Protein AF-0000000070597431 (afdb_homodimer)

Secondary structure (DSSP, 8-state):
-----------------GGG-S------SB-TTS-BTTS--TTPPPPEEEEE---TTSSEEEEEEETTEEEEEEEEEEEE----S----S-EEEEEEEE-TTSSSS---STHHHHHHHHHHHHHHHHHHHB-GGGSTTEEEEEEEEEEE-SS-HHHHHHHHHHHHHHHTT--BSS--EEEEEEEETTEEEES--HHHHHHHHHHHHHH--SEEEEEEEEETTSTT-EEEEEEEEEEE-HHHHHHHHHHHHHHHHHHHHHHHHHHHHHHHHHHHHHHHHHH-/-----------------GGG-S------SB-TTS-BTTS--TTPPPPEEEEE---TTSSEEEEEEETTEEEEEEEEEEEE----SS---S-EEEEEEEE-TTSSSS---STHHHHHHHHHHHHHHHHHHHB-GGGSTTEEEEEEEEEEE-SS-HHHHHHHHHHHHHHHTT--BSS--EEEEEEEETTEEEES--HHHHHHHHHHHHHH--SEEEEEEEEETTSTT-EEEEEEEEEEE-HHHHHHHHHHHHHHHHHHHHHHHHHHHHHHHHHHHHHHHHHH-

Nearest PDB structures (foldseek):
  2pnz-assembly1_A  TM=9.307E-01  e=9.477E-25  Pyrococcus abyssi
  3m85-assembly1_D  TM=9.272E-01  e=6.192E-25  Archaeoglobus fulgidus
  2ba0-assembly1_E  TM=9.103E-01  e=3.836E-24  Archaeoglobus fulgidus
  8xfx-assembly2_B  TM=9.291E-01  e=1.877E-22  Thermoplasma acidophilum DSM 1728
  5okz-assembly3_L  TM=9.315E-01  e=4.428E-21  Saccharomyces cerevisiae S288C

Foldseek 3Di:
DPPPPPPPPPPPPPVPPVPPPPPPPPQPCADPVCAGPVGHHQLDFADKDKAWDPDVPALIKMWIDRPQWIKIKGKHDQDAQPDDDPQPFWEAEFFWEEEDCPQEPPRDPVCRVVVRVVLRVQLRQLVVQFAPGNVRTNTYMYMYMYTNHAFFPHSQRSNQRSLLRCVSSVGDTLARKGKWKWKDDPHGIGTGDTPVRVVSQVVCCVPVVDAIKMWMWIKGCPHPNIGTSDIDMDGHDDPVVVVVRVVSGSVVRVVVRVVSVVNSVVVVVVVVVVVVVVVVD/DPPPPVPPDPPPPPVPPVPPPPPPPPQPCADPVCAGPVGHHQLDFADKDKAWDPDVPALIKMWIDRPQWIKIKGKHDQDAQPDDPPQPFWEAEFFWEAEDCPQEPDRDPVCSVVVRVVLRVQLRQLVVQFAPGNVRTNTYMYMYMYTNHAFFPHSQRSNQRSLLRCVSSVGDTLARKGKWKWKDDPHGIGTGDTPVRVVSQVVCCVPVVDAIKMWMWIKGCPHPNIGTSDIDMDGHDDPVVVVVRVVSGSVVRVVVRVVSVVNSVVVVVVVVVVVVVVVVD

Solvent-accessible surface area (backbone atoms only — not comparable to full-atom values): 29187 Å² total; per-residue (Å²): 136,84,78,73,85,72,79,73,77,78,71,75,80,72,72,70,74,67,79,72,68,59,72,80,63,77,71,58,69,46,46,95,86,58,25,28,90,89,68,36,49,50,75,40,66,61,62,73,48,70,49,67,66,76,41,83,90,32,61,8,6,14,36,34,30,50,60,67,14,30,38,35,19,36,23,38,64,77,36,80,54,83,67,75,87,82,73,58,67,54,41,42,75,45,46,44,42,42,71,42,94,76,16,44,93,61,82,68,61,85,65,58,54,57,56,23,52,49,51,13,48,53,46,33,55,27,45,50,49,35,34,49,32,71,82,36,56,39,18,31,36,39,39,41,34,40,32,52,24,65,36,30,44,53,69,20,52,49,41,27,22,46,27,51,5,36,52,59,40,67,49,64,48,74,42,69,34,27,28,26,30,34,31,39,48,86,91,42,66,26,32,47,38,40,37,67,55,51,52,52,48,51,51,43,23,32,61,68,63,43,66,18,30,41,38,37,36,30,30,18,61,80,31,89,82,24,26,34,21,29,36,42,34,41,35,31,36,38,68,69,54,49,46,52,46,49,53,53,34,52,56,49,26,50,54,51,44,54,55,51,49,50,49,54,50,54,50,53,50,51,55,51,54,53,51,51,54,58,70,73,100,136,84,78,76,83,73,74,76,77,79,70,77,79,72,73,70,75,68,80,75,66,59,73,80,64,78,72,59,70,45,46,94,87,59,25,29,90,88,69,35,48,47,75,41,65,61,61,74,48,72,49,66,66,74,42,81,90,30,61,8,7,14,38,33,29,51,61,67,14,30,40,36,20,36,23,39,63,78,36,78,54,84,65,69,89,82,72,57,69,57,39,43,73,45,45,43,40,41,74,41,94,75,16,43,93,63,83,68,62,86,66,59,55,58,58,24,52,50,49,14,49,53,48,32,55,28,46,51,48,36,34,49,33,73,81,35,55,39,17,32,35,39,39,41,33,39,31,55,25,66,38,30,44,53,70,18,50,50,41,27,22,46,27,50,5,37,52,59,40,66,50,64,46,72,42,69,34,27,27,27,30,34,31,38,49,87,91,42,66,26,31,48,38,40,35,68,55,51,52,51,49,52,51,43,25,32,60,68,64,43,65,19,31,42,37,38,36,31,30,19,62,82,31,89,81,24,27,33,22,29,38,42,33,40,34,31,36,37,68,68,57,50,45,53,46,48,54,53,34,52,55,50,24,50,54,50,43,53,54,50,50,49,51,54,50,54,51,51,51,53,55,50,54,51,52,51,53,58,72,74,101

Structure (mmCIF, N/CA/C/O backbone):
data_AF-0000000070597431-model_v1
#
loop_
_entity.id
_entity.type
_entity.pdbx_description
1 polymer 'Exoribonuclease phosphorolytic domain-containing protein'
#
loop_
_atom_site.group_PDB
_atom_site.id
_atom_site.type_symbol
_atom_site.label_atom_id
_atom_site.label_alt_id
_atom_site.label_comp_id
_atom_site.label_asym_id
_atom_site.label_entity_id
_atom_site.label_seq_id
_atom_site.pdbx_PDB_ins_code
_atom_site.Cartn_x
_atom_site.Cartn_y
_atom_site.Cartn_z
_atom_site.occupancy
_atom_site.B_iso_or_equiv
_atom_site.auth_seq_id
_atom_site.auth_comp_id
_atom_site.auth_asym_id
_atom_site.auth_atom_id
_atom_site.pdbx_PDB_model_num
ATOM 1 N N . MET A 1 1 ? 51.531 -12.977 52.688 1 25.47 1 MET A N 1
ATOM 2 C CA . MET A 1 1 ? 51.344 -11.594 52.25 1 25.47 1 MET A CA 1
ATOM 3 C C . MET A 1 1 ? 51.531 -11.438 50.75 1 25.47 1 MET A C 1
ATOM 5 O O . MET A 1 1 ? 52.625 -11.109 50.312 1 25.47 1 MET A O 1
ATOM 9 N N . ALA A 1 2 ? 50.938 -12.484 49.938 1 26.75 2 ALA A N 1
ATOM 10 C CA . ALA A 1 2 ? 51.062 -12.836 48.531 1 26.75 2 ALA A CA 1
ATOM 11 C C . ALA A 1 2 ? 50.625 -11.688 47.625 1 26.75 2 ALA A C 1
ATOM 13 O O . ALA A 1 2 ? 49.5 -11.172 47.781 1 26.75 2 ALA A O 1
ATOM 14 N N . GLY A 1 3 ? 51.5 -10.766 47.25 1 25.75 3 GLY A N 1
ATOM 15 C CA . GLY A 1 3 ? 51.469 -9.477 46.594 1 25.75 3 GLY A CA 1
ATOM 16 C C . GLY A 1 3 ? 50.844 -9.531 45.219 1 25.75 3 GLY A C 1
ATOM 17 O O . GLY A 1 3 ? 51.438 -10.07 44.281 1 25.75 3 GLY A O 1
ATOM 18 N N . THR A 1 4 ? 49.531 -10.008 45.125 1 29.12 4 THR A N 1
ATOM 19 C CA . THR A 1 4 ? 48.812 -10.305 43.906 1 29.12 4 THR A CA 1
ATOM 20 C C . THR A 1 4 ? 48.875 -9.117 42.938 1 29.12 4 THR A C 1
ATOM 22 O O . THR A 1 4 ? 48.656 -7.977 43.344 1 29.12 4 THR A O 1
ATOM 25 N N . ASP A 1 5 ? 49.656 -9.297 41.875 1 27.81 5 ASP A N 1
ATOM 26 C CA . ASP A 1 5 ? 50 -8.477 40.719 1 27.81 5 ASP A CA 1
ATOM 27 C C . ASP A 1 5 ? 48.75 -7.871 40.094 1 27.81 5 ASP A C 1
ATOM 29 O O . ASP A 1 5 ? 47.938 -8.586 39.469 1 27.81 5 ASP A O 1
ATOM 33 N N . ARG A 1 6 ? 47.969 -6.898 40.688 1 26.33 6 ARG A N 1
ATOM 34 C CA . ARG A 1 6 ? 46.75 -6.16 40.344 1 26.33 6 ARG A CA 1
ATOM 35 C C . ARG A 1 6 ? 46.875 -5.473 39 1 26.33 6 ARG A C 1
ATOM 37 O O . ARG A 1 6 ? 46.031 -4.688 38.594 1 26.33 6 ARG A O 1
ATOM 44 N N . TRP A 1 7 ? 48.156 -5.297 38.469 1 29.77 7 TRP A N 1
ATOM 45 C CA . TRP A 1 7 ? 48.188 -4.145 37.594 1 29.77 7 TRP A CA 1
ATOM 46 C C . TRP A 1 7 ? 47.531 -4.461 36.25 1 29.77 7 TRP A C 1
ATOM 48 O O . TRP A 1 7 ? 48.125 -5.094 35.375 1 29.77 7 TRP A O 1
ATOM 58 N N . ARG A 1 8 ? 46.375 -5.16 36.188 1 29.66 8 ARG A N 1
ATOM 59 C CA . ARG A 1 8 ? 45.875 -5.414 34.844 1 29.66 8 ARG A CA 1
ATOM 60 C C . ARG A 1 8 ? 45.656 -4.109 34.062 1 29.66 8 ARG A C 1
ATOM 62 O O . ARG A 1 8 ? 45 -3.197 34.562 1 29.66 8 ARG A O 1
ATOM 69 N N . ILE A 1 9 ? 46.594 -3.73 33.188 1 28.95 9 ILE A N 1
ATOM 70 C CA . ILE A 1 9 ? 46.594 -2.598 32.25 1 28.95 9 ILE A CA 1
ATOM 71 C C . ILE A 1 9 ? 45.312 -2.623 31.422 1 28.95 9 ILE A C 1
ATOM 73 O O . ILE A 1 9 ? 45.031 -3.621 30.75 1 28.95 9 ILE A O 1
ATOM 77 N N . ALA A 1 10 ? 44.312 -1.883 31.828 1 30.14 10 ALA A N 1
ATOM 78 C CA . ALA A 1 10 ? 43.062 -1.605 31.094 1 30.14 10 ALA A CA 1
ATOM 79 C C . ALA A 1 10 ? 43.375 -1.152 29.672 1 30.14 10 ALA A C 1
ATOM 81 O O . ALA A 1 10 ? 44.125 -0.183 29.453 1 30.14 10 ALA A O 1
ATOM 82 N N . GLY A 1 11 ? 43.75 -2.129 28.766 1 27.22 11 GLY A N 1
ATOM 83 C CA . GLY A 1 11 ? 44 -1.745 27.375 1 27.22 11 GLY A CA 1
ATOM 84 C C . GLY A 1 11 ? 43 -0.748 26.844 1 27.22 11 GLY A C 1
ATOM 85 O O . GLY A 1 11 ? 41.906 -0.617 27.375 1 27.22 11 GLY A O 1
ATOM 86 N N . PRO A 1 12 ? 43.469 0.349 26.234 1 29.89 12 PRO A N 1
ATOM 87 C CA . PRO A 1 12 ? 42.688 1.468 25.719 1 29.89 12 PRO A CA 1
ATOM 88 C C . PRO A 1 12 ? 41.656 1.034 24.672 1 29.89 12 PRO A C 1
ATOM 90 O O . PRO A 1 12 ? 40.938 1.876 24.109 1 29.89 12 PRO A O 1
ATOM 93 N N . GLU A 1 13 ? 41.406 -0.22 24.328 1 27.88 13 GLU A N 1
ATOM 94 C CA . GLU A 1 13 ? 41.156 -0.391 22.906 1 27.88 13 GLU A CA 1
ATOM 95 C C . GLU A 1 13 ? 39.844 0.277 22.484 1 27.88 13 GLU A C 1
ATOM 97 O O . GLU A 1 13 ? 38.75 -0.215 22.812 1 27.88 13 GLU A O 1
ATOM 102 N N . LYS A 1 14 ? 39.625 1.597 22.656 1 30.8 14 LYS A N 1
ATOM 103 C CA . LYS A 1 14 ? 38.438 2.234 22.109 1 30.8 14 LYS A CA 1
ATOM 104 C C . LYS A 1 14 ? 38.281 1.905 20.625 1 30.8 14 LYS A C 1
ATOM 106 O O . LYS A 1 14 ? 38.969 2.477 19.781 1 30.8 14 LYS A O 1
ATOM 111 N N . SER A 1 15 ? 38.219 0.667 20.156 1 29.09 15 SER A N 1
ATOM 112 C CA . SER A 1 15 ? 38.031 0.42 18.734 1 29.09 15 SER A CA 1
ATOM 113 C C . SER A 1 15 ? 36.781 1.12 18.219 1 29.09 15 SER A C 1
ATOM 115 O O . SER A 1 15 ? 35.688 0.907 18.719 1 29.09 15 SER A O 1
ATOM 117 N N . PHE A 1 16 ? 36.938 2.383 17.891 1 28.84 16 PHE A N 1
ATOM 118 C CA . PHE A 1 16 ? 35.844 3.072 17.188 1 28.84 16 PHE A CA 1
ATOM 119 C C . PHE A 1 16 ? 35.406 2.279 15.969 1 28.84 16 PHE A C 1
ATOM 121 O O . PHE A 1 16 ? 36.25 1.846 15.164 1 28.84 16 PHE A O 1
ATOM 128 N N . PRO A 1 17 ? 34.375 1.533 16.047 1 32.22 17 PRO A N 1
ATOM 129 C CA . PRO A 1 17 ? 33.969 0.819 14.836 1 32.22 17 PRO A CA 1
ATOM 130 C C . PRO A 1 17 ? 33.906 1.728 13.609 1 32.22 17 PRO A C 1
ATOM 132 O O . PRO A 1 17 ? 33.375 2.836 13.688 1 32.22 17 PRO A O 1
ATOM 135 N N . TYR A 1 18 ? 34.969 1.719 12.727 1 31.22 18 TYR A N 1
ATOM 136 C CA . TYR A 1 18 ? 35.156 2.34 11.422 1 31.22 18 TYR A CA 1
ATOM 137 C C . TYR A 1 18 ? 33.906 2.283 10.578 1 31.22 18 TYR A C 1
ATOM 139 O O . TYR A 1 18 ? 33.875 2.811 9.461 1 31.22 18 TYR A O 1
ATOM 147 N N . SER A 1 19 ? 33.031 1.419 10.961 1 35.47 19 SER A N 1
ATOM 148 C CA . SER A 1 19 ? 32 1.221 9.945 1 35.47 19 SER A CA 1
ATOM 149 C C . SER A 1 19 ? 31.219 2.504 9.695 1 35.47 19 SER A C 1
ATOM 151 O O . SER A 1 19 ? 30.312 2.529 8.875 1 35.47 19 SER A O 1
ATOM 153 N N . LEU A 1 20 ? 31.375 3.508 10.539 1 33.75 20 LEU A N 1
ATOM 154 C CA . LEU A 1 20 ? 30.469 4.645 10.43 1 33.75 20 LEU A CA 1
ATOM 155 C C . LEU A 1 20 ? 30.812 5.5 9.219 1 33.75 20 LEU A C 1
ATOM 157 O O . LEU A 1 20 ? 29.938 6.172 8.664 1 33.75 20 LEU A O 1
ATOM 161 N N . LEU A 1 21 ? 32.188 5.906 9.102 1 32.12 21 LEU A N 1
ATOM 162 C CA . LEU A 1 21 ? 32.562 6.984 8.195 1 32.12 21 LEU A CA 1
ATOM 163 C C . LEU A 1 21 ? 32.688 6.477 6.766 1 32.12 21 LEU A C 1
ATOM 165 O O . LEU A 1 21 ? 33.469 7.035 5.973 1 32.12 21 LEU A O 1
ATOM 169 N N . GLN A 1 22 ? 32.562 5.223 6.441 1 33.91 22 GLN A N 1
ATOM 170 C CA . GLN A 1 22 ? 32.875 5.105 5.023 1 33.91 22 GLN A CA 1
ATOM 171 C C . GLN A 1 22 ? 32.156 6.172 4.203 1 33.91 22 GLN A C 1
ATOM 173 O O . GLN A 1 22 ? 31 6.48 4.457 1 33.91 22 GLN A O 1
ATOM 178 N N . PRO A 1 23 ? 32.938 7.051 3.533 1 36.72 23 PRO A N 1
ATOM 179 C CA . PRO A 1 23 ? 32.281 7.984 2.611 1 36.72 23 PRO A CA 1
ATOM 180 C C . PRO A 1 23 ? 31.047 7.395 1.954 1 36.72 23 PRO A C 1
ATOM 182 O O . PRO A 1 23 ? 31.016 6.207 1.631 1 36.72 23 PRO A O 1
ATOM 185 N N . LYS A 1 24 ? 29.906 7.824 2.334 1 39.16 24 LYS A N 1
ATOM 186 C CA . LYS A 1 24 ? 28.703 7.441 1.592 1 39.16 24 LYS A CA 1
ATOM 187 C C . LYS A 1 24 ? 29 7.328 0.098 1 39.16 24 LYS A C 1
ATOM 189 O O . LYS A 1 24 ? 29.078 8.336 -0.602 1 39.16 24 LYS A O 1
ATOM 194 N N . GLU A 1 25 ? 30.016 6.629 -0.354 1 39 25 GLU A N 1
ATOM 195 C CA . GLU A 1 25 ? 30.141 6.406 -1.79 1 39 25 GLU A CA 1
ATOM 196 C C . GLU A 1 25 ? 28.781 6.383 -2.475 1 39 25 GLU A C 1
ATOM 198 O O . GLU A 1 25 ? 27.859 5.688 -2.027 1 39 25 GLU A O 1
ATOM 203 N N . ASP A 1 26 ? 28.328 7.449 -2.977 1 48.12 26 ASP A N 1
ATOM 204 C CA . ASP A 1 26 ? 27.219 7.496 -3.936 1 48.12 26 ASP A CA 1
ATOM 205 C C . ASP A 1 26 ? 27.109 6.184 -4.711 1 48.12 26 ASP A C 1
ATOM 207 O O . ASP A 1 26 ? 27.891 5.934 -5.633 1 48.12 26 ASP A O 1
ATOM 211 N N . ALA A 1 27 ? 27.094 5.145 -4.074 1 53.97 27 ALA A N 1
ATOM 212 C CA . ALA A 1 27 ? 27 3.871 -4.781 1 53.97 27 ALA A CA 1
ATOM 213 C C . ALA A 1 27 ? 25.984 3.959 -5.922 1 53.97 27 ALA A C 1
ATOM 215 O O . ALA A 1 27 ? 24.781 3.953 -5.691 1 53.97 27 ALA A O 1
ATOM 216 N N . ALA A 1 28 ? 26.438 4.582 -6.992 1 64.38 28 ALA A N 1
ATOM 217 C CA . ALA A 1 28 ? 25.672 4.645 -8.234 1 64.38 28 ALA A CA 1
ATOM 218 C C . ALA A 1 28 ? 25.062 3.285 -8.578 1 64.38 28 ALA A C 1
ATOM 220 O O . ALA A 1 28 ? 25.719 2.25 -8.414 1 64.38 28 ALA A O 1
ATOM 221 N N . PHE A 1 29 ? 23.719 3.242 -8.555 1 79.94 29 PHE A N 1
ATOM 222 C CA . PHE A 1 29 ? 23 2.047 -8.992 1 79.94 29 PHE A CA 1
ATOM 223 C C . PHE A 1 29 ? 23.625 1.488 -10.273 1 79.94 29 PHE A C 1
ATOM 225 O O . PHE A 1 29 ? 23.688 0.271 -10.453 1 79.94 29 PHE A O 1
ATOM 232 N N . LEU A 1 30 ? 24.188 2.432 -11.094 1 82.38 30 LEU A N 1
ATOM 233 C CA . LEU A 1 30 ? 24.734 2.027 -12.375 1 82.38 30 LEU A CA 1
ATOM 234 C C . LEU A 1 30 ? 26.25 2.258 -12.414 1 82.38 30 LEU A C 1
ATOM 236 O O . LEU A 1 30 ? 26.734 3.283 -11.93 1 82.38 30 LEU A O 1
ATOM 240 N N . ARG A 1 31 ? 26.906 1.292 -12.93 1 83.62 31 ARG A N 1
ATOM 241 C CA . ARG A 1 31 ? 28.344 1.416 -13.164 1 83.62 31 ARG A CA 1
ATOM 242 C C . ARG A 1 31 ? 28.609 2.322 -14.359 1 83.62 31 ARG A C 1
ATOM 244 O O . ARG A 1 31 ? 27.688 2.91 -14.93 1 83.62 31 ARG A O 1
ATOM 251 N N . GLU A 1 32 ? 29.828 2.426 -14.688 1 81.5 32 GLU A N 1
ATOM 252 C CA . GLU A 1 32 ? 30.234 3.27 -15.805 1 81.5 32 GLU A CA 1
ATOM 253 C C . GLU A 1 32 ? 29.672 2.752 -17.125 1 81.5 32 GLU A C 1
ATOM 255 O O . GLU A 1 32 ? 29.422 3.531 -18.047 1 81.5 32 GLU A O 1
ATOM 260 N N . ASP A 1 33 ? 29.5 1.493 -17.219 1 83.62 33 ASP A N 1
ATOM 261 C CA . ASP A 1 33 ? 28.969 0.886 -18.438 1 83.62 33 ASP A CA 1
ATOM 262 C C . ASP A 1 33 ? 27.438 0.939 -18.469 1 83.62 33 ASP A C 1
ATOM 264 O O . ASP A 1 33 ? 26.797 0.31 -19.312 1 83.62 33 ASP A O 1
ATOM 268 N N . ASN A 1 34 ? 26.797 1.577 -17.531 1 85.19 34 ASN A N 1
ATOM 269 C CA . ASN A 1 34 ? 25.359 1.755 -17.422 1 85.19 34 ASN A CA 1
ATOM 270 C C . ASN A 1 34 ? 24.656 0.465 -16.984 1 85.19 34 ASN A C 1
ATOM 272 O O . ASN A 1 34 ? 23.484 0.269 -17.266 1 85.19 34 ASN A O 1
ATOM 276 N N . MET A 1 35 ? 25.578 -0.415 -16.516 1 90.69 35 MET A N 1
ATOM 277 C CA . MET A 1 35 ? 25.031 -1.656 -15.969 1 90.69 35 MET A CA 1
ATOM 278 C C . MET A 1 35 ? 24.969 -1.607 -14.445 1 90.69 35 MET A C 1
ATOM 280 O O . MET A 1 35 ? 25.766 -0.911 -13.812 1 90.69 35 MET A O 1
ATOM 284 N N . ARG A 1 36 ? 24.016 -2.377 -13.977 1 92.94 36 ARG A N 1
ATOM 285 C CA . ARG A 1 36 ? 23.906 -2.475 -12.523 1 92.94 36 ARG A CA 1
ATOM 286 C C . ARG A 1 36 ? 25.047 -3.289 -11.938 1 92.94 36 ARG A C 1
ATOM 288 O O . ARG A 1 36 ? 25.812 -3.912 -12.68 1 92.94 36 ARG A O 1
ATOM 295 N N . ARG A 1 37 ? 25.203 -3.326 -10.68 1 88.25 37 ARG A N 1
ATOM 296 C CA . ARG A 1 37 ? 26.297 -4.016 -10 1 88.25 37 ARG A CA 1
ATOM 297 C C . ARG A 1 37 ? 26.234 -5.516 -10.273 1 88.25 37 ARG A C 1
ATOM 299 O O . ARG A 1 37 ? 27.281 -6.176 -10.336 1 88.25 37 ARG A O 1
ATOM 306 N N . ASP A 1 38 ? 25.078 -6.074 -10.484 1 89.62 38 ASP A N 1
ATOM 307 C CA . ASP A 1 38 ? 24.938 -7.508 -10.727 1 89.62 38 ASP A CA 1
ATOM 308 C C . ASP A 1 38 ? 24.938 -7.812 -12.227 1 89.62 38 ASP A C 1
ATOM 310 O O . ASP A 1 38 ? 24.641 -8.938 -12.633 1 89.62 38 ASP A O 1
ATOM 314 N N . GLY A 1 39 ? 25.172 -6.828 -13.102 1 90.75 39 GLY A N 1
ATOM 315 C CA . GLY A 1 39 ? 25.344 -7.027 -14.531 1 90.75 39 GLY A CA 1
ATOM 316 C C . GLY A 1 39 ? 24.062 -6.828 -15.32 1 90.75 39 GLY A C 1
ATOM 317 O O . GLY A 1 39 ? 24.047 -6.965 -16.547 1 90.75 39 GLY A O 1
ATOM 318 N N . ARG A 1 40 ? 23.047 -6.391 -14.688 1 93.88 40 ARG A N 1
ATOM 319 C CA . ARG A 1 40 ? 21.781 -6.176 -15.359 1 93.88 40 ARG A CA 1
ATOM 320 C C . ARG A 1 40 ? 21.641 -4.734 -15.844 1 93.88 40 ARG A C 1
ATOM 322 O O . ARG A 1 40 ? 22.266 -3.828 -15.289 1 93.88 40 ARG A O 1
ATOM 329 N N . SER A 1 41 ? 20.828 -4.621 -16.938 1 93.5 41 SER A N 1
ATOM 330 C CA . SER A 1 41 ? 20.391 -3.27 -17.266 1 93.5 41 SER A CA 1
ATOM 331 C C . SER A 1 41 ? 19.312 -2.781 -16.297 1 93.5 41 SER A C 1
ATOM 333 O O . SER A 1 41 ? 18.812 -3.553 -15.477 1 93.5 41 SER A O 1
ATOM 335 N N . ALA A 1 42 ? 18.922 -1.543 -16.422 1 93.56 42 ALA A N 1
ATOM 336 C CA . ALA A 1 42 ? 17.922 -0.956 -15.531 1 93.56 42 ALA A CA 1
ATOM 337 C C . ALA A 1 42 ? 16.578 -1.682 -15.648 1 93.56 42 ALA A C 1
ATOM 339 O O . ALA A 1 42 ? 15.836 -1.772 -14.672 1 93.56 42 ALA A O 1
ATOM 340 N N . VAL A 1 43 ? 16.281 -2.33 -16.797 1 92.81 43 VAL A N 1
ATOM 341 C CA . VAL A 1 43 ? 14.945 -2.857 -17.047 1 92.81 43 VAL A CA 1
ATOM 342 C C . VAL A 1 43 ? 14.977 -4.383 -17.016 1 92.81 43 VAL A C 1
ATOM 344 O O . VAL A 1 43 ? 13.945 -5.035 -17.203 1 92.81 43 VAL A O 1
ATOM 347 N N . ASP A 1 44 ? 16.188 -4.965 -16.703 1 93.69 44 ASP A N 1
ATOM 348 C CA . ASP A 1 44 ? 16.312 -6.418 -16.703 1 93.69 44 ASP A CA 1
ATOM 349 C C . ASP A 1 44 ? 15.852 -7.008 -15.375 1 93.69 44 ASP A C 1
ATOM 351 O O . ASP A 1 44 ? 16.203 -6.488 -14.312 1 93.69 44 ASP A O 1
ATOM 355 N N . HIS A 1 45 ? 15.055 -7.996 -15.516 1 95.75 45 HIS A N 1
ATOM 356 C CA . HIS A 1 45 ? 14.688 -8.789 -14.352 1 95.75 45 HIS A CA 1
ATOM 357 C C . HIS A 1 45 ? 15.758 -9.836 -14.039 1 95.75 45 HIS A C 1
ATOM 359 O O . HIS A 1 45 ? 16.406 -10.359 -14.945 1 95.75 45 HIS A O 1
ATOM 365 N N . ARG A 1 46 ? 15.93 -10.18 -12.789 1 95.94 46 ARG A N 1
ATOM 366 C CA . ARG A 1 46 ? 16.828 -11.281 -12.445 1 95.94 46 ARG A CA 1
ATOM 367 C C . ARG A 1 46 ? 16.297 -12.609 -12.969 1 95.94 46 ARG A C 1
ATOM 369 O O . ARG A 1 46 ? 15.133 -12.703 -13.367 1 95.94 46 ARG A O 1
ATOM 376 N N . GLN A 1 47 ? 17.219 -13.586 -12.906 1 94.81 47 GLN A N 1
ATOM 377 C CA . GLN A 1 47 ? 16.812 -14.914 -13.344 1 94.81 47 GLN A CA 1
ATOM 378 C C . GLN A 1 47 ? 15.742 -15.492 -12.422 1 94.81 47 GLN A C 1
ATOM 380 O O . GLN A 1 47 ? 15.828 -15.352 -11.203 1 94.81 47 GLN A O 1
ATOM 385 N N . LEU A 1 48 ? 14.805 -16.109 -13.086 1 96.38 48 LEU A N 1
ATOM 386 C CA . LEU A 1 48 ? 13.664 -16.656 -12.359 1 96.38 48 LEU A CA 1
ATOM 387 C C . LEU A 1 48 ? 13.664 -18.188 -12.422 1 96.38 48 LEU A C 1
ATOM 389 O O . LEU A 1 48 ? 13.977 -18.766 -13.461 1 96.38 48 LEU A O 1
ATOM 393 N N . PHE A 1 49 ? 13.477 -18.828 -11.297 1 96.81 49 PHE A N 1
ATOM 394 C CA . PHE A 1 49 ? 13.258 -20.266 -11.211 1 96.81 49 PHE A CA 1
ATOM 395 C C . PHE A 1 49 ? 12 -20.578 -10.398 1 96.81 49 PHE A C 1
ATOM 397 O O . PHE A 1 49 ? 11.758 -19.953 -9.359 1 96.81 49 PHE A O 1
ATOM 404 N N . MET A 1 50 ? 11.18 -21.391 -10.922 1 97.81 50 MET A N 1
ATOM 405 C CA . MET A 1 50 ? 9.938 -21.75 -10.258 1 97.81 50 MET A CA 1
ATOM 406 C C . MET A 1 50 ? 9.727 -23.266 -10.281 1 97.81 50 MET A C 1
ATOM 408 O O . MET A 1 50 ? 10.055 -23.922 -11.273 1 97.81 50 MET A O 1
ATOM 412 N N . SER A 1 51 ? 9.242 -23.766 -9.203 1 96.94 51 SER A N 1
ATOM 413 C CA . SER A 1 51 ? 8.898 -25.172 -9.102 1 96.94 51 SER A CA 1
ATOM 414 C C . SER A 1 51 ? 7.645 -25.391 -8.258 1 96.94 51 SER A C 1
ATOM 416 O O . SER A 1 51 ? 7.273 -24.516 -7.461 1 96.94 51 SER A O 1
ATOM 418 N N . LEU A 1 52 ? 6.969 -26.484 -8.453 1 97.25 52 LEU A N 1
ATOM 419 C CA . LEU A 1 52 ? 5.738 -26.812 -7.742 1 97.25 52 LEU A CA 1
ATOM 420 C C . LEU A 1 52 ? 5.895 -28.109 -6.961 1 97.25 52 LEU A C 1
ATOM 422 O O . LEU A 1 52 ? 6.797 -28.906 -7.238 1 97.25 52 LEU A O 1
ATOM 426 N N . GLY A 1 53 ? 5.02 -28.266 -5.926 1 94.62 53 GLY A N 1
ATOM 427 C CA . GLY A 1 53 ? 4.918 -29.516 -5.215 1 94.62 53 GLY A CA 1
ATOM 428 C C . GLY A 1 53 ? 6.082 -29.766 -4.273 1 94.62 53 GLY A C 1
ATOM 429 O O . GLY A 1 53 ? 6.543 -30.906 -4.129 1 94.62 53 GLY A O 1
ATOM 430 N N . ILE A 1 54 ? 6.59 -28.781 -3.693 1 92.62 54 ILE A N 1
ATOM 431 C CA . ILE A 1 54 ? 7.805 -28.906 -2.896 1 92.62 54 ILE A CA 1
ATOM 432 C C . ILE A 1 54 ? 7.441 -29.266 -1.459 1 92.62 54 ILE A C 1
ATOM 434 O O . ILE A 1 54 ? 8.297 -29.719 -0.691 1 92.62 54 ILE A O 1
ATOM 438 N N . ILE A 1 55 ? 6.215 -28.938 -1.06 1 93.62 55 ILE A N 1
ATOM 439 C CA . ILE A 1 55 ? 5.727 -29.297 0.27 1 93.62 55 ILE A CA 1
ATOM 440 C C . ILE A 1 55 ? 4.676 -30.391 0.161 1 93.62 55 ILE A C 1
ATOM 442 O O . ILE A 1 55 ? 3.533 -30.141 -0.229 1 93.62 55 ILE A O 1
ATOM 446 N N . SER A 1 56 ? 4.98 -31.516 0.672 1 91.06 56 SER A N 1
ATOM 447 C CA . SER A 1 56 ? 4.141 -32.688 0.482 1 91.06 56 SER A CA 1
ATOM 448 C C . SER A 1 56 ? 2.848 -32.594 1.281 1 91.06 56 SER A C 1
ATOM 450 O O . SER A 1 56 ? 1.802 -33.062 0.848 1 91.06 56 SER A O 1
ATOM 452 N N . GLN A 1 57 ? 2.902 -31.938 2.393 1 93.06 57 GLN A N 1
ATOM 453 C CA . GLN A 1 57 ? 1.755 -31.859 3.291 1 93.06 57 GLN A CA 1
ATOM 454 C C . GLN A 1 57 ? 0.748 -30.828 2.824 1 93.06 57 GLN A C 1
ATOM 456 O O . GLN A 1 57 ? -0.396 -30.797 3.285 1 93.06 57 GLN A O 1
ATOM 461 N N . ALA A 1 58 ? 1.194 -30.062 1.881 1 95.19 58 ALA A N 1
ATOM 462 C CA . ALA A 1 58 ? 0.32 -29 1.405 1 95.19 58 ALA A CA 1
ATOM 463 C C . ALA A 1 58 ? -0.546 -29.469 0.243 1 95.19 58 ALA A C 1
ATOM 465 O O . ALA A 1 58 ? -0.135 -30.344 -0.532 1 95.19 58 ALA A O 1
ATOM 466 N N . LYS A 1 59 ? -1.76 -28.969 0.12 1 96.56 59 LYS A N 1
ATOM 467 C CA . LYS A 1 59 ? -2.605 -29.25 -1.037 1 96.56 59 LYS A CA 1
ATOM 468 C C . LYS A 1 59 ? -1.963 -28.734 -2.324 1 96.56 59 LYS A C 1
ATOM 470 O O . LYS A 1 59 ? -2.096 -29.359 -3.381 1 96.56 59 LYS A O 1
ATOM 475 N N . GLY A 1 60 ? -1.281 -27.641 -2.188 1 97.69 60 GLY A N 1
ATOM 476 C CA . GLY A 1 60 ? -0.449 -27.047 -3.221 1 97.69 60 GLY A CA 1
ATOM 477 C C . GLY A 1 60 ? 0.746 -26.297 -2.666 1 97.69 60 GLY A C 1
ATOM 478 O O . GLY A 1 60 ? 0.707 -25.812 -1.535 1 97.69 60 GLY A O 1
ATOM 479 N N . SER A 1 61 ? 1.76 -26.266 -3.461 1 98.12 61 SER A N 1
ATOM 480 C CA . SER A 1 61 ? 2.961 -25.578 -2.994 1 98.12 61 SER A CA 1
ATOM 481 C C . SER A 1 61 ? 3.824 -25.125 -4.164 1 98.12 61 SER A C 1
ATOM 483 O O . SER A 1 61 ? 3.66 -25.594 -5.289 1 98.12 61 SER A O 1
ATOM 485 N N . SER A 1 62 ? 4.648 -24.172 -3.816 1 98.5 62 SER A N 1
ATOM 486 C CA . SER A 1 62 ? 5.539 -23.625 -4.836 1 98.5 62 SER A CA 1
ATOM 487 C C . SER A 1 62 ? 6.867 -23.188 -4.23 1 98.5 62 SER A C 1
ATOM 489 O O . SER A 1 62 ? 6.977 -23.016 -3.014 1 98.5 62 SER A O 1
ATOM 491 N N . TYR A 1 63 ? 7.82 -23.156 -5.07 1 98 63 TYR A N 1
ATOM 492 C CA . TYR A 1 63 ? 9.141 -22.578 -4.805 1 98 63 TYR A CA 1
ATOM 493 C C . TYR A 1 63 ? 9.531 -21.578 -5.887 1 98 63 TYR A C 1
ATOM 495 O O . TYR A 1 63 ? 9.453 -21.891 -7.078 1 98 63 TYR A O 1
ATOM 503 N N . VAL A 1 64 ? 9.914 -20.344 -5.48 1 98.19 64 VAL A N 1
ATOM 504 C CA . VAL A 1 64 ? 10.258 -19.297 -6.43 1 98.19 64 VAL A CA 1
ATOM 505 C C . VAL A 1 64 ? 11.617 -18.703 -6.062 1 98.19 64 VAL A C 1
ATOM 507 O O . VAL A 1 64 ? 11.883 -18.391 -4.895 1 98.19 64 VAL A O 1
ATOM 510 N N . GLU A 1 65 ? 12.406 -18.531 -7.086 1 96.94 65 GLU A N 1
ATOM 511 C CA . GLU A 1 65 ? 13.703 -17.875 -6.957 1 96.94 65 GLU A CA 1
ATOM 512 C C . GLU A 1 65 ? 13.805 -16.672 -7.891 1 96.94 65 GLU A C 1
ATOM 514 O O . GLU A 1 65 ? 13.586 -16.797 -9.102 1 96.94 65 GLU A O 1
ATOM 519 N N . TRP A 1 66 ? 13.984 -15.508 -7.312 1 95 66 TRP A N 1
ATOM 520 C CA . TRP A 1 66 ? 14.359 -14.273 -7.992 1 95 66 TRP A CA 1
ATOM 521 C C . TRP A 1 66 ? 15.797 -13.891 -7.672 1 95 66 TRP A C 1
ATOM 523 O O . TRP A 1 66 ? 16.047 -13.078 -6.777 1 95 66 TRP A O 1
ATOM 533 N N . GLY A 1 67 ? 16.781 -14.32 -8.562 1 94.44 67 GLY A N 1
ATOM 534 C CA . GLY A 1 67 ? 18.156 -14.195 -8.102 1 94.44 67 GLY A CA 1
ATOM 535 C C . GLY A 1 67 ? 18.406 -14.883 -6.766 1 94.44 67 GLY A C 1
ATOM 536 O O . GLY A 1 67 ? 18.188 -16.078 -6.633 1 94.44 67 GLY A O 1
ATOM 537 N N . ASN A 1 68 ? 18.719 -14.078 -5.754 1 94.06 68 ASN A N 1
ATOM 538 C CA . ASN A 1 68 ? 19 -14.664 -4.449 1 94.06 68 ASN A CA 1
ATOM 539 C C . ASN A 1 68 ? 17.781 -14.594 -3.525 1 94.06 68 ASN A C 1
ATOM 541 O O . ASN A 1 68 ? 17.812 -15.125 -2.414 1 94.06 68 ASN A O 1
ATOM 545 N N . THR A 1 69 ? 16.734 -13.992 -4 1 96.44 69 THR A N 1
ATOM 546 C CA . THR A 1 69 ? 15.484 -14.047 -3.24 1 96.44 69 THR A CA 1
ATOM 547 C C . THR A 1 69 ? 14.797 -15.398 -3.426 1 96.44 69 THR A C 1
ATOM 549 O O . THR A 1 69 ? 14.492 -15.797 -4.551 1 96.44 69 THR A O 1
ATOM 552 N N . LYS A 1 70 ? 14.594 -16.125 -2.326 1 97.25 70 LYS A N 1
ATOM 553 C CA . LYS A 1 70 ? 14.008 -17.453 -2.359 1 97.25 70 LYS A CA 1
ATOM 554 C C . LYS A 1 70 ? 12.812 -17.562 -1.417 1 97.25 70 LYS A C 1
ATOM 556 O O . LYS A 1 70 ? 12.914 -17.203 -0.241 1 97.25 70 LYS A O 1
ATOM 561 N N . VAL A 1 71 ? 11.703 -18 -1.983 1 97.69 71 VAL A N 1
ATOM 562 C CA . VAL A 1 71 ? 10.484 -18.109 -1.188 1 97.69 71 VAL A CA 1
ATOM 563 C C . VAL A 1 71 ? 9.789 -19.438 -1.471 1 97.69 71 VAL A C 1
ATOM 565 O O . VAL A 1 71 ? 9.789 -19.922 -2.605 1 97.69 71 VAL A O 1
ATOM 568 N N . CYS A 1 72 ? 9.242 -20.031 -0.387 1 97.94 72 CYS A N 1
ATOM 569 C CA . CYS A 1 72 ? 8.391 -21.219 -0.477 1 97.94 72 CYS A CA 1
ATOM 570 C C . CYS A 1 72 ? 6.98 -20.906 0.006 1 97.94 72 CYS A C 1
ATOM 572 O O . CYS A 1 72 ? 6.797 -20.188 0.988 1 97.94 72 CYS A O 1
ATOM 574 N N . CYS A 1 73 ? 6.059 -21.453 -0.663 1 98.44 73 CYS A N 1
ATOM 575 C CA . CYS A 1 73 ? 4.672 -21.203 -0.291 1 98.44 73 CYS A CA 1
ATOM 576 C C . CYS A 1 73 ? 3.871 -22.5 -0.241 1 98.44 73 CYS A C 1
ATOM 578 O O . CYS A 1 73 ? 4.016 -23.359 -1.111 1 98.44 73 CYS A O 1
ATOM 580 N N . GLY A 1 74 ? 3.092 -22.688 0.83 1 98.56 74 GLY A N 1
ATOM 581 C CA . GLY A 1 74 ? 2.152 -23.781 0.97 1 98.56 74 GLY A CA 1
ATOM 582 C C . GLY A 1 74 ? 0.716 -23.312 1.136 1 98.56 74 GLY A C 1
ATOM 583 O O . GLY A 1 74 ? 0.45 -22.344 1.83 1 98.56 74 GLY A O 1
ATOM 584 N N . VAL A 1 75 ? -0.167 -23.938 0.407 1 98.5 75 VAL A N 1
ATOM 585 C CA . VAL A 1 75 ? -1.595 -23.656 0.49 1 98.5 75 VAL A CA 1
ATOM 586 C C . VAL A 1 75 ? -2.324 -24.844 1.122 1 98.5 75 VAL A C 1
ATOM 588 O O . VAL A 1 75 ? -2.119 -25.984 0.723 1 98.5 75 VAL A O 1
ATOM 591 N N . TYR A 1 76 ? -3.1 -24.484 2.086 1 97.12 76 TYR A N 1
ATOM 592 C CA . TYR A 1 76 ? -3.891 -25.484 2.791 1 97.12 76 TYR A CA 1
ATOM 593 C C . TYR A 1 76 ? -5.375 -25.156 2.729 1 97.12 76 TYR A C 1
ATOM 595 O O . TYR A 1 76 ? -5.762 -23.984 2.836 1 97.12 76 TYR A O 1
ATOM 603 N N . GLY A 1 77 ? -6.172 -26.203 2.629 1 91.38 77 GLY A N 1
ATOM 604 C CA . GLY A 1 77 ? -7.605 -26 2.477 1 91.38 77 GLY A CA 1
ATOM 605 C C . GLY A 1 77 ? -8.07 -26.094 1.035 1 91.38 77 GLY A C 1
ATOM 606 O O . GLY A 1 77 ? -7.309 -26.5 0.156 1 91.38 77 GLY A O 1
ATOM 607 N N . PRO A 1 78 ? -9.359 -25.781 0.909 1 93.38 78 PRO A N 1
ATOM 608 C CA . PRO A 1 78 ? -10.391 -25.25 1.799 1 93.38 78 PRO A CA 1
ATOM 609 C C . PRO A 1 78 ? -10.766 -26.203 2.922 1 93.38 78 PRO A C 1
ATOM 611 O O . PRO A 1 78 ? -10.852 -27.422 2.699 1 93.38 78 PRO A O 1
ATOM 614 N N . LYS A 1 79 ? -10.75 -25.594 4.082 1 92.19 79 LYS A N 1
ATOM 615 C CA . LYS A 1 79 ? -11.211 -26.344 5.258 1 92.19 79 LYS A CA 1
ATOM 616 C C . LYS A 1 79 ? -12.508 -25.75 5.801 1 92.19 79 LYS A C 1
ATOM 618 O O . LYS A 1 79 ? -12.719 -24.531 5.75 1 92.19 79 LYS A O 1
ATOM 623 N N . ASP A 1 80 ? -13.359 -26.625 6.27 1 87.19 80 ASP A N 1
ATOM 624 C CA . ASP A 1 80 ? -14.625 -26.172 6.836 1 87.19 80 ASP A CA 1
ATOM 625 C C . ASP A 1 80 ? -14.406 -25.406 8.141 1 87.19 80 ASP A C 1
ATOM 627 O O . ASP A 1 80 ? -13.609 -25.828 8.984 1 87.19 80 ASP A O 1
ATOM 631 N N . VAL A 1 81 ? -14.898 -24.219 8.055 1 78.38 81 VAL A N 1
ATOM 632 C CA . VAL A 1 81 ? -14.812 -23.438 9.281 1 78.38 81 VAL A CA 1
ATOM 633 C C . VAL A 1 81 ? -16.047 -23.688 10.141 1 78.38 81 VAL A C 1
ATOM 635 O O . VAL A 1 81 ? -17.172 -23.672 9.641 1 78.38 81 VAL A O 1
ATOM 638 N N . GLN A 1 82 ? -15.992 -24.594 11.242 1 62.06 82 GLN A N 1
ATOM 639 C CA . GLN A 1 82 ? -17.109 -24.875 12.141 1 62.06 82 GLN A CA 1
ATOM 640 C C . GLN A 1 82 ? -17.531 -23.609 12.883 1 62.06 82 GLN A C 1
ATOM 642 O O . GLN A 1 82 ? -16.844 -23.156 13.797 1 62.06 82 GLN A O 1
ATOM 647 N N . ARG A 1 83 ? -17.406 -22.5 12.461 1 51.12 83 ARG A N 1
ATOM 648 C CA . ARG A 1 83 ? -17.688 -21.484 13.469 1 51.12 83 ARG A CA 1
ATOM 649 C C . ARG A 1 83 ? -19.141 -21.562 13.938 1 51.12 83 ARG A C 1
ATOM 651 O O . ARG A 1 83 ? -20.016 -22.047 13.211 1 51.12 83 ARG A O 1
ATOM 658 N N . GLY A 1 84 ? -19.25 -21.141 15.203 1 46.53 84 GLY A N 1
ATOM 659 C CA . GLY A 1 84 ? -20.406 -20.641 15.938 1 46.53 84 GLY A CA 1
ATOM 660 C C . GLY A 1 84 ? -21.281 -19.703 15.117 1 46.53 84 GLY A C 1
ATOM 661 O O . GLY A 1 84 ? -21.062 -19.547 13.914 1 46.53 84 GLY A O 1
ATOM 662 N N . ASN A 1 85 ? -21.922 -18.656 15.766 1 45.03 85 ASN A N 1
ATOM 663 C CA . ASN A 1 85 ? -23 -17.719 15.492 1 45.03 85 ASN A CA 1
ATOM 664 C C . ASN A 1 85 ? -22.656 -16.797 14.328 1 45.03 85 ASN A C 1
ATOM 666 O O . ASN A 1 85 ? -23.547 -16.141 13.773 1 45.03 85 ASN A O 1
ATOM 670 N N . ASP A 1 86 ? -21.438 -16.172 14.312 1 48.16 86 ASP A N 1
ATOM 671 C CA . ASP A 1 86 ? -21.344 -15.047 13.383 1 48.16 86 ASP A CA 1
ATOM 672 C C . ASP A 1 86 ? -21.094 -15.539 11.953 1 48.16 86 ASP A C 1
ATOM 674 O O . ASP A 1 86 ? -19.969 -15.852 11.594 1 48.16 86 ASP A O 1
ATOM 678 N N . PHE A 1 87 ? -21.953 -16.203 11.258 1 47.66 87 PHE A N 1
ATOM 679 C CA . PHE A 1 87 ? -22.109 -16.797 9.938 1 47.66 87 PHE A CA 1
ATOM 680 C C . PHE A 1 87 ? -21.547 -15.867 8.859 1 47.66 87 PHE A C 1
ATOM 682 O O . PHE A 1 87 ? -22.219 -14.945 8.406 1 47.66 87 PHE A O 1
ATOM 689 N N . LYS A 1 88 ? -20.328 -15.508 8.945 1 55 88 LYS A N 1
ATOM 690 C CA . LYS A 1 88 ? -19.922 -14.922 7.672 1 55 88 LYS A CA 1
ATOM 691 C C . LYS A 1 88 ? -19.938 -15.961 6.559 1 55 88 LYS A C 1
ATOM 693 O O . LYS A 1 88 ? -19.312 -17.016 6.684 1 55 88 LYS A O 1
ATOM 698 N N . MET A 1 89 ? -20.875 -15.898 5.629 1 61.62 89 MET A N 1
ATOM 699 C CA . MET A 1 89 ? -21.156 -16.797 4.516 1 61.62 89 MET A CA 1
ATOM 700 C C . MET A 1 89 ? -20 -16.812 3.523 1 61.62 89 MET A C 1
ATOM 702 O O . MET A 1 89 ? -19.938 -17.688 2.658 1 61.62 89 MET A O 1
ATOM 706 N N . SER A 1 90 ? -18.906 -15.961 3.848 1 76.12 90 SER A N 1
ATOM 707 C CA . SER A 1 90 ? -17.922 -15.898 2.777 1 76.12 90 SER A CA 1
ATOM 708 C C . SER A 1 90 ? -16.625 -16.594 3.176 1 76.12 90 SER A C 1
ATOM 710 O O . SER A 1 90 ? -16.375 -16.828 4.359 1 76.12 90 SER A O 1
ATOM 712 N N . CYS A 1 91 ? -15.898 -17.203 2.297 1 86.38 91 CYS A N 1
ATOM 713 C CA . CYS A 1 91 ? -14.609 -17.859 2.459 1 86.38 91 CYS A CA 1
ATOM 714 C C . CYS A 1 91 ? -13.609 -16.922 3.143 1 86.38 91 CYS A C 1
ATOM 716 O O . CYS A 1 91 ? -13.539 -15.742 2.824 1 86.38 91 CYS A O 1
ATOM 718 N N . GLN A 1 92 ? -12.914 -17.5 4.152 1 89.44 92 GLN A N 1
ATOM 719 C CA . GLN A 1 92 ? -11.852 -16.75 4.824 1 89.44 92 GLN A CA 1
ATOM 720 C C . GLN A 1 92 ? -10.484 -17.109 4.258 1 89.44 92 GLN A C 1
ATOM 722 O O . GLN A 1 92 ? -10.172 -18.281 4.07 1 89.44 92 GLN A O 1
ATOM 727 N N . VAL A 1 93 ? -9.711 -16.125 3.969 1 94.25 93 VAL A N 1
ATOM 728 C CA . VAL A 1 93 ? -8.344 -16.344 3.496 1 94.25 93 VAL A CA 1
ATOM 729 C C . VAL A 1 93 ? -7.352 -15.914 4.574 1 94.25 93 VAL A C 1
ATOM 731 O O . VAL A 1 93 ? -7.395 -14.773 5.055 1 94.25 93 VAL A O 1
ATOM 734 N N . VAL A 1 94 ? -6.555 -16.812 5.004 1 94.81 94 VAL A N 1
ATOM 735 C CA . VAL A 1 94 ? -5.512 -16.516 5.98 1 94.81 94 VAL A CA 1
ATOM 736 C C . VAL A 1 94 ? -4.145 -16.562 5.301 1 94.81 94 VAL A C 1
ATOM 738 O O . VAL A 1 94 ? -3.795 -17.547 4.656 1 94.81 94 VAL A O 1
ATOM 741 N N . CYS A 1 95 ? -3.395 -15.477 5.445 1 96.81 95 CYS A N 1
ATOM 742 C CA . CYS A 1 95 ? -2.059 -15.406 4.863 1 96.81 95 CYS A CA 1
ATOM 743 C C . CYS A 1 95 ? -1.013 -15.117 5.934 1 96.81 95 CYS A C 1
ATOM 745 O O . CYS A 1 95 ? -1.211 -14.25 6.781 1 96.81 95 CYS A O 1
ATOM 747 N N . GLU A 1 96 ? 0.018 -15.875 5.879 1 96.5 96 GLU A N 1
ATOM 748 C CA . GLU A 1 96 ? 1.14 -15.648 6.785 1 96.5 96 GLU A CA 1
ATOM 749 C C . GLU A 1 96 ? 2.469 -15.688 6.035 1 96.5 96 GLU A C 1
ATOM 751 O O . GLU A 1 96 ? 2.771 -16.672 5.355 1 96.5 96 GLU A O 1
ATOM 756 N N . VAL A 1 97 ? 3.225 -14.633 6.184 1 96.31 97 VAL A N 1
ATOM 757 C CA . VAL A 1 97 ? 4.586 -14.57 5.664 1 96.31 97 VAL A CA 1
ATOM 758 C C . VAL A 1 97 ? 5.582 -14.648 6.82 1 96.31 97 VAL A C 1
ATOM 760 O O . VAL A 1 97 ? 5.512 -13.859 7.762 1 96.31 97 VAL A O 1
ATOM 763 N N . LYS A 1 98 ? 6.449 -15.547 6.73 1 93.62 98 LYS A N 1
ATOM 764 C CA . LYS A 1 98 ? 7.445 -15.734 7.781 1 93.62 98 LYS A CA 1
ATOM 765 C C . LYS A 1 98 ? 8.859 -15.734 7.203 1 93.62 98 LYS A C 1
ATOM 767 O O . LYS A 1 98 ? 9.102 -16.328 6.152 1 93.62 98 LYS A O 1
ATOM 772 N N . MET A 1 99 ? 9.742 -15.07 7.887 1 91.38 99 MET A N 1
ATOM 773 C CA . MET A 1 99 ? 11.156 -15.078 7.508 1 91.38 99 MET A CA 1
ATOM 774 C C . MET A 1 99 ? 11.891 -16.234 8.18 1 91.38 99 MET A C 1
ATOM 776 O O . MET A 1 99 ? 11.789 -16.422 9.391 1 91.38 99 MET A O 1
ATOM 780 N N . ALA A 1 100 ? 12.57 -16.969 7.398 1 87.38 100 ALA A N 1
ATOM 781 C CA . ALA A 1 100 ? 13.422 -18 7.992 1 87.38 100 ALA A CA 1
ATOM 782 C C . ALA A 1 100 ? 14.539 -17.359 8.82 1 87.38 100 ALA A C 1
ATOM 784 O O . ALA A 1 100 ? 14.953 -16.219 8.555 1 87.38 100 ALA A O 1
ATOM 785 N N . PRO A 1 101 ? 15.016 -17.938 9.945 1 76.25 101 PRO A N 1
ATOM 786 C CA . PRO A 1 101 ? 16.016 -17.359 10.852 1 76.25 101 PRO A CA 1
ATOM 787 C C . PRO A 1 101 ? 17.234 -16.812 10.117 1 76.25 101 PRO A C 1
ATOM 789 O O . PRO A 1 101 ? 17.781 -15.781 10.508 1 76.25 101 PRO A O 1
ATOM 792 N N . PHE A 1 102 ? 17.766 -17.359 9.055 1 70 102 PHE A N 1
ATOM 793 C CA . PHE A 1 102 ? 18.984 -16.906 8.367 1 70 102 PHE A CA 1
ATOM 794 C C . PHE A 1 102 ? 18.641 -16.359 6.984 1 70 102 PHE A C 1
ATOM 796 O O . PHE A 1 102 ? 19.484 -16.391 6.082 1 70 102 PHE A O 1
ATOM 803 N N . SER A 1 103 ? 17.516 -15.82 6.961 1 77.44 103 SER A N 1
ATOM 804 C CA . SER A 1 103 ? 17.047 -15.406 5.645 1 77.44 103 SER A CA 1
ATOM 805 C C . SER A 1 103 ? 17.688 -14.086 5.223 1 77.44 103 SER A C 1
ATOM 807 O O . SER A 1 103 ? 17.672 -13.734 4.039 1 77.44 103 SER A O 1
ATOM 809 N N . CYS A 1 104 ? 18.141 -13.281 6.238 1 66.44 104 CYS A N 1
ATOM 810 C CA . CYS A 1 104 ? 18.781 -12.008 5.941 1 66.44 104 CYS A CA 1
ATOM 811 C C . CYS A 1 104 ? 20.219 -11.977 6.484 1 66.44 104 CYS A C 1
ATOM 813 O O . CYS A 1 104 ? 20.516 -12.633 7.484 1 66.44 104 CYS A O 1
ATOM 815 N N . PRO A 1 105 ? 21.109 -11.469 5.68 1 55.25 105 PRO A N 1
ATOM 816 C CA . PRO A 1 105 ? 22.484 -11.445 6.184 1 55.25 105 PRO A CA 1
ATOM 817 C C . PRO A 1 105 ? 22.609 -10.828 7.574 1 55.25 105 PRO A C 1
ATOM 819 O O . PRO A 1 105 ? 23.453 -11.242 8.367 1 55.25 105 PRO A O 1
ATOM 822 N N . VAL A 1 106 ? 22.016 -9.703 7.762 1 50.75 106 VAL A N 1
ATOM 823 C CA . VAL A 1 106 ? 22.172 -9.016 9.039 1 50.75 106 VAL A CA 1
ATOM 824 C C . VAL A 1 106 ? 21.047 -9.43 9.992 1 50.75 106 VAL A C 1
ATOM 826 O O . VAL A 1 106 ? 19.875 -9.469 9.602 1 50.75 106 VAL A O 1
ATOM 829 N N . ARG A 1 107 ? 21.484 -10.195 10.992 1 47.06 107 ARG A N 1
ATOM 830 C CA . ARG A 1 107 ? 20.531 -10.516 12.039 1 47.06 107 ARG A CA 1
ATOM 831 C C . ARG A 1 107 ? 19.578 -9.344 12.281 1 47.06 107 ARG A C 1
ATOM 833 O O . ARG A 1 107 ? 20 -8.273 12.719 1 47.06 107 ARG A O 1
ATOM 840 N N . LYS A 1 108 ? 18.641 -9.227 11.5 1 50.16 108 LYS A N 1
ATOM 841 C CA . LYS A 1 108 ? 17.734 -8.109 11.75 1 50.16 108 LYS A CA 1
ATOM 842 C C . LYS A 1 108 ? 17.031 -8.266 13.094 1 50.16 108 LYS A C 1
ATOM 844 O O . LYS A 1 108 ? 16.656 -9.375 13.477 1 50.16 108 LYS A O 1
ATOM 849 N N . PRO A 1 109 ? 17.234 -7.336 14.016 1 45.16 109 PRO A N 1
ATOM 850 C CA . PRO A 1 109 ? 16.469 -7.328 15.266 1 45.16 109 PRO A CA 1
ATOM 851 C C . PRO A 1 109 ? 15.031 -7.816 15.086 1 45.16 109 PRO A C 1
ATOM 853 O O . PRO A 1 109 ? 14.531 -7.867 13.961 1 45.16 109 PRO A O 1
ATOM 856 N N . PRO A 1 110 ? 14.344 -8.133 16.172 1 44.72 110 PRO A N 1
ATOM 857 C CA . PRO A 1 110 ? 12.961 -8.586 16.297 1 44.72 110 PRO A CA 1
ATOM 858 C C . PRO A 1 110 ? 12 -7.82 15.391 1 44.72 110 PRO A C 1
ATOM 860 O O . PRO A 1 110 ? 10.789 -8.062 15.422 1 44.72 110 PRO A O 1
ATOM 863 N N . GLN A 1 111 ? 12.391 -6.672 14.688 1 47.16 111 GLN A N 1
ATOM 864 C CA . GLN A 1 111 ? 11.648 -5.883 13.711 1 47.16 111 GLN A CA 1
ATOM 865 C C . GLN A 1 111 ? 11.062 -6.773 12.609 1 47.16 111 GLN A C 1
ATOM 867 O O . GLN A 1 111 ? 10.398 -6.285 11.703 1 47.16 111 GLN A O 1
ATOM 872 N N . PRO A 1 112 ? 11.602 -8.062 12.461 1 53.28 112 PRO A N 1
ATOM 873 C CA . PRO A 1 112 ? 11.133 -8.992 11.438 1 53.28 112 PRO A CA 1
ATOM 874 C C . PRO A 1 112 ? 9.633 -9.258 11.523 1 53.28 112 PRO A C 1
ATOM 876 O O . PRO A 1 112 ? 8.977 -9.477 10.5 1 53.28 112 PRO A O 1
ATOM 879 N N . ASP A 1 113 ? 9.078 -8.852 12.703 1 68.75 113 ASP A N 1
ATOM 880 C CA . ASP A 1 113 ? 7.684 -9.219 12.93 1 68.75 113 ASP A CA 1
ATOM 881 C C . ASP A 1 113 ? 6.742 -8.219 12.25 1 68.75 113 ASP A C 1
ATOM 883 O O . ASP A 1 113 ? 5.758 -8.617 11.625 1 68.75 113 ASP A O 1
ATOM 887 N N . ARG A 1 114 ? 7.297 -7 12.188 1 73.75 114 ARG A N 1
ATOM 888 C CA . ARG A 1 114 ? 6.41 -5.992 11.609 1 73.75 114 ARG A CA 1
ATOM 889 C C . ARG A 1 114 ? 6.312 -6.152 10.094 1 73.75 114 ARG A C 1
ATOM 891 O O . ARG A 1 114 ? 5.219 -6.137 9.531 1 73.75 114 ARG A O 1
ATOM 898 N N . GLN A 1 115 ? 7.414 -6.348 9.523 1 81.94 115 GLN A N 1
AT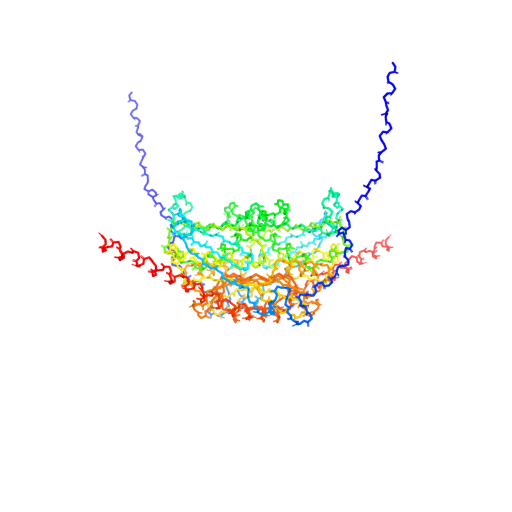OM 899 C CA . GLN A 1 115 ? 7.457 -6.516 8.07 1 81.94 115 GLN A CA 1
ATOM 900 C C . GLN A 1 115 ? 6.688 -7.762 7.641 1 81.94 115 GLN A C 1
ATOM 902 O O . GLN A 1 115 ? 5.977 -7.742 6.633 1 81.94 115 GLN A O 1
ATOM 907 N N . GLN A 1 116 ? 6.836 -8.727 8.438 1 88.75 116 GLN A N 1
ATOM 908 C CA . GLN A 1 116 ? 6.141 -9.977 8.156 1 88.75 116 GLN A CA 1
ATOM 909 C C . GLN A 1 116 ? 4.629 -9.789 8.211 1 88.75 116 GLN A C 1
ATOM 911 O O . GLN A 1 116 ? 3.906 -10.273 7.332 1 88.75 116 GLN A O 1
ATOM 916 N N . LYS A 1 117 ? 4.27 -9.133 9.188 1 86.69 117 LYS A N 1
ATOM 917 C CA . LYS A 1 117 ? 2.842 -8.891 9.359 1 86.69 117 LYS A CA 1
ATOM 918 C C . LYS A 1 117 ? 2.289 -8.016 8.242 1 86.69 117 LYS A C 1
ATOM 920 O O . LYS A 1 117 ? 1.184 -8.25 7.75 1 86.69 117 LYS A O 1
ATOM 925 N N . GLU A 1 118 ? 3.059 -7.117 7.898 1 87.31 118 GLU A N 1
ATOM 926 C CA . GLU A 1 118 ? 2.662 -6.215 6.82 1 87.31 118 GLU A CA 1
ATOM 927 C C . GLU A 1 118 ? 2.496 -6.965 5.504 1 87.31 118 GLU A C 1
ATOM 929 O O . GLU A 1 118 ? 1.48 -6.816 4.82 1 87.31 118 GLU A O 1
ATOM 934 N N . MET A 1 119 ? 3.43 -7.727 5.215 1 93.12 119 MET A N 1
ATOM 935 C CA . MET A 1 119 ? 3.385 -8.484 3.967 1 93.12 119 MET A CA 1
ATOM 936 C C . MET A 1 119 ? 2.244 -9.5 3.984 1 93.12 119 MET A C 1
ATOM 938 O O . MET A 1 119 ? 1.612 -9.742 2.957 1 93.12 119 MET A O 1
ATOM 942 N N . SER A 1 120 ? 2.021 -10.047 5.156 1 94.81 120 SER A N 1
ATOM 943 C CA . SER A 1 120 ? 0.911 -10.984 5.293 1 94.81 120 SER A CA 1
ATOM 944 C C . SER A 1 120 ? -0.42 -10.32 4.965 1 94.81 120 SER A C 1
ATOM 946 O O . SER A 1 120 ? -1.265 -10.906 4.281 1 94.81 120 SER A O 1
ATOM 948 N N . ARG A 1 121 ? -0.528 -9.156 5.387 1 90.88 121 ARG A N 1
ATOM 949 C CA . ARG A 1 121 ? -1.763 -8.422 5.148 1 90.88 121 ARG A CA 1
ATOM 950 C C . ARG A 1 121 ? -1.897 -8.039 3.676 1 90.88 121 ARG A C 1
ATOM 952 O O . ARG A 1 121 ? -2.977 -8.164 3.094 1 90.88 121 ARG A O 1
ATOM 959 N N . GLN A 1 122 ? -0.823 -7.559 3.176 1 93.25 122 GLN A N 1
ATOM 960 C CA . GLN A 1 122 ? -0.824 -7.168 1.77 1 93.25 122 GLN A CA 1
ATOM 961 C C . GLN A 1 122 ? -1.138 -8.359 0.871 1 93.25 122 GLN A C 1
ATOM 963 O O . GLN A 1 122 ? -1.923 -8.242 -0.073 1 93.25 122 GLN A O 1
ATOM 968 N N . LEU A 1 123 ? -0.546 -9.414 1.198 1 96.75 123 LEU A N 1
ATOM 969 C CA . LEU A 1 123 ? -0.794 -10.648 0.451 1 96.75 123 LEU A CA 1
ATOM 970 C C . LEU A 1 123 ? -2.256 -11.062 0.564 1 96.75 123 LEU A C 1
ATOM 972 O O . LEU A 1 123 ? -2.877 -11.438 -0.432 1 96.75 123 LEU A O 1
ATOM 976 N N . LYS A 1 124 ? -2.766 -11.016 1.745 1 94.62 124 LYS A N 1
ATOM 977 C CA . LYS A 1 124 ? -4.16 -11.375 1.98 1 94.62 124 LYS A CA 1
ATOM 978 C C . LYS A 1 124 ? -5.098 -10.5 1.151 1 94.62 124 LYS A C 1
ATOM 980 O O . LYS A 1 124 ? -6.016 -11.008 0.505 1 94.62 124 LYS A O 1
ATOM 985 N N . GLU A 1 125 ? -4.852 -9.266 1.181 1 90.38 125 GLU A N 1
ATOM 986 C CA . GLU A 1 125 ? -5.695 -8.328 0.451 1 90.38 125 GLU A CA 1
ATOM 987 C C . GLU A 1 125 ? -5.68 -8.617 -1.048 1 90.38 125 GLU A C 1
ATOM 989 O O . GLU A 1 125 ? -6.719 -8.562 -1.707 1 90.38 125 GLU A O 1
ATOM 994 N N . ALA A 1 126 ? -4.57 -8.914 -1.515 1 95 126 ALA A N 1
ATOM 995 C CA . ALA A 1 126 ? -4.438 -9.234 -2.934 1 95 126 ALA A CA 1
ATOM 996 C C . ALA A 1 126 ? -5.152 -10.539 -3.273 1 95 126 ALA A C 1
ATOM 998 O O . ALA A 1 126 ? -5.93 -10.594 -4.227 1 95 126 ALA A O 1
ATOM 999 N N . LEU A 1 127 ? -4.977 -11.562 -2.457 1 96.94 127 LEU A N 1
ATOM 1000 C CA . LEU A 1 127 ? -5.477 -12.891 -2.779 1 96.94 127 LEU A CA 1
ATOM 1001 C C . LEU A 1 127 ? -6.992 -12.953 -2.625 1 96.94 127 LEU A C 1
ATOM 1003 O O . LEU A 1 127 ? -7.66 -13.742 -3.303 1 96.94 127 LEU A O 1
ATOM 1007 N N . GLU A 1 128 ? -7.516 -12.133 -1.777 1 93.5 128 GLU A N 1
ATOM 1008 C CA . GLU A 1 128 ? -8.961 -12.102 -1.584 1 93.5 128 GLU A CA 1
ATOM 1009 C C . GLU A 1 128 ? -9.68 -11.641 -2.852 1 93.5 128 GLU A C 1
ATOM 1011 O O . GLU A 1 128 ? -10.844 -11.977 -3.066 1 93.5 128 GLU A O 1
ATOM 1016 N N . THR A 1 129 ? -8.992 -10.922 -3.635 1 92.75 129 THR A N 1
ATOM 1017 C CA . THR A 1 129 ? -9.602 -10.453 -4.875 1 92.75 129 THR A CA 1
ATOM 1018 C C . THR A 1 129 ? -9.281 -11.406 -6.027 1 92.75 129 THR A C 1
ATOM 1020 O O . THR A 1 129 ? -9.914 -11.336 -7.086 1 92.75 129 THR A O 1
ATOM 1023 N N . VAL A 1 130 ? -8.344 -12.234 -5.82 1 96.19 130 VAL A N 1
ATOM 1024 C CA . VAL A 1 130 ? -7.883 -13.156 -6.855 1 96.19 130 VAL A CA 1
ATOM 1025 C C . VAL A 1 130 ? -8.672 -14.461 -6.781 1 96.19 130 VAL A C 1
ATOM 1027 O O . VAL A 1 130 ? -9.039 -15.031 -7.809 1 96.19 130 VAL A O 1
ATOM 1030 N N . ILE A 1 131 ? -8.953 -14.945 -5.57 1 96.38 131 ILE A N 1
ATOM 1031 C CA . ILE A 1 131 ? -9.641 -16.203 -5.336 1 96.38 131 ILE A CA 1
ATOM 1032 C C . ILE A 1 131 ? -11.141 -16.031 -5.555 1 96.38 131 ILE A C 1
ATOM 1034 O O . ILE A 1 131 ? -11.719 -15.016 -5.141 1 96.38 131 ILE A O 1
ATOM 1038 N N . ILE A 1 132 ? -11.742 -17 -6.164 1 94.69 132 ILE A N 1
ATOM 1039 C CA . ILE A 1 132 ? -13.195 -16.984 -6.285 1 94.69 132 ILE A CA 1
ATOM 1040 C C . ILE A 1 132 ? -13.828 -17.484 -4.984 1 94.69 132 ILE A C 1
ATOM 1042 O O . ILE A 1 132 ? -14.188 -18.656 -4.871 1 94.69 132 ILE A O 1
ATOM 1046 N N . LEU A 1 133 ? -14.047 -16.609 -4.105 1 90.94 133 LEU A N 1
ATOM 1047 C CA . LEU A 1 133 ? -14.414 -16.922 -2.727 1 90.94 133 LEU A CA 1
ATOM 1048 C C . LEU A 1 133 ? -15.789 -17.562 -2.666 1 90.94 133 LEU A C 1
ATOM 1050 O O . LEU A 1 133 ? -16.047 -18.406 -1.801 1 90.94 133 LEU A O 1
ATOM 1054 N N . ASP A 1 134 ? -16.688 -17.219 -3.559 1 88.5 134 ASP A N 1
ATOM 1055 C CA . ASP A 1 134 ? -18.062 -17.703 -3.559 1 88.5 134 ASP A CA 1
ATOM 1056 C C . ASP A 1 134 ? -18.125 -19.203 -3.781 1 88.5 134 ASP A C 1
ATOM 1058 O O . ASP A 1 134 ? -19.125 -19.859 -3.465 1 88.5 134 ASP A O 1
ATOM 1062 N N . LYS A 1 135 ? -17.094 -19.719 -4.355 1 91 135 LYS A N 1
ATOM 1063 C CA . LYS A 1 135 ? -17.047 -21.156 -4.613 1 91 135 LYS A CA 1
ATOM 1064 C C . LYS A 1 135 ? -16.688 -21.938 -3.344 1 91 135 LYS A C 1
ATOM 1066 O O . LYS A 1 135 ? -16.844 -23.156 -3.295 1 91 135 LYS A O 1
ATOM 1071 N N . PHE A 1 136 ? -16.297 -21.156 -2.297 1 91.06 136 PHE A N 1
ATOM 1072 C CA . PHE A 1 136 ? -15.875 -21.812 -1.067 1 91.06 136 PHE A CA 1
ATOM 1073 C C . PHE A 1 136 ? -16.609 -21.219 0.138 1 91.06 136 PHE A C 1
ATOM 1075 O O . PHE A 1 136 ? -15.969 -20.703 1.06 1 91.06 136 PHE A O 1
ATOM 1082 N N . PRO A 1 137 ? -17.844 -21.422 0.135 1 86.44 137 PRO A N 1
ATOM 1083 C CA . PRO A 1 137 ? -18.578 -20.859 1.271 1 86.44 137 PRO A CA 1
ATOM 1084 C C . PRO A 1 137 ? -18.219 -21.531 2.596 1 86.44 137 PRO A C 1
ATOM 1086 O O . PRO A 1 137 ? -18 -22.75 2.633 1 86.44 137 PRO A O 1
ATOM 1089 N N . LYS A 1 138 ? -18.125 -20.75 3.625 1 87.62 138 LYS A N 1
ATOM 1090 C CA . LYS A 1 138 ? -17.891 -21.219 4.988 1 87.62 138 LYS A CA 1
ATOM 1091 C C . LYS A 1 138 ? -16.578 -22.016 5.078 1 87.62 138 LYS A C 1
ATOM 1093 O O . LYS A 1 138 ? -16.516 -23.031 5.762 1 87.62 138 LYS A O 1
ATOM 1098 N N . SER A 1 139 ? -15.703 -21.672 4.289 1 92.06 139 SER A N 1
ATOM 1099 C CA . SER A 1 139 ? -14.422 -22.375 4.258 1 92.06 139 SER A CA 1
ATOM 1100 C C . SER A 1 139 ? -13.273 -21.422 4.555 1 92.06 139 SER A C 1
ATOM 1102 O O . SER A 1 139 ? -13.461 -20.203 4.602 1 92.06 139 SER A O 1
ATOM 1104 N N . GLN A 1 140 ? -12.211 -22.016 4.809 1 94.44 140 GLN A N 1
ATOM 1105 C CA . GLN A 1 140 ? -10.992 -21.266 5.047 1 94.44 140 GLN A CA 1
ATOM 1106 C C . GLN A 1 140 ? -9.844 -21.781 4.188 1 94.44 140 GLN A C 1
ATOM 1108 O O . GLN A 1 140 ? -9.68 -23 4.035 1 94.44 140 GLN A O 1
ATOM 1113 N N . ILE A 1 141 ? -9.156 -20.922 3.58 1 96.75 141 ILE A N 1
ATOM 1114 C CA . ILE A 1 141 ? -7.957 -21.234 2.812 1 96.75 141 ILE A CA 1
ATOM 1115 C C . ILE A 1 141 ? -6.742 -20.594 3.48 1 96.75 141 ILE A C 1
ATOM 1117 O O . ILE A 1 141 ? -6.715 -19.375 3.705 1 96.75 141 ILE A O 1
ATOM 1121 N N . ASP A 1 142 ? -5.762 -21.406 3.832 1 97.44 142 ASP A N 1
ATOM 1122 C CA . ASP A 1 142 ? -4.547 -20.922 4.477 1 97.44 142 ASP A CA 1
ATOM 1123 C C . ASP A 1 142 ? -3.385 -20.859 3.486 1 97.44 142 ASP A C 1
ATOM 1125 O O . ASP A 1 142 ? -3.066 -21.859 2.838 1 97.44 142 ASP A O 1
ATOM 1129 N N . VAL A 1 143 ? -2.779 -19.719 3.41 1 98.38 143 VAL A N 1
ATOM 1130 C CA . VAL A 1 143 ? -1.607 -19.531 2.564 1 98.38 143 VAL A CA 1
ATOM 1131 C C . VAL A 1 143 ? -0.401 -19.172 3.43 1 98.38 143 VAL A C 1
ATOM 1133 O O . VAL A 1 143 ? -0.38 -18.109 4.066 1 98.38 143 VAL A O 1
ATOM 1136 N N . TYR A 1 144 ? 0.573 -20.062 3.426 1 97.94 144 TYR A N 1
ATOM 1137 C CA . TYR A 1 144 ? 1.77 -19.859 4.234 1 97.94 144 TYR A CA 1
ATOM 1138 C C . TYR A 1 144 ? 2.996 -19.672 3.35 1 97.94 144 TYR A C 1
ATOM 1140 O O . TYR A 1 144 ? 3.346 -20.547 2.561 1 97.94 144 TYR A O 1
ATOM 1148 N N . VAL A 1 145 ? 3.66 -18.531 3.523 1 97.88 145 VAL A N 1
ATOM 1149 C CA . VAL A 1 145 ? 4.855 -18.234 2.744 1 97.88 145 VAL A CA 1
ATOM 1150 C C . VAL A 1 145 ? 6.074 -18.188 3.664 1 97.88 145 VAL A C 1
ATOM 1152 O O . VAL A 1 145 ? 6.07 -17.484 4.68 1 97.88 145 VAL A O 1
ATOM 1155 N N . THR A 1 146 ? 7.062 -18.906 3.332 1 96.94 146 THR A N 1
ATOM 1156 C CA . THR A 1 146 ? 8.336 -18.891 4.047 1 96.94 146 THR A CA 1
ATOM 1157 C C . THR A 1 146 ? 9.43 -18.266 3.191 1 96.94 146 THR A C 1
ATOM 1159 O O . THR A 1 146 ? 9.734 -18.75 2.102 1 96.94 146 THR A O 1
ATOM 1162 N N . VAL A 1 147 ? 10.016 -17.188 3.74 1 96.62 147 VAL A N 1
ATOM 1163 C CA . VAL A 1 147 ? 11.117 -16.516 3.061 1 96.62 147 VAL A CA 1
ATOM 1164 C C . VAL A 1 147 ? 12.438 -17.172 3.463 1 96.62 147 VAL A C 1
ATOM 1166 O O . VAL A 1 147 ? 12.852 -17.078 4.621 1 96.62 147 VAL A O 1
ATOM 1169 N N . ILE A 1 148 ? 13.039 -17.766 2.531 1 95.62 148 ILE A N 1
ATOM 1170 C CA . ILE A 1 148 ? 14.305 -18.453 2.771 1 95.62 148 ILE A CA 1
ATOM 1171 C C . ILE A 1 148 ? 15.453 -17.453 2.686 1 95.62 148 ILE A C 1
ATOM 1173 O O . ILE A 1 148 ? 16.359 -17.469 3.52 1 95.62 148 ILE A O 1
ATOM 1177 N N . GLU A 1 149 ? 15.469 -16.609 1.724 1 94.94 149 GLU A N 1
ATOM 1178 C CA . GLU A 1 149 ? 16.453 -15.562 1.496 1 94.94 149 GLU A CA 1
ATOM 1179 C C . GLU A 1 149 ? 15.82 -14.32 0.882 1 94.94 149 GLU A C 1
ATOM 1181 O O . GLU A 1 149 ? 14.992 -14.43 -0.025 1 94.94 149 GLU A O 1
ATOM 1186 N N . ASP A 1 150 ? 16.188 -13.211 1.416 1 94.5 150 ASP A N 1
ATOM 1187 C CA . ASP A 1 150 ? 15.656 -11.945 0.937 1 94.5 150 ASP A CA 1
ATOM 1188 C C . ASP A 1 150 ? 16.75 -11.078 0.324 1 94.5 150 ASP A C 1
ATOM 1190 O O . ASP A 1 150 ? 17.547 -10.469 1.045 1 94.5 150 ASP A O 1
ATOM 1194 N N . ASP A 1 151 ? 16.719 -10.992 -0.936 1 94.38 151 ASP A N 1
ATOM 1195 C CA . ASP A 1 151 ? 17.656 -10.133 -1.651 1 94.38 151 ASP A CA 1
ATOM 1196 C C . ASP A 1 151 ? 16.922 -9.078 -2.477 1 94.38 151 ASP A C 1
ATOM 1198 O O . ASP A 1 151 ? 17.391 -8.688 -3.549 1 94.38 151 ASP A O 1
ATOM 1202 N N . GLY A 1 152 ? 15.727 -8.75 -2.133 1 94.56 152 GLY A N 1
ATOM 1203 C CA . GLY A 1 152 ? 14.969 -7.707 -2.803 1 94.56 152 GLY A CA 1
ATOM 1204 C C . GLY A 1 152 ? 13.773 -8.242 -3.568 1 94.56 152 GLY A C 1
ATOM 1205 O O . GLY A 1 152 ? 13.703 -9.438 -3.865 1 94.56 152 GLY A O 1
ATOM 1206 N N . GLY A 1 153 ? 12.789 -7.371 -3.844 1 95.75 153 GLY A N 1
ATOM 1207 C CA . GLY A 1 153 ? 11.602 -7.773 -4.574 1 95.75 153 GLY A CA 1
ATOM 1208 C C . GLY A 1 153 ? 10.773 -8.805 -3.834 1 95.75 153 GLY A C 1
ATOM 1209 O O . GLY A 1 153 ? 10.125 -9.656 -4.457 1 95.75 153 GLY A O 1
ATOM 1210 N N . LEU A 1 154 ? 10.781 -8.734 -2.617 1 96.19 154 LEU A N 1
ATOM 1211 C CA . LEU A 1 154 ? 10.289 -9.828 -1.791 1 96.19 154 LEU A CA 1
ATOM 1212 C C . LEU A 1 154 ? 8.773 -9.953 -1.902 1 96.19 154 LEU A C 1
ATOM 1214 O O . LEU A 1 154 ? 8.25 -11.055 -2.1 1 96.19 154 LEU A O 1
ATOM 1218 N N . LEU A 1 155 ? 8.07 -8.852 -1.719 1 97 155 LEU A N 1
ATOM 1219 C CA . LEU A 1 155 ? 6.613 -8.914 -1.788 1 97 155 LEU A CA 1
ATOM 1220 C C . LEU A 1 155 ? 6.156 -9.461 -3.137 1 97 155 LEU A C 1
ATOM 1222 O O . LEU A 1 155 ? 5.23 -10.273 -3.203 1 97 155 LEU A O 1
ATOM 1226 N N . ALA A 1 156 ? 6.766 -9.008 -4.184 1 98.31 156 ALA A N 1
ATOM 1227 C CA . ALA A 1 156 ? 6.445 -9.5 -5.523 1 98.31 156 ALA A CA 1
ATOM 1228 C C . ALA A 1 156 ? 6.668 -11 -5.629 1 98.31 156 ALA A C 1
ATOM 1230 O O . ALA A 1 156 ? 5.848 -11.719 -6.207 1 98.31 156 ALA A O 1
ATOM 1231 N N . ALA A 1 157 ? 7.789 -11.453 -5.109 1 98.12 157 ALA A N 1
ATOM 1232 C CA . ALA A 1 157 ? 8.094 -12.883 -5.102 1 98.12 157 ALA A CA 1
ATOM 1233 C C . ALA A 1 157 ? 7.043 -13.664 -4.316 1 98.12 157 ALA A C 1
ATOM 1235 O O . ALA A 1 157 ? 6.613 -14.742 -4.734 1 98.12 157 ALA A O 1
ATOM 1236 N N . CYS A 1 158 ? 6.652 -13.109 -3.191 1 98.19 158 CYS A N 1
ATOM 1237 C CA . CYS A 1 158 ? 5.648 -13.75 -2.352 1 98.19 158 CYS A CA 1
ATOM 1238 C C . CYS A 1 158 ? 4.316 -13.867 -3.088 1 98.19 158 CYS A C 1
ATOM 1240 O O . CYS A 1 158 ? 3.66 -14.906 -3.027 1 98.19 158 CYS A O 1
ATOM 1242 N N . ILE A 1 159 ? 3.91 -12.805 -3.74 1 98.62 159 ILE A N 1
ATOM 1243 C CA . ILE A 1 159 ? 2.654 -12.797 -4.484 1 98.62 159 ILE A CA 1
ATOM 1244 C C . ILE A 1 159 ? 2.689 -13.867 -5.574 1 98.62 159 ILE A C 1
ATOM 1246 O O . ILE A 1 159 ? 1.734 -14.625 -5.73 1 98.62 159 ILE A O 1
ATOM 1250 N N . THR A 1 160 ? 3.785 -13.938 -6.281 1 98.75 160 THR A N 1
ATOM 1251 C CA . THR A 1 160 ? 3.936 -14.898 -7.371 1 98.75 160 THR A CA 1
ATOM 1252 C C . THR A 1 160 ? 3.93 -16.328 -6.832 1 98.75 160 THR A C 1
ATOM 1254 O O . THR A 1 160 ? 3.258 -17.203 -7.387 1 98.75 160 THR A O 1
ATOM 1257 N N . ALA A 1 161 ? 4.668 -16.547 -5.77 1 98.75 161 ALA A N 1
ATOM 1258 C CA . ALA A 1 161 ? 4.711 -17.875 -5.16 1 98.75 161 ALA A CA 1
ATOM 1259 C C . ALA A 1 161 ? 3.324 -18.312 -4.703 1 98.75 161 ALA A C 1
ATOM 1261 O O . ALA A 1 161 ? 2.93 -19.453 -4.906 1 98.75 161 ALA A O 1
ATOM 1262 N N . ALA A 1 162 ? 2.637 -17.422 -4.086 1 98.75 162 ALA A N 1
ATOM 1263 C CA . ALA A 1 162 ? 1.284 -17.719 -3.621 1 98.75 162 ALA A CA 1
ATOM 1264 C C . ALA A 1 162 ? 0.36 -18.047 -4.793 1 98.75 162 ALA A C 1
ATOM 1266 O O . ALA A 1 162 ? -0.448 -18.969 -4.715 1 98.75 162 ALA A O 1
ATOM 1267 N N . GLY A 1 163 ? 0.446 -17.234 -5.863 1 98.62 163 GLY A N 1
ATOM 1268 C CA . GLY A 1 163 ? -0.339 -17.516 -7.059 1 98.62 163 GLY A CA 1
ATOM 1269 C C . GLY A 1 163 ? -0.106 -18.906 -7.617 1 98.62 163 GLY A C 1
ATOM 1270 O O . GLY A 1 163 ? -1.06 -19.625 -7.914 1 98.62 163 GLY A O 1
ATOM 1271 N N . LEU A 1 164 ? 1.154 -19.281 -7.746 1 98.62 164 LEU A N 1
ATOM 1272 C CA . LEU A 1 164 ? 1.528 -20.609 -8.242 1 98.62 164 LEU A CA 1
ATOM 1273 C C . LEU A 1 164 ? 0.999 -21.703 -7.332 1 98.62 164 LEU A C 1
ATOM 1275 O O . LEU A 1 164 ? 0.438 -22.703 -7.805 1 98.62 164 LEU A O 1
ATOM 1279 N N . ALA A 1 165 ? 1.148 -21.516 -6.027 1 98.69 165 ALA A N 1
ATOM 1280 C CA . ALA A 1 165 ? 0.731 -22.531 -5.055 1 98.69 165 ALA A CA 1
ATOM 1281 C C . ALA A 1 165 ? -0.784 -22.703 -5.07 1 98.69 165 ALA A C 1
ATOM 1283 O O . ALA A 1 165 ? -1.279 -23.828 -4.957 1 98.69 165 ALA A O 1
ATOM 1284 N N . LEU A 1 166 ? -1.523 -21.625 -5.18 1 98.44 166 LEU A N 1
ATOM 1285 C CA . LEU A 1 166 ? -2.979 -21.703 -5.254 1 98.44 166 LEU A CA 1
ATOM 1286 C C . LEU A 1 166 ? -3.424 -22.516 -6.457 1 98.44 166 LEU A C 1
ATOM 1288 O O . LEU A 1 166 ? -4.297 -23.375 -6.34 1 98.44 166 LEU A O 1
ATOM 1292 N N . CYS A 1 167 ? -2.801 -22.266 -7.578 1 97.88 167 CYS A N 1
ATOM 1293 C CA . CYS A 1 167 ? -3.129 -23 -8.797 1 97.88 167 CYS A CA 1
ATOM 1294 C C . CYS A 1 167 ? -2.744 -24.469 -8.664 1 97.88 167 CYS A C 1
ATOM 1296 O O . CYS A 1 167 ? -3.496 -25.359 -9.078 1 97.88 167 CYS A O 1
ATOM 1298 N N . HIS A 1 168 ? -1.588 -24.688 -8.117 1 97.31 168 HIS A N 1
ATOM 1299 C CA . HIS A 1 168 ? -1.156 -26.062 -7.871 1 97.31 168 HIS A CA 1
ATOM 1300 C C . HIS A 1 168 ? -2.141 -26.797 -6.969 1 97.31 168 HIS A C 1
ATOM 1302 O O . HIS A 1 168 ? -2.35 -28 -7.125 1 97.31 168 HIS A O 1
ATOM 1308 N N . ALA A 1 169 ? -2.768 -26.094 -6.027 1 97.19 169 ALA A N 1
ATOM 1309 C CA . ALA A 1 169 ? -3.734 -26.672 -5.094 1 97.19 169 ALA A CA 1
ATOM 1310 C C . ALA A 1 169 ? -5.102 -26.828 -5.75 1 97.19 169 ALA A C 1
ATOM 1312 O O . ALA A 1 169 ? -6.051 -27.297 -5.117 1 97.19 169 ALA A O 1
ATOM 1313 N N . SER A 1 170 ? -5.273 -26.344 -6.969 1 96.12 170 SER A N 1
ATOM 1314 C CA . SER A 1 170 ? -6.52 -26.391 -7.723 1 96.12 170 SER A CA 1
ATOM 1315 C C . SER A 1 170 ? -7.602 -25.547 -7.051 1 96.12 170 SER A C 1
ATOM 1317 O O . SER A 1 170 ? -8.773 -25.938 -7.02 1 96.12 170 SER A O 1
ATOM 1319 N N . ILE A 1 171 ? -7.148 -24.578 -6.434 1 96.69 171 ILE A N 1
ATOM 1320 C CA . ILE A 1 171 ? -8.094 -23.578 -5.926 1 96.69 171 ILE A CA 1
ATOM 1321 C C . ILE A 1 171 ? -8.57 -22.688 -7.066 1 96.69 171 ILE A C 1
ATOM 1323 O O . ILE A 1 171 ? -7.758 -22.219 -7.871 1 96.69 171 ILE A O 1
ATOM 1327 N N . ASP A 1 172 ? -9.859 -22.438 -7.152 1 96 172 ASP A N 1
ATOM 1328 C CA . ASP A 1 172 ? -10.406 -21.625 -8.234 1 96 172 ASP A CA 1
ATOM 1329 C C . ASP A 1 172 ? -10.016 -20.156 -8.086 1 96 172 ASP A C 1
ATOM 1331 O O . ASP A 1 172 ? -10.32 -19.531 -7.066 1 96 172 ASP A O 1
ATOM 1335 N N . VAL A 1 173 ? -9.406 -19.672 -9.039 1 96.69 173 VAL A N 1
ATOM 1336 C CA . VAL A 1 173 ? -9 -18.266 -9.086 1 96.69 173 VAL A CA 1
ATOM 1337 C C . VAL A 1 173 ? -9.438 -17.656 -10.414 1 96.69 173 VAL A C 1
ATOM 1339 O O . VAL A 1 173 ? -9.695 -18.375 -11.383 1 96.69 173 VAL A O 1
ATOM 1342 N N . TYR A 1 174 ? -9.57 -16.375 -10.422 1 95.75 174 TYR A N 1
ATOM 1343 C CA . TYR A 1 174 ? -9.914 -15.695 -11.664 1 95.75 174 TYR A CA 1
ATOM 1344 C C . TYR A 1 174 ? -8.789 -15.812 -12.688 1 95.75 174 TYR A C 1
ATOM 1346 O O . TYR A 1 174 ? -9.039 -16.016 -13.875 1 95.75 174 TYR A O 1
ATOM 1354 N N . ASP A 1 175 ? -7.574 -15.695 -12.234 1 96.94 175 ASP A N 1
ATOM 1355 C CA . ASP A 1 175 ? -6.352 -15.82 -13.023 1 96.94 175 ASP A CA 1
ATOM 1356 C C . ASP A 1 175 ? -5.137 -16.016 -12.117 1 96.94 175 ASP A C 1
ATOM 1358 O O . ASP A 1 175 ? -5.215 -15.805 -10.906 1 96.94 175 ASP A O 1
ATOM 1362 N N . LEU A 1 176 ? -4.105 -16.578 -12.742 1 98.19 176 LEU A N 1
ATOM 1363 C CA . LEU A 1 176 ? -2.834 -16.641 -12.031 1 98.19 176 LEU A CA 1
ATOM 1364 C C . LEU A 1 176 ? -2.33 -15.242 -11.695 1 98.19 176 LEU A C 1
ATOM 1366 O O . LEU A 1 176 ? -2.23 -14.383 -12.578 1 98.19 176 LEU A O 1
ATOM 1370 N N . VAL A 1 177 ? -2.098 -15 -10.398 1 98.62 177 VAL A N 1
ATOM 1371 C CA . VAL A 1 177 ? -1.593 -13.695 -9.969 1 98.62 177 VAL A CA 1
ATOM 1372 C C . VAL A 1 177 ? -0.066 -13.727 -9.922 1 98.62 177 VAL A C 1
ATOM 1374 O O . VAL A 1 177 ? 0.528 -14.711 -9.484 1 98.62 177 VAL A O 1
ATOM 1377 N N . VAL A 1 178 ? 0.568 -12.672 -10.375 1 98.75 178 VAL A N 1
ATOM 1378 C CA . VAL A 1 178 ? 2.018 -12.516 -10.328 1 98.75 178 VAL A CA 1
ATOM 1379 C C . VAL A 1 178 ? 2.369 -11.109 -9.836 1 98.75 178 VAL A C 1
ATOM 1381 O O . VAL A 1 178 ? 1.556 -10.188 -9.938 1 98.75 178 VAL A O 1
ATOM 1384 N N . GLY A 1 179 ? 3.535 -10.961 -9.242 1 98.62 179 GLY A N 1
ATOM 1385 C CA . GLY A 1 179 ? 3.979 -9.68 -8.727 1 98.62 179 GLY A CA 1
ATOM 1386 C C . GLY A 1 179 ? 5.246 -9.172 -9.391 1 98.62 179 GLY A C 1
ATOM 1387 O O . GLY A 1 179 ? 6.02 -9.961 -9.938 1 98.62 179 GLY A O 1
ATOM 1388 N N . SER A 1 180 ? 5.445 -7.934 -9.367 1 98.5 180 SER A N 1
ATOM 1389 C CA . SER A 1 180 ? 6.676 -7.289 -9.82 1 98.5 180 SER A CA 1
ATOM 1390 C C . SER A 1 180 ? 6.949 -6.012 -9.031 1 98.5 180 SER A C 1
ATOM 1392 O O . SER A 1 180 ? 6.043 -5.457 -8.406 1 98.5 180 SER A O 1
ATOM 1394 N N . SER A 1 181 ? 8.18 -5.605 -9.008 1 98.06 181 SER A N 1
ATOM 1395 C CA . SER A 1 181 ? 8.594 -4.41 -8.273 1 98.06 181 SER A CA 1
ATOM 1396 C C . SER A 1 181 ? 9.508 -3.537 -9.125 1 98.06 181 SER A C 1
ATOM 1398 O O . SER A 1 181 ? 10.297 -4.047 -9.922 1 98.06 181 SER A O 1
ATOM 1400 N N . VAL A 1 182 ? 9.375 -2.273 -8.938 1 98.12 182 VAL A N 1
ATOM 1401 C CA . VAL A 1 182 ? 10.18 -1.271 -9.633 1 98.12 182 VAL A CA 1
ATOM 1402 C C . VAL A 1 182 ? 10.68 -0.231 -8.633 1 98.12 182 VAL A C 1
ATOM 1404 O O . VAL A 1 182 ? 9.977 0.112 -7.676 1 98.12 182 VAL A O 1
ATOM 1407 N N . LEU A 1 183 ? 11.867 0.191 -8.836 1 97.44 183 LEU A N 1
ATOM 1408 C CA . LEU A 1 183 ? 12.5 1.199 -7.992 1 97.44 183 LEU A CA 1
ATOM 1409 C C . LEU A 1 183 ? 12.828 2.451 -8.797 1 97.44 183 LEU A C 1
ATOM 1411 O O . LEU A 1 183 ? 13.305 2.359 -9.93 1 97.44 183 LEU A O 1
ATOM 1415 N N . TRP A 1 184 ? 12.445 3.574 -8.305 1 95.38 184 TRP A N 1
ATOM 1416 C CA . TRP A 1 184 ? 12.797 4.859 -8.898 1 95.38 184 TRP A CA 1
ATOM 1417 C C . TRP A 1 184 ? 13.938 5.527 -8.141 1 95.38 184 TRP A C 1
ATOM 1419 O O . TRP A 1 184 ? 13.836 5.758 -6.934 1 95.38 184 TRP A O 1
ATOM 1429 N N . HIS A 1 185 ? 14.977 5.844 -8.836 1 93.19 185 HIS A N 1
ATOM 1430 C CA . HIS A 1 185 ? 16.125 6.52 -8.234 1 93.19 185 HIS A CA 1
ATOM 1431 C C . HIS A 1 185 ? 16.844 7.395 -9.258 1 93.19 185 HIS A C 1
ATOM 1433 O O . HIS A 1 185 ? 17.203 6.926 -10.336 1 93.19 185 HIS A O 1
ATOM 1439 N N . SER A 1 186 ? 17.062 8.641 -8.898 1 88.88 186 SER A N 1
ATOM 1440 C CA . SER A 1 186 ? 17.812 9.594 -9.703 1 88.88 186 SER A CA 1
ATOM 1441 C C . SER A 1 186 ? 17.312 9.641 -11.141 1 88.88 186 SER A C 1
ATOM 1443 O O . SER A 1 186 ? 18.094 9.57 -12.086 1 88.88 186 SER A O 1
ATOM 1445 N N . GLY A 1 187 ? 16.047 9.508 -11.266 1 89.06 187 GLY A N 1
ATOM 1446 C CA . GLY A 1 187 ? 15.43 9.711 -12.57 1 89.06 187 GLY A CA 1
ATOM 1447 C C . GLY A 1 187 ? 15.328 8.438 -13.391 1 89.06 187 GLY A C 1
ATOM 1448 O O . GLY A 1 187 ? 14.844 8.461 -14.523 1 89.06 187 GLY A O 1
ATOM 1449 N N . ILE A 1 188 ? 15.773 7.359 -12.852 1 93.31 188 ILE A N 1
ATOM 1450 C CA . ILE A 1 188 ? 15.781 6.105 -13.594 1 93.31 188 ILE A CA 1
ATOM 1451 C C . ILE A 1 188 ? 14.922 5.07 -12.867 1 93.31 188 ILE A C 1
ATOM 1453 O O . ILE A 1 188 ? 14.93 5.008 -11.633 1 93.31 188 ILE A O 1
ATOM 1457 N N . LEU A 1 189 ? 14.148 4.301 -13.664 1 95.69 189 LEU A N 1
ATOM 1458 C CA . LEU A 1 189 ? 13.352 3.203 -13.125 1 95.69 189 LEU A CA 1
ATOM 1459 C C . LEU A 1 189 ? 14.102 1.878 -13.25 1 95.69 189 LEU A C 1
ATOM 1461 O O . LEU A 1 189 ? 14.586 1.534 -14.328 1 95.69 189 LEU A O 1
ATOM 1465 N N . TYR A 1 190 ? 14.234 1.175 -12.164 1 96.69 190 TYR A N 1
ATOM 1466 C CA . TYR A 1 190 ? 14.922 -0.11 -12.117 1 96.69 190 TYR A CA 1
ATOM 1467 C C . TYR A 1 190 ? 13.945 -1.243 -11.844 1 96.69 190 TYR A C 1
ATOM 1469 O O . TYR A 1 190 ? 13.258 -1.238 -10.82 1 96.69 190 TYR A O 1
ATOM 1477 N N . VAL A 1 191 ? 13.953 -2.162 -12.734 1 97.56 191 VAL A N 1
ATOM 1478 C CA . VAL A 1 191 ? 13.086 -3.322 -12.562 1 97.56 191 VAL A CA 1
ATOM 1479 C C . VAL A 1 191 ? 13.734 -4.32 -11.609 1 97.56 191 VAL A C 1
ATOM 1481 O O . VAL A 1 191 ? 14.945 -4.527 -11.641 1 97.56 191 VAL A O 1
ATOM 1484 N N . ASP A 1 192 ? 12.922 -4.934 -10.742 1 97.38 192 ASP A N 1
ATOM 1485 C CA . ASP A 1 192 ? 13.375 -5.984 -9.836 1 97.38 192 ASP A CA 1
ATOM 1486 C C . ASP A 1 192 ? 14.625 -5.547 -9.07 1 97.38 192 ASP A C 1
ATOM 1488 O O . ASP A 1 192 ? 15.68 -6.168 -9.188 1 97.38 192 ASP A O 1
ATOM 1492 N N . PRO A 1 193 ? 14.422 -4.574 -8.234 1 96.75 193 PRO A N 1
ATOM 1493 C CA . PRO A 1 193 ? 15.586 -4.078 -7.492 1 96.75 193 PRO A CA 1
ATOM 1494 C C . PRO A 1 193 ? 16.109 -5.094 -6.48 1 96.75 193 PRO A C 1
ATOM 1496 O O . PRO A 1 193 ? 15.336 -5.832 -5.871 1 96.75 193 PRO A O 1
ATOM 1499 N N . SER A 1 194 ? 17.453 -5.082 -6.293 1 94.56 194 SER A N 1
ATOM 1500 C CA . SER A 1 194 ? 18.062 -5.883 -5.238 1 94.56 194 SER A CA 1
ATOM 1501 C C . SER A 1 194 ? 17.844 -5.258 -3.865 1 94.56 194 SER A C 1
ATOM 1503 O O . SER A 1 194 ? 17.422 -4.102 -3.764 1 94.56 194 SER A O 1
ATOM 1505 N N . ARG A 1 195 ? 18.062 -6.039 -2.91 1 93.06 195 ARG A N 1
ATOM 1506 C CA . ARG A 1 195 ? 17.922 -5.535 -1.547 1 93.06 195 ARG A CA 1
ATOM 1507 C C . ARG A 1 195 ? 18.844 -4.34 -1.307 1 93.06 195 ARG A C 1
ATOM 1509 O O . ARG A 1 195 ? 18.453 -3.361 -0.673 1 93.06 195 ARG A O 1
ATOM 1516 N N . GLN A 1 196 ? 20.047 -4.41 -1.746 1 91.69 196 GLN A N 1
ATOM 1517 C CA . GLN A 1 196 ? 21 -3.322 -1.602 1 91.69 196 GLN A CA 1
ATOM 1518 C C . GLN A 1 196 ? 20.484 -2.043 -2.254 1 91.69 196 GLN A C 1
ATOM 1520 O O . GLN A 1 196 ? 20.625 -0.955 -1.689 1 91.69 196 GLN A O 1
ATOM 1525 N N . GLU A 1 197 ? 19.969 -2.193 -3.418 1 93.69 197 GLU A N 1
ATOM 1526 C CA . GLU A 1 197 ? 19.406 -1.049 -4.125 1 93.69 197 GLU A CA 1
ATOM 1527 C C . GLU A 1 197 ? 18.219 -0.458 -3.363 1 93.69 197 GLU A C 1
ATOM 1529 O O . GLU A 1 197 ? 18.109 0.763 -3.236 1 93.69 197 GLU A O 1
ATOM 1534 N N . GLU A 1 198 ? 17.359 -1.316 -2.869 1 93.06 198 GLU A N 1
ATOM 1535 C CA . GLU A 1 198 ? 16.188 -0.875 -2.105 1 93.06 198 GLU A CA 1
ATOM 1536 C C . GLU A 1 198 ? 16.609 -0.13 -0.841 1 93.06 198 GLU A C 1
ATOM 1538 O O . GLU A 1 198 ? 16.062 0.923 -0.521 1 93.06 198 GLU A O 1
ATOM 1543 N N . GLU A 1 199 ? 17.547 -0.655 -0.128 1 88.44 199 GLU A N 1
ATOM 1544 C CA . GLU A 1 199 ? 18 -0.06 1.123 1 88.44 199 GLU A CA 1
ATOM 1545 C C . GLU A 1 199 ? 18.688 1.278 0.877 1 88.44 199 GLU A C 1
ATOM 1547 O O . GLU A 1 199 ? 18.5 2.23 1.636 1 88.44 199 GLU A O 1
ATOM 1552 N N . PHE A 1 200 ? 19.516 1.315 -0.11 1 89.12 200 PHE A N 1
ATOM 1553 C CA . PHE A 1 200 ? 20.219 2.551 -0.445 1 89.12 200 PHE A CA 1
ATOM 1554 C C . PHE A 1 200 ? 19.219 3.652 -0.802 1 89.12 200 PHE A C 1
ATOM 1556 O O . PHE A 1 200 ? 19.312 4.766 -0.281 1 89.12 200 PHE A O 1
ATOM 1563 N N . GLU A 1 201 ? 18.312 3.301 -1.685 1 88.44 201 GLU A N 1
ATOM 1564 C CA . GLU A 1 201 ? 17.297 4.277 -2.088 1 88.44 201 GLU A CA 1
ATOM 1565 C C . GLU A 1 201 ? 16.453 4.727 -0.897 1 88.44 201 GLU A C 1
ATOM 1567 O O . GLU A 1 201 ? 16.203 5.922 -0.732 1 88.44 201 GLU A O 1
ATOM 1572 N N . GLY A 1 202 ? 16.031 3.848 -0.111 1 86.31 202 GLY A N 1
ATOM 1573 C CA . GLY A 1 202 ? 15.258 4.184 1.068 1 86.31 202 GLY A CA 1
ATOM 1574 C C . GLY A 1 202 ? 15.969 5.137 2.008 1 86.31 202 GLY A C 1
ATOM 1575 O O . GLY A 1 202 ? 15.367 6.09 2.508 1 86.31 202 GLY A O 1
ATOM 1576 N N . SER A 1 203 ? 17.203 4.859 2.215 1 84.38 203 SER A N 1
ATOM 1577 C CA . SER A 1 203 ? 18 5.719 3.076 1 84.38 203 SER A CA 1
ATOM 1578 C C . SER A 1 203 ? 18.188 7.105 2.465 1 84.38 203 SER A C 1
ATOM 1580 O O . SER A 1 203 ? 18.109 8.117 3.168 1 84.38 203 SER A O 1
ATOM 1582 N N . GLU A 1 204 ? 18.406 7.125 1.19 1 83.44 204 GLU A N 1
ATOM 1583 C CA . GLU A 1 204 ? 18.609 8.398 0.497 1 83.44 204 GLU A CA 1
ATOM 1584 C C . GLU A 1 204 ? 17.344 9.25 0.524 1 83.44 204 GLU A C 1
ATOM 1586 O O . GLU A 1 204 ? 17.422 10.461 0.738 1 83.44 204 GLU A O 1
ATOM 1591 N N . THR A 1 205 ? 16.266 8.633 0.309 1 84.56 205 THR A N 1
ATOM 1592 C CA . THR A 1 205 ? 14.992 9.359 0.273 1 84.56 205 THR A CA 1
ATOM 1593 C C . THR A 1 205 ? 14.648 9.914 1.652 1 84.56 205 THR A C 1
ATOM 1595 O O . THR A 1 205 ? 14.156 11.039 1.772 1 84.56 205 THR A O 1
ATOM 1598 N N . ARG A 1 206 ? 14.984 9.195 2.674 1 80.81 206 ARG A N 1
ATOM 1599 C CA . ARG A 1 206 ? 14.656 9.602 4.039 1 80.81 206 ARG A CA 1
ATOM 1600 C C . ARG A 1 206 ? 15.633 10.664 4.539 1 80.81 206 ARG A C 1
ATOM 1602 O O . ARG A 1 206 ? 15.258 11.531 5.336 1 80.81 206 ARG A O 1
ATOM 1609 N N . SER A 1 207 ? 16.859 10.648 4.074 1 79.5 207 SER A N 1
ATOM 1610 C CA . SER A 1 207 ? 17.891 11.531 4.598 1 79.5 207 SER A CA 1
ATOM 1611 C C . SER A 1 207 ? 18 12.797 3.76 1 79.5 207 SER A C 1
ATOM 1613 O O . SER A 1 207 ? 18.156 13.898 4.301 1 79.5 207 SER A O 1
ATOM 1615 N N . SER A 1 208 ? 17.953 12.672 2.463 1 77.62 208 SER A N 1
ATOM 1616 C CA . SER A 1 208 ? 18.266 13.812 1.608 1 77.62 208 SER A CA 1
ATOM 1617 C C . SER A 1 208 ? 17 14.422 1.014 1 77.62 208 SER A C 1
ATOM 1619 O O . SER A 1 208 ? 17.047 15.492 0.414 1 77.62 208 SER A O 1
ATOM 1621 N N . GLY A 1 209 ? 15.938 13.805 1.201 1 78.44 209 GLY A N 1
ATOM 1622 C CA . GLY A 1 209 ? 14.703 14.305 0.619 1 78.44 209 GLY A CA 1
ATOM 1623 C C . GLY A 1 209 ? 14.672 14.211 -0.895 1 78.44 209 GLY A C 1
ATOM 1624 O O . GLY A 1 209 ? 13.875 14.883 -1.549 1 78.44 209 GLY A O 1
ATOM 1625 N N . ARG A 1 210 ? 15.562 13.508 -1.399 1 82.81 210 ARG A N 1
ATOM 1626 C CA . ARG A 1 210 ? 15.609 13.352 -2.85 1 82.81 210 ARG A CA 1
ATOM 1627 C C . ARG A 1 210 ? 14.469 12.469 -3.34 1 82.81 210 ARG A C 1
ATOM 1629 O O . ARG A 1 210 ? 13.984 11.602 -2.611 1 82.81 210 ARG A O 1
ATOM 1636 N N . GLU A 1 211 ? 14.094 12.75 -4.562 1 89.44 211 GLU A N 1
ATOM 1637 C CA . GLU A 1 211 ? 13.023 11.961 -5.172 1 89.44 211 GLU A CA 1
ATOM 1638 C C . GLU A 1 211 ? 13.445 10.508 -5.34 1 89.44 211 GLU A C 1
ATOM 1640 O O . GLU A 1 211 ? 14.57 10.219 -5.742 1 89.44 211 GLU A O 1
ATOM 1645 N N . GLY A 1 212 ? 12.656 9.656 -4.988 1 93.19 212 GLY A N 1
ATOM 1646 C CA . GLY A 1 212 ? 12.852 8.211 -5.07 1 93.19 212 GLY A CA 1
ATOM 1647 C C . GLY A 1 212 ? 11.727 7.422 -4.438 1 93.19 212 GLY A C 1
ATOM 1648 O O . GLY A 1 212 ? 10.953 7.957 -3.641 1 93.19 212 GLY A O 1
ATOM 1649 N N . GLY A 1 213 ? 11.609 6.18 -4.875 1 94.94 213 GLY A N 1
ATOM 1650 C CA . GLY A 1 213 ? 10.547 5.375 -4.309 1 94.94 213 GLY A CA 1
ATOM 1651 C C . GLY A 1 213 ? 10.5 3.965 -4.871 1 94.94 213 GLY A C 1
ATOM 1652 O O . GLY A 1 213 ? 11.273 3.621 -5.762 1 94.94 213 GLY A O 1
ATOM 1653 N N . HIS A 1 214 ? 9.672 3.207 -4.234 1 96.31 214 HIS A N 1
ATOM 1654 C CA . HIS A 1 214 ? 9.453 1.808 -4.582 1 96.31 214 HIS A CA 1
ATOM 1655 C C . HIS A 1 214 ? 7.996 1.545 -4.938 1 96.31 214 HIS A C 1
ATOM 1657 O O . HIS A 1 214 ? 7.09 2.078 -4.297 1 96.31 214 HIS A O 1
ATOM 1663 N N . LEU A 1 215 ? 7.824 0.724 -5.988 1 98 215 LEU A N 1
ATOM 1664 C CA . LEU A 1 215 ? 6.488 0.351 -6.441 1 98 215 LEU A CA 1
ATOM 1665 C C . LEU A 1 215 ? 6.379 -1.158 -6.637 1 98 215 LEU A C 1
ATOM 1667 O O . LEU A 1 215 ? 7.211 -1.761 -7.32 1 98 215 LEU A O 1
ATOM 1671 N N . THR A 1 216 ? 5.469 -1.763 -5.992 1 98.38 216 THR A N 1
ATOM 1672 C CA . THR A 1 216 ? 5.184 -3.184 -6.16 1 98.38 216 THR A CA 1
ATOM 1673 C C . THR A 1 216 ? 3.729 -3.398 -6.566 1 98.38 216 THR A C 1
ATOM 1675 O O . THR A 1 216 ? 2.826 -2.764 -6.016 1 98.38 216 THR A O 1
ATOM 1678 N N . ILE A 1 217 ? 3.512 -4.277 -7.516 1 98.69 217 ILE A N 1
ATOM 1679 C CA . ILE A 1 217 ? 2.141 -4.578 -7.91 1 98.69 217 ILE A CA 1
ATOM 1680 C C . ILE A 1 217 ? 1.934 -6.094 -7.938 1 98.69 217 ILE A C 1
ATOM 1682 O O . ILE A 1 217 ? 2.895 -6.855 -8.062 1 98.69 217 ILE A O 1
ATOM 1686 N N . GLY A 1 218 ? 0.8 -6.555 -7.668 1 98.56 218 GLY A N 1
ATOM 1687 C CA . GLY A 1 218 ? 0.266 -7.871 -7.977 1 98.56 218 GLY A CA 1
ATOM 1688 C C . GLY A 1 218 ? -0.839 -7.84 -9.016 1 98.56 218 GLY A C 1
ATOM 1689 O O . GLY A 1 218 ? -1.816 -7.102 -8.867 1 98.56 218 GLY A O 1
ATOM 1690 N N . MET A 1 219 ? -0.666 -8.641 -9.969 1 98.12 219 MET A N 1
ATOM 1691 C CA . MET A 1 219 ? -1.597 -8.484 -11.086 1 98.12 219 MET A CA 1
ATOM 1692 C C . MET A 1 219 ? -2.027 -9.836 -11.633 1 98.12 219 MET A C 1
ATOM 1694 O O . MET A 1 219 ? -1.302 -10.828 -11.5 1 98.12 219 MET A O 1
ATOM 1698 N N . MET A 1 220 ? -3.234 -9.82 -12.195 1 98 220 MET A N 1
ATOM 1699 C CA . MET A 1 220 ? -3.779 -10.898 -13.008 1 98 220 MET A CA 1
ATOM 1700 C C . MET A 1 220 ? -3.785 -10.516 -14.484 1 98 220 MET A C 1
ATOM 1702 O O . MET A 1 220 ? -4.746 -9.914 -14.977 1 98 220 MET A O 1
ATOM 1706 N N . PRO A 1 221 ? -2.779 -10.906 -15.234 1 97.25 221 PRO A N 1
ATOM 1707 C CA . PRO A 1 221 ? -2.572 -10.359 -16.578 1 97.25 221 PRO A CA 1
ATOM 1708 C C . PRO A 1 221 ? -3.656 -10.797 -17.562 1 97.25 221 PRO A C 1
ATOM 1710 O O . PRO A 1 221 ? -3.965 -10.062 -18.516 1 97.25 221 PRO A O 1
ATOM 1713 N N . ASN A 1 222 ? -4.242 -11.945 -17.375 1 95.25 222 ASN A N 1
ATOM 1714 C CA . ASN A 1 222 ? -5.176 -12.461 -18.375 1 95.25 222 ASN A CA 1
ATOM 1715 C C . ASN A 1 222 ? -6.625 -12.242 -17.953 1 95.25 222 ASN A C 1
ATOM 1717 O O . ASN A 1 222 ? -7.547 -12.523 -18.719 1 95.25 222 ASN A O 1
ATOM 1721 N N . TYR A 1 223 ? -6.789 -11.812 -16.812 1 94.19 223 TYR A N 1
ATOM 1722 C CA . TYR A 1 223 ? -8.148 -11.555 -16.344 1 94.19 223 TYR A CA 1
ATOM 1723 C C . TYR A 1 223 ? -8.617 -10.164 -16.766 1 94.19 223 TYR A C 1
ATOM 1725 O O . TYR A 1 223 ? -7.965 -9.164 -16.453 1 94.19 223 TYR A O 1
ATOM 1733 N N . ALA A 1 224 ? -9.797 -10.055 -17.5 1 92.12 224 ALA A N 1
ATOM 1734 C CA . ALA A 1 224 ? -10.438 -8.812 -17.922 1 92.12 224 ALA A CA 1
ATOM 1735 C C . ALA A 1 224 ? -9.414 -7.836 -18.484 1 92.12 224 ALA A C 1
ATOM 1737 O O . ALA A 1 224 ? -9.359 -6.676 -18.078 1 92.12 224 ALA A O 1
ATOM 1738 N N . ASN A 1 225 ? -8.547 -8.281 -19.344 1 90.06 225 ASN A N 1
ATOM 1739 C CA . ASN A 1 225 ? -7.535 -7.508 -20.062 1 90.06 225 ASN A CA 1
ATOM 1740 C C . ASN A 1 225 ? -6.477 -6.965 -19.094 1 90.06 225 ASN A C 1
ATOM 1742 O O . ASN A 1 225 ? -5.926 -5.883 -19.328 1 90.06 225 ASN A O 1
ATOM 1746 N N . GLY A 1 226 ? -6.27 -7.656 -18.016 1 95 226 GLY A N 1
ATOM 1747 C CA . GLY A 1 226 ? -5.23 -7.281 -17.078 1 95 226 GLY A CA 1
ATOM 1748 C C . GLY A 1 226 ? -5.75 -6.465 -15.906 1 95 226 GLY A C 1
ATOM 1749 O O . GLY A 1 226 ? -6.039 -5.273 -16.062 1 95 226 GLY A O 1
ATOM 1750 N N . GLN A 1 227 ? -5.816 -7.102 -14.758 1 96.31 227 GLN A N 1
ATOM 1751 C CA . GLN A 1 227 ? -6.316 -6.453 -13.547 1 96.31 227 GLN A CA 1
ATOM 1752 C C . GLN A 1 227 ? -5.258 -6.449 -12.445 1 96.31 227 GLN A C 1
ATOM 1754 O O . GLN A 1 227 ? -4.645 -7.48 -12.164 1 96.31 227 GLN A O 1
ATOM 1759 N N . ILE A 1 228 ? -5.059 -5.301 -11.867 1 98.12 228 ILE A N 1
ATOM 1760 C CA . ILE A 1 228 ? -4.105 -5.152 -10.773 1 98.12 228 ILE A CA 1
ATOM 1761 C C . ILE A 1 228 ? -4.824 -5.32 -9.438 1 98.12 228 ILE A C 1
ATOM 1763 O O . ILE A 1 228 ? -5.789 -4.605 -9.148 1 98.12 228 ILE A O 1
ATOM 1767 N N . ALA A 1 229 ? -4.348 -6.285 -8.672 1 97.25 229 ALA A N 1
ATOM 1768 C CA . ALA A 1 229 ? -4.98 -6.645 -7.406 1 97.25 229 ALA A CA 1
ATOM 1769 C C . ALA A 1 229 ? -4.41 -5.82 -6.254 1 97.25 229 ALA A C 1
ATOM 1771 O O . ALA A 1 229 ? -5.062 -5.648 -5.223 1 97.25 229 ALA A O 1
ATOM 1772 N N . LEU A 1 230 ? -3.205 -5.348 -6.426 1 97.56 230 LEU A N 1
ATOM 1773 C CA . LEU A 1 230 ? -2.523 -4.59 -5.379 1 97.56 230 LEU A CA 1
ATOM 1774 C C . LEU A 1 230 ? -1.488 -3.645 -5.98 1 97.56 230 LEU A C 1
ATOM 1776 O O . LEU A 1 230 ? -0.759 -4.02 -6.898 1 97.56 230 LEU A O 1
ATOM 1780 N N . THR A 1 231 ? -1.474 -2.457 -5.539 1 98.19 231 THR A N 1
ATOM 1781 C CA . THR A 1 231 ? -0.39 -1.514 -5.793 1 98.19 231 THR A CA 1
ATOM 1782 C C . THR A 1 231 ? 0.094 -0.881 -4.492 1 98.19 231 THR A C 1
ATOM 1784 O O . THR A 1 231 ? -0.709 -0.386 -3.699 1 98.19 231 THR A O 1
ATOM 1787 N N . LEU A 1 232 ? 1.336 -0.971 -4.309 1 97.12 232 LEU A N 1
ATOM 1788 C CA . LEU A 1 232 ? 1.972 -0.316 -3.17 1 97.12 232 LEU A CA 1
ATOM 1789 C C . LEU A 1 232 ? 3.137 0.558 -3.625 1 97.12 232 LEU A C 1
ATOM 1791 O O . LEU A 1 232 ? 4.07 0.07 -4.266 1 97.12 232 LEU A O 1
ATOM 1795 N N . GLN A 1 233 ? 3.031 1.798 -3.369 1 97.38 233 GLN A N 1
ATOM 1796 C CA . GLN A 1 233 ? 4.129 2.719 -3.639 1 97.38 233 GLN A CA 1
ATOM 1797 C C . GLN A 1 233 ? 4.551 3.461 -2.373 1 97.38 233 GLN A C 1
ATOM 1799 O O . GLN A 1 233 ? 3.703 3.951 -1.625 1 97.38 233 GLN A O 1
ATOM 1804 N N . GLU A 1 234 ? 5.766 3.486 -2.121 1 94.5 234 GLU A N 1
ATOM 1805 C CA . GLU A 1 234 ? 6.371 4.215 -1.011 1 94.5 234 GLU A CA 1
ATOM 1806 C C . GLU A 1 234 ? 7.5 5.121 -1.495 1 94.5 234 GLU A C 1
ATOM 1808 O O . GLU A 1 234 ? 8.055 4.906 -2.576 1 94.5 234 GLU A O 1
ATOM 1813 N N . GLY A 1 235 ? 7.836 6.094 -0.617 1 94.56 235 GLY A N 1
ATOM 1814 C CA . GLY A 1 235 ? 8.844 7.07 -0.995 1 94.56 235 GLY A CA 1
ATOM 1815 C C . GLY A 1 235 ? 8.258 8.383 -1.461 1 94.56 235 GLY A C 1
ATOM 1816 O O . GLY A 1 235 ? 7.211 8.812 -0.968 1 94.56 235 GLY A O 1
ATOM 1817 N N . GLN A 1 236 ? 9.023 9.047 -2.332 1 94.75 236 GLN A N 1
ATOM 1818 C CA . GLN A 1 236 ? 8.602 10.312 -2.918 1 94.75 236 GLN A CA 1
ATOM 1819 C C . GLN A 1 236 ? 8.703 10.273 -4.441 1 94.75 236 GLN A C 1
ATOM 1821 O O . GLN A 1 236 ? 9.797 10.367 -5 1 94.75 236 GLN A O 1
ATOM 1826 N N . MET A 1 237 ? 7.531 10.195 -4.996 1 96 237 MET A N 1
ATOM 1827 C CA . MET A 1 237 ? 7.5 10.094 -6.453 1 96 237 MET A CA 1
ATOM 1828 C C . MET A 1 237 ? 6.426 11 -7.039 1 96 237 MET A C 1
ATOM 1830 O O . MET A 1 237 ? 5.332 11.117 -6.484 1 96 237 MET A O 1
ATOM 1834 N N . ALA A 1 238 ? 6.785 11.578 -8.18 1 96.12 238 ALA A N 1
ATOM 1835 C CA . ALA A 1 238 ? 5.77 12.312 -8.93 1 96.12 238 ALA A CA 1
ATOM 1836 C C . ALA A 1 238 ? 4.758 11.359 -9.562 1 96.12 238 ALA A C 1
ATOM 1838 O O . ALA A 1 238 ? 5.066 10.188 -9.812 1 96.12 238 ALA A O 1
ATOM 1839 N N . VAL A 1 239 ? 3.604 11.883 -9.812 1 97.06 239 VAL A N 1
ATOM 1840 C CA . VAL A 1 239 ? 2.518 11.078 -10.359 1 97.06 239 VAL A CA 1
ATOM 1841 C C . VAL A 1 239 ? 2.941 10.484 -11.703 1 97.06 239 VAL A C 1
ATOM 1843 O O . VAL A 1 239 ? 2.654 9.32 -11.992 1 97.06 239 VAL A O 1
ATOM 1846 N N . ASP A 1 240 ? 3.652 11.234 -12.516 1 96.44 240 ASP A N 1
ATOM 1847 C CA . ASP A 1 240 ? 4.09 10.758 -13.82 1 96.44 240 ASP A CA 1
ATOM 1848 C C . ASP A 1 240 ? 5.035 9.562 -13.688 1 96.44 240 ASP A C 1
ATOM 1850 O O . ASP A 1 240 ? 4.969 8.617 -14.477 1 96.44 240 ASP A O 1
ATOM 1854 N N . ASN A 1 241 ? 5.891 9.641 -12.727 1 96.25 241 ASN A N 1
ATOM 1855 C CA . ASN A 1 241 ? 6.832 8.555 -12.492 1 96.25 241 ASN A CA 1
ATOM 1856 C C . ASN A 1 241 ? 6.125 7.293 -12.008 1 96.25 241 ASN A C 1
ATOM 1858 O O . ASN A 1 241 ? 6.52 6.18 -12.359 1 96.25 241 ASN A O 1
ATOM 1862 N N . ILE A 1 242 ? 5.09 7.477 -11.203 1 97.94 242 ILE A N 1
ATOM 1863 C CA . ILE A 1 242 ? 4.309 6.34 -10.734 1 97.94 242 ILE A CA 1
ATOM 1864 C C . ILE A 1 242 ? 3.592 5.684 -11.906 1 97.94 242 ILE A C 1
ATOM 1866 O O . ILE A 1 242 ? 3.602 4.457 -12.047 1 97.94 242 ILE A O 1
ATOM 1870 N N . CYS A 1 243 ? 3 6.48 -12.773 1 98.12 243 CYS A N 1
ATOM 1871 C CA . CYS A 1 243 ? 2.287 5.949 -13.938 1 98.12 243 CYS A CA 1
ATOM 1872 C C . CYS A 1 243 ? 3.238 5.211 -14.867 1 98.12 243 CYS A C 1
ATOM 1874 O O . CYS A 1 243 ? 2.912 4.129 -15.359 1 98.12 243 CYS A O 1
ATOM 1876 N N . GLU A 1 244 ? 4.391 5.793 -15.07 1 97.44 244 GLU A N 1
ATOM 1877 C CA . GLU A 1 244 ? 5.395 5.121 -15.891 1 97.44 244 GLU A CA 1
ATOM 1878 C C . GLU A 1 244 ? 5.848 3.814 -15.242 1 97.44 244 GLU A C 1
ATOM 1880 O O . GLU A 1 244 ? 6.016 2.803 -15.922 1 97.44 244 GLU A O 1
ATOM 1885 N N . GLY A 1 245 ? 6.062 3.877 -13.938 1 97.75 245 GLY A N 1
ATOM 1886 C CA . GLY A 1 245 ? 6.438 2.682 -13.195 1 97.75 245 GLY A CA 1
ATOM 1887 C C . GLY A 1 245 ? 5.402 1.578 -13.281 1 97.75 245 GLY A C 1
ATOM 1888 O O . GLY A 1 245 ? 5.75 0.4 -13.391 1 97.75 245 GLY A O 1
ATOM 1889 N N . LEU A 1 246 ? 4.172 1.982 -13.242 1 98.31 246 LEU A N 1
ATOM 1890 C CA . LEU A 1 246 ? 3.082 1.018 -13.359 1 98.31 246 LEU A CA 1
ATOM 1891 C C . LEU A 1 246 ? 3.121 0.317 -14.711 1 98.31 246 LEU A C 1
ATOM 1893 O O . LEU A 1 246 ? 2.961 -0.904 -14.789 1 98.31 246 LEU A O 1
ATOM 1897 N N . GLU A 1 247 ? 3.355 1.051 -15.719 1 97.69 247 GLU A N 1
ATOM 1898 C CA . GLU A 1 247 ? 3.414 0.473 -17.062 1 97.69 247 GLU A CA 1
ATOM 1899 C C . GLU A 1 247 ? 4.555 -0.535 -17.172 1 97.69 247 GLU A C 1
ATOM 1901 O O . GLU A 1 247 ? 4.375 -1.623 -17.719 1 97.69 247 GLU A O 1
ATOM 1906 N N . ILE A 1 248 ? 5.688 -0.161 -16.672 1 97.94 248 ILE A N 1
ATOM 1907 C CA . ILE A 1 248 ? 6.852 -1.041 -16.703 1 97.94 248 ILE A CA 1
ATOM 1908 C C . ILE A 1 248 ? 6.578 -2.289 -15.875 1 97.94 248 ILE A C 1
ATOM 1910 O O . ILE A 1 248 ? 6.926 -3.402 -16.281 1 97.94 248 ILE A O 1
ATOM 1914 N N . ALA A 1 249 ? 5.973 -2.09 -14.727 1 98.31 249 ALA A N 1
ATOM 1915 C CA . ALA A 1 249 ? 5.648 -3.205 -13.836 1 98.31 249 ALA A CA 1
ATOM 1916 C C . ALA A 1 249 ? 4.672 -4.172 -14.5 1 98.31 249 ALA A C 1
ATOM 1918 O O . ALA A 1 249 ? 4.797 -5.387 -14.359 1 98.31 249 ALA A O 1
ATOM 1919 N N . VAL A 1 250 ? 3.707 -3.621 -15.211 1 98.19 250 VAL A N 1
ATOM 1920 C CA . VAL A 1 250 ? 2.723 -4.438 -15.914 1 98.19 250 VAL A CA 1
ATOM 1921 C C . VAL A 1 250 ? 3.418 -5.285 -16.984 1 98.19 250 VAL A C 1
ATOM 1923 O O . VAL A 1 250 ? 3.158 -6.484 -17.094 1 98.19 250 VAL A O 1
ATOM 1926 N N . ASP A 1 251 ? 4.281 -4.648 -17.719 1 97.69 251 ASP A N 1
ATOM 1927 C CA . ASP A 1 251 ? 5.039 -5.375 -18.734 1 97.69 251 ASP A CA 1
ATOM 1928 C C . ASP A 1 251 ? 5.871 -6.492 -18.109 1 97.69 251 ASP A C 1
ATOM 1930 O O . ASP A 1 251 ? 5.953 -7.594 -18.656 1 97.69 251 ASP A O 1
ATOM 1934 N N . THR A 1 252 ? 6.496 -6.191 -17.016 1 97.88 252 THR A N 1
ATOM 1935 C CA . THR A 1 252 ? 7.301 -7.176 -16.297 1 97.88 252 THR A CA 1
ATOM 1936 C C . THR A 1 252 ? 6.434 -8.328 -15.812 1 97.88 252 THR A C 1
ATOM 1938 O O . THR A 1 252 ? 6.836 -9.492 -15.891 1 97.88 252 THR A O 1
ATOM 1941 N N . CYS A 1 253 ? 5.254 -8.047 -15.312 1 98.19 253 CYS A N 1
ATOM 1942 C CA . CYS A 1 253 ? 4.328 -9.07 -14.852 1 98.19 253 CYS A CA 1
ATOM 1943 C C . CYS A 1 253 ? 3.936 -10.008 -15.992 1 98.19 253 CYS A C 1
ATOM 1945 O O . CYS A 1 253 ? 3.771 -11.211 -15.789 1 98.19 253 CYS A O 1
ATOM 1947 N N . GLN A 1 254 ? 3.748 -9.438 -17.141 1 97.56 254 GLN A N 1
ATOM 1948 C CA . GLN A 1 254 ? 3.389 -10.266 -18.297 1 97.56 254 GLN A CA 1
ATOM 1949 C C . GLN A 1 254 ? 4.465 -11.305 -18.594 1 97.56 254 GLN A C 1
ATOM 1951 O O . GLN A 1 254 ? 4.152 -12.453 -18.906 1 97.56 254 GLN A O 1
ATOM 1956 N N . ARG A 1 255 ? 5.684 -10.898 -18.484 1 96.88 255 ARG A N 1
ATOM 1957 C CA . ARG A 1 255 ? 6.793 -11.82 -18.703 1 96.88 255 ARG A CA 1
ATOM 1958 C C . ARG A 1 255 ? 6.824 -12.898 -17.625 1 96.88 255 ARG A C 1
ATOM 1960 O O . ARG A 1 255 ? 7.004 -14.078 -17.938 1 96.88 255 ARG A O 1
ATOM 1967 N N . ILE A 1 256 ? 6.68 -12.5 -16.406 1 97.94 256 ILE A N 1
ATOM 1968 C CA . ILE A 1 256 ? 6.684 -13.445 -15.297 1 97.94 256 ILE A CA 1
ATOM 1969 C C . ILE A 1 256 ? 5.508 -14.406 -15.43 1 97.94 256 ILE A C 1
ATOM 1971 O O . ILE A 1 256 ? 5.641 -15.602 -15.148 1 97.94 256 ILE A O 1
ATOM 1975 N N . TYR A 1 257 ? 4.402 -13.883 -15.867 1 98.12 257 TYR A N 1
ATOM 1976 C CA . TYR A 1 257 ? 3.193 -14.672 -16.062 1 98.12 257 TYR A CA 1
ATOM 1977 C C . TYR A 1 257 ? 3.443 -15.812 -17.047 1 98.12 257 TYR A C 1
ATOM 1979 O O . TYR A 1 257 ? 3.035 -16.953 -16.812 1 98.12 257 TYR A O 1
ATOM 1987 N N . THR A 1 258 ? 4.07 -15.492 -18.125 1 97.25 258 THR A N 1
ATOM 1988 C CA . THR A 1 258 ? 4.355 -16.484 -19.156 1 97.25 258 THR A CA 1
ATOM 1989 C C . THR A 1 258 ? 5.215 -17.609 -18.594 1 97.25 258 THR A C 1
ATOM 1991 O O . THR A 1 258 ? 4.93 -18.781 -18.844 1 97.25 258 THR A O 1
ATOM 1994 N N . LEU A 1 259 ? 6.203 -17.266 -17.891 1 96.5 259 LEU A N 1
ATOM 1995 C CA . LEU A 1 259 ? 7.074 -18.266 -17.281 1 96.5 259 LEU A CA 1
ATOM 1996 C C . LEU A 1 259 ? 6.316 -19.094 -16.25 1 96.5 259 LEU A C 1
ATOM 1998 O O . LEU A 1 259 ? 6.516 -20.312 -16.156 1 96.5 259 LEU A O 1
ATOM 2002 N N . SER A 1 260 ? 5.488 -18.438 -15.453 1 97.81 260 SER A N 1
ATOM 2003 C CA . SER A 1 260 ? 4.707 -19.109 -14.422 1 97.81 260 SER A CA 1
ATOM 2004 C C . SER A 1 260 ? 3.711 -20.094 -15.031 1 97.81 260 SER A C 1
ATOM 2006 O O . SER A 1 260 ? 3.535 -21.203 -14.531 1 97.81 260 SER A O 1
ATOM 2008 N N . ARG A 1 261 ? 3.094 -19.672 -16.078 1 96.5 261 ARG A N 1
ATOM 2009 C CA . ARG A 1 261 ? 2.141 -20.531 -16.766 1 96.5 261 ARG A CA 1
ATOM 2010 C C . ARG A 1 261 ? 2.83 -21.766 -17.328 1 96.5 261 ARG A C 1
ATOM 2012 O O . ARG A 1 261 ? 2.281 -22.875 -17.266 1 96.5 261 ARG A O 1
ATOM 2019 N N . LYS A 1 262 ? 3.973 -21.562 -17.875 1 95.88 262 LYS A N 1
ATOM 2020 C CA . LYS A 1 262 ? 4.75 -22.688 -18.391 1 95.88 262 LYS A CA 1
ATOM 2021 C C . LYS A 1 262 ? 5.059 -23.703 -17.281 1 95.88 262 LYS A C 1
ATOM 2023 O O . LYS A 1 262 ? 4.969 -24.906 -17.484 1 95.88 262 LYS A O 1
ATOM 2028 N N . THR A 1 263 ? 5.43 -23.172 -16.172 1 95.75 263 THR A N 1
ATOM 2029 C CA . THR A 1 263 ? 5.723 -24.031 -15.023 1 95.75 263 THR A CA 1
ATOM 2030 C C . THR A 1 263 ? 4.496 -24.844 -14.625 1 95.75 263 THR A C 1
ATOM 2032 O O . THR A 1 263 ? 4.605 -26.031 -14.312 1 95.75 263 THR A O 1
ATOM 2035 N N . LEU A 1 264 ? 3.322 -24.25 -14.617 1 95.94 264 LEU A N 1
ATOM 2036 C CA . LEU A 1 264 ? 2.074 -24.922 -14.273 1 95.94 264 LEU A CA 1
ATOM 2037 C C . LEU A 1 264 ? 1.739 -26 -15.297 1 95.94 264 LEU A C 1
ATOM 2039 O O . LEU A 1 264 ? 1.329 -27.109 -14.93 1 95.94 264 LEU A O 1
ATOM 2043 N N . MET A 1 265 ? 1.991 -25.688 -16.531 1 93.69 265 MET A N 1
ATOM 2044 C CA . MET A 1 265 ? 1.694 -26.641 -17.609 1 93.69 265 MET A CA 1
ATOM 2045 C C . MET A 1 265 ? 2.635 -27.844 -17.547 1 93.69 265 MET A C 1
ATOM 2047 O O . MET A 1 265 ? 2.211 -28.969 -17.766 1 93.69 265 MET A O 1
ATOM 2051 N N . ASP A 1 266 ? 3.893 -27.531 -17.344 1 91.56 266 ASP A N 1
ATOM 2052 C CA . ASP A 1 266 ? 4.879 -28.609 -17.25 1 91.56 266 ASP A CA 1
ATOM 2053 C C . ASP A 1 266 ? 4.539 -29.547 -16.094 1 91.56 266 ASP A C 1
ATOM 2055 O O . ASP A 1 266 ? 4.766 -30.766 -16.188 1 91.56 266 ASP A O 1
ATOM 2059 N N . ASN A 1 267 ? 4.023 -29.016 -15.07 1 87.62 267 ASN A N 1
ATOM 2060 C CA . ASN A 1 267 ? 3.631 -29.844 -13.93 1 87.62 267 ASN A CA 1
ATOM 2061 C C . ASN A 1 267 ? 2.439 -30.734 -14.258 1 87.62 267 ASN A C 1
ATOM 2063 O O . ASN A 1 267 ? 2.385 -31.891 -13.828 1 87.62 267 ASN A O 1
ATOM 2067 N N . VAL A 1 268 ? 1.48 -30.234 -14.977 1 82.88 268 VAL A N 1
ATOM 2068 C CA . VAL A 1 268 ? 0.305 -31 -15.367 1 82.88 268 VAL A CA 1
ATOM 2069 C C . VAL A 1 268 ? 0.721 -32.156 -16.281 1 82.88 268 VAL A C 1
ATOM 2071 O O . VAL A 1 268 ? 0.242 -33.281 -16.125 1 82.88 268 VAL A O 1
ATOM 2074 N N . GLN A 1 269 ? 1.618 -31.859 -17.156 1 83.12 269 GLN A N 1
ATOM 2075 C CA . GLN A 1 269 ? 2.094 -32.875 -18.078 1 83.12 269 GLN A CA 1
ATOM 2076 C C . GLN A 1 269 ? 2.85 -33.969 -17.344 1 83.12 269 GLN A C 1
ATOM 2078 O O . GLN A 1 269 ? 2.693 -35.156 -17.641 1 83.12 269 GLN A O 1
ATOM 2083 N N . SER A 1 270 ? 3.602 -33.531 -16.422 1 82.12 270 SER A N 1
ATOM 2084 C CA . SER A 1 270 ? 4.379 -34.5 -15.656 1 82.12 270 SER A CA 1
ATOM 2085 C C . SER A 1 270 ? 3.469 -35.438 -14.852 1 82.12 270 SER A C 1
ATOM 2087 O O . SER A 1 270 ? 3.744 -36.625 -14.727 1 82.12 270 SER A O 1
ATOM 2089 N N . VAL A 1 271 ? 2.375 -34.938 -14.367 1 74.5 271 VAL A N 1
ATOM 2090 C CA . VAL A 1 271 ? 1.433 -35.719 -13.57 1 74.5 271 VAL A CA 1
ATOM 2091 C C . VAL A 1 271 ? 0.681 -36.688 -14.477 1 74.5 271 VAL A C 1
ATOM 2093 O O . VAL A 1 271 ? 0.445 -37.844 -14.102 1 74.5 271 VAL A O 1
ATOM 2096 N N . LEU A 1 272 ? 0.46 -36.25 -15.734 1 74.94 272 LEU A N 1
ATOM 2097 C CA . LEU A 1 272 ? -0.24 -37.094 -16.703 1 74.94 272 LEU A CA 1
ATOM 2098 C C . LEU A 1 272 ? 0.651 -38.25 -17.172 1 74.94 272 LEU A C 1
ATOM 2100 O O . LEU A 1 272 ? 0.183 -39.375 -17.344 1 74.94 272 LEU A O 1
ATOM 2104 N N . ASP A 1 273 ? 1.886 -37.938 -17.328 1 78.19 273 ASP A N 1
ATOM 2105 C CA . ASP A 1 273 ? 2.836 -38.969 -17.781 1 78.19 273 ASP A CA 1
ATOM 2106 C C . ASP A 1 273 ? 3.064 -40.031 -16.688 1 78.19 273 ASP A C 1
ATOM 2108 O O . ASP A 1 273 ? 3.207 -41.219 -17 1 78.19 273 ASP A O 1
ATOM 2112 N N . GLU A 1 274 ? 3.033 -39.562 -15.516 1 72.81 274 GLU A N 1
ATOM 2113 C CA . GLU A 1 274 ? 3.211 -40.469 -14.398 1 72.81 274 GLU A CA 1
ATOM 2114 C C . GLU A 1 274 ? 1.994 -41.375 -14.227 1 72.81 274 GLU A C 1
ATOM 2116 O O . GLU A 1 274 ? 2.131 -42.562 -13.891 1 72.81 274 GLU A O 1
ATOM 2121 N N . ASP A 1 275 ? 0.814 -40.875 -14.484 1 72.94 275 ASP A N 1
ATOM 2122 C CA . ASP A 1 275 ? -0.418 -41.656 -14.383 1 72.94 275 ASP A CA 1
ATOM 2123 C C . ASP A 1 275 ? -0.51 -42.688 -15.5 1 72.94 275 ASP A C 1
ATOM 2125 O O . ASP A 1 275 ? -0.979 -43.812 -15.273 1 72.94 275 ASP A O 1
ATOM 2129 N N . ASP A 1 276 ? -0.039 -42.375 -16.625 1 74.62 276 ASP A N 1
ATOM 2130 C CA . ASP A 1 276 ? -0.04 -43.281 -17.75 1 74.62 276 ASP A CA 1
ATOM 2131 C C . ASP A 1 276 ? 0.967 -44.438 -17.547 1 74.62 276 ASP A C 1
ATOM 2133 O O . ASP A 1 276 ? 0.693 -45.562 -17.891 1 74.62 276 ASP A O 1
ATOM 2137 N N . GLU A 1 277 ? 2.049 -44.031 -17.078 1 70.31 277 GLU A N 1
ATOM 2138 C CA . GLU A 1 277 ? 3.057 -45.062 -16.797 1 70.31 277 GLU A CA 1
ATOM 2139 C C . GLU A 1 277 ? 2.594 -46 -15.703 1 70.31 277 GLU A C 1
ATOM 2141 O O . GLU A 1 277 ? 2.871 -47.219 -15.766 1 70.31 277 GLU A O 1
ATOM 2146 N N . ALA A 1 278 ? 1.867 -45.562 -14.773 1 68.88 278 ALA A N 1
ATOM 2147 C CA . ALA A 1 278 ? 1.344 -46.375 -13.695 1 68.88 278 ALA A CA 1
ATOM 2148 C C . ALA A 1 278 ? 0.208 -47.281 -14.188 1 68.88 278 ALA A C 1
ATOM 2150 O O . ALA A 1 278 ? 0.005 -48.375 -13.672 1 68.88 278 ALA A O 1
ATOM 2151 N N . ALA A 1 279 ? -0.495 -46.812 -15.125 1 68.31 279 ALA A N 1
ATOM 2152 C CA . ALA A 1 279 ? -1.606 -47.594 -15.672 1 68.31 279 ALA A CA 1
ATOM 2153 C C . ALA A 1 279 ? -1.102 -48.719 -16.562 1 68.31 279 ALA A C 1
ATOM 2155 O O . ALA A 1 279 ? -1.771 -49.75 -16.703 1 68.31 279 ALA A O 1
ATOM 2156 N N . THR A 1 280 ? 0.017 -48.469 -17.094 1 69.06 280 THR A N 1
ATOM 2157 C CA . THR A 1 280 ? 0.561 -49.5 -17.984 1 69.06 280 THR A CA 1
ATOM 2158 C C . THR A 1 280 ? 1.437 -50.469 -17.219 1 69.06 280 THR A C 1
ATOM 2160 O O . THR A 1 280 ? 1.766 -51.562 -17.719 1 69.06 280 THR A O 1
ATOM 2163 N N . SER A 1 281 ? 1.729 -50.062 -15.969 1 56.53 281 SER A N 1
ATOM 2164 C CA . SER A 1 281 ? 2.479 -51.031 -15.188 1 56.53 281 SER A CA 1
ATOM 2165 C C . SER A 1 281 ? 1.546 -51.938 -14.383 1 56.53 281 SER A C 1
ATOM 2167 O O . SER A 1 281 ? 1.828 -53.125 -14.18 1 56.53 281 SER A O 1
ATOM 2169 N N . MET B 1 1 ? -48.594 -34.625 46.656 1 25.52 1 MET B N 1
ATOM 2170 C CA . MET B 1 1 ? -48.438 -35.156 45.312 1 25.52 1 MET B CA 1
ATOM 2171 C C . MET B 1 1 ? -48.719 -34.062 44.281 1 25.52 1 MET B C 1
ATOM 2173 O O . MET B 1 1 ? -49.844 -33.938 43.812 1 25.52 1 MET B O 1
ATOM 2177 N N . ALA B 1 2 ? -48.094 -32.781 44.531 1 26.81 2 ALA B N 1
ATOM 2178 C CA . ALA B 1 2 ? -48.25 -31.422 43.969 1 26.81 2 ALA B CA 1
ATOM 2179 C C . ALA B 1 2 ? -47.906 -31.406 42.5 1 26.81 2 ALA B C 1
ATOM 2181 O O . ALA B 1 2 ? -46.781 -31.703 42.125 1 26.81 2 ALA B O 1
ATOM 2182 N N . GLY B 1 3 ? -48.812 -31.875 41.625 1 26.67 3 GLY B N 1
ATOM 2183 C CA . GLY B 1 3 ? -48.75 -32.188 40.219 1 26.67 3 GLY B CA 1
ATOM 2184 C C . GLY B 1 3 ? -48.312 -31 39.375 1 26.67 3 GLY B C 1
ATOM 2185 O O . GLY B 1 3 ? -49 -29.969 39.344 1 26.67 3 GLY B O 1
ATOM 2186 N N . THR B 1 4 ? -46.906 -30.672 39.375 1 27.77 4 THR B N 1
ATOM 2187 C CA . THR B 1 4 ? -46.188 -29.547 38.781 1 27.77 4 THR B CA 1
ATOM 2188 C C . THR B 1 4 ? -46.5 -29.422 37.281 1 27.77 4 THR B C 1
ATOM 2190 O O . THR B 1 4 ? -46.344 -30.375 36.531 1 27.77 4 THR B O 1
ATOM 2193 N N . ASP B 1 5 ? -47.531 -28.672 36.938 1 28.25 5 ASP B N 1
ATOM 2194 C CA . ASP B 1 5 ? -48.094 -28.344 35.625 1 28.25 5 ASP B CA 1
ATOM 2195 C C . ASP B 1 5 ? -47 -27.812 34.688 1 28.25 5 ASP B C 1
ATOM 2197 O O . ASP B 1 5 ? -46.75 -26.609 34.656 1 28.25 5 ASP B O 1
ATOM 2201 N N . ARG B 1 6 ? -45.656 -28.297 34.688 1 27.58 6 ARG B N 1
ATOM 2202 C CA . ARG B 1 6 ? -44.531 -27.609 34.062 1 27.58 6 ARG B CA 1
ATOM 2203 C C . ARG B 1 6 ? -44.719 -27.578 32.531 1 27.58 6 ARG B C 1
ATOM 2205 O O . ARG B 1 6 ? -43.875 -28.047 31.797 1 27.58 6 ARG B O 1
ATOM 2212 N N . TRP B 1 7 ? -45.875 -27.719 31.953 1 28.56 7 TRP B N 1
ATOM 2213 C CA . TRP B 1 7 ? -45.875 -27.953 30.516 1 28.56 7 TRP B CA 1
ATOM 2214 C C . TRP B 1 7 ? -45.469 -26.703 29.75 1 28.56 7 TRP B C 1
ATOM 2216 O O . TRP B 1 7 ? -46.281 -25.781 29.562 1 28.56 7 TRP B O 1
ATOM 2226 N N . ARG B 1 8 ? -44.438 -25.891 30.172 1 29.28 8 ARG B N 1
ATOM 2227 C CA . ARG B 1 8 ? -44.219 -24.688 29.375 1 29.28 8 ARG B CA 1
ATOM 2228 C C . ARG B 1 8 ? -43.969 -25.031 27.906 1 29.28 8 ARG B C 1
ATOM 2230 O O . ARG B 1 8 ? -43.219 -25.938 27.594 1 29.28 8 ARG B O 1
ATOM 2237 N N . ILE B 1 9 ? -44.906 -24.688 27 1 28.58 9 ILE B N 1
ATOM 2238 C CA . ILE B 1 9 ? -44.969 -24.75 25.531 1 28.58 9 ILE B CA 1
ATOM 2239 C C . ILE B 1 9 ? -43.75 -24.031 24.938 1 28.58 9 ILE B C 1
ATOM 2241 O O . ILE B 1 9 ? -43.5 -22.859 25.25 1 28.58 9 ILE B O 1
ATOM 2245 N N . ALA B 1 10 ? -42.719 -24.734 24.484 1 29.61 10 ALA B N 1
ATOM 2246 C CA . ALA B 1 10 ? -41.531 -24.312 23.734 1 29.61 10 ALA B CA 1
ATOM 2247 C C . ALA B 1 10 ? -41.938 -23.516 22.5 1 29.61 10 ALA B C 1
ATOM 2249 O O . ALA B 1 10 ? -42.719 -23.984 21.656 1 29.61 10 ALA B O 1
ATOM 2250 N N . GLY B 1 11 ? -42.312 -22.203 22.656 1 27.77 11 GLY B N 1
ATOM 2251 C CA . GLY B 1 11 ? -42.656 -21.406 21.5 1 27.77 11 GLY B CA 1
ATOM 2252 C C . GLY B 1 11 ? -41.688 -21.609 20.328 1 27.77 11 GLY B C 1
ATOM 2253 O O . GLY B 1 11 ? -40.562 -22.109 20.516 1 27.77 11 GLY B O 1
ATOM 2254 N N . PRO B 1 12 ? -42.188 -21.75 19.109 1 30.42 12 PRO B N 1
ATOM 2255 C CA . PRO B 1 12 ? -41.469 -22.047 17.875 1 30.42 12 PRO B CA 1
ATOM 2256 C C . PRO B 1 12 ? -40.438 -20.969 17.547 1 30.42 12 PRO B C 1
ATOM 2258 O O . PRO B 1 12 ? -39.844 -20.984 16.453 1 30.42 12 PRO B O 1
ATOM 2261 N N . GLU B 1 13 ? -39.781 -20.266 18.406 1 28.38 13 GLU B N 1
ATOM 2262 C CA . GLU B 1 13 ? -39.344 -18.938 17.953 1 28.38 13 GLU B CA 1
ATOM 2263 C C . GLU B 1 13 ? -38.312 -19.062 16.844 1 28.38 13 GLU B C 1
ATOM 2265 O O . GLU B 1 13 ? -37.125 -19.172 17.109 1 28.38 13 GLU B O 1
ATOM 2270 N N . LYS B 1 14 ? -38.375 -19.984 15.867 1 30.77 14 LYS B N 1
ATOM 2271 C CA . LYS B 1 14 ? -37.312 -19.953 14.875 1 30.77 14 LYS B CA 1
ATOM 2272 C C . LYS B 1 14 ? -37.25 -18.609 14.172 1 30.77 14 LYS B C 1
ATOM 2274 O O . LYS B 1 14 ? -38.031 -18.344 13.25 1 30.77 14 LYS B O 1
ATOM 2279 N N . SER B 1 15 ? -37.156 -17.438 14.812 1 29.14 15 SER B N 1
ATOM 2280 C CA . SER B 1 15 ? -37.094 -16.203 14.055 1 29.14 15 SER B CA 1
ATOM 2281 C C . SER B 1 15 ? -35.906 -16.219 13.094 1 29.14 15 SER B C 1
ATOM 2283 O O . SER B 1 15 ? -34.781 -16.406 13.508 1 29.14 15 SER B O 1
ATOM 2285 N N . PHE B 1 16 ? -36.094 -16.797 11.945 1 28.98 16 PHE B N 1
ATOM 2286 C CA . PHE B 1 16 ? -35.094 -16.672 10.898 1 28.98 16 PHE B CA 1
ATOM 2287 C C . PHE B 1 16 ? -34.719 -15.219 10.68 1 28.98 16 PHE B C 1
ATOM 2289 O O . PHE B 1 16 ? -35.594 -14.352 10.555 1 28.98 16 PHE B O 1
ATOM 2296 N N . PRO B 1 17 ? -33.656 -14.75 11.219 1 32.19 17 PRO B N 1
ATOM 2297 C CA . PRO B 1 17 ? -33.312 -13.352 10.953 1 32.19 17 PRO B CA 1
ATOM 2298 C C . PRO B 1 17 ? -33.344 -13 9.469 1 32.19 17 PRO B C 1
ATOM 2300 O O . PRO B 1 17 ? -32.875 -13.773 8.633 1 32.19 17 PRO B O 1
ATOM 2303 N N . TYR B 1 18 ? -34.438 -12.312 8.961 1 31.44 18 TYR B N 1
ATOM 2304 C CA . TYR B 1 18 ? -34.75 -11.727 7.664 1 31.44 18 TYR B CA 1
ATOM 2305 C C . TYR B 1 18 ? -33.5 -11.031 7.078 1 31.44 18 TYR B C 1
ATOM 2307 O O . TYR B 1 18 ? -33.562 -10.523 5.953 1 31.44 18 TYR B O 1
ATOM 2315 N N . SER B 1 19 ? -32.562 -10.766 7.922 1 35.78 19 SER B N 1
ATOM 2316 C CA . SER B 1 19 ? -31.594 -9.852 7.359 1 35.78 19 SER B CA 1
ATOM 2317 C C . SER B 1 19 ? -30.875 -10.469 6.164 1 35.78 19 SER B C 1
ATOM 2319 O O . SER B 1 19 ? -30 -9.844 5.566 1 35.78 19 SER B O 1
ATOM 2321 N N . LEU B 1 20 ? -31.031 -11.758 5.93 1 34.03 20 LEU B N 1
ATOM 2322 C CA . LEU B 1 20 ? -30.203 -12.398 4.918 1 34.03 20 LEU B CA 1
ATOM 2323 C C . LEU B 1 20 ? -30.656 -12.008 3.514 1 34.03 20 LEU B C 1
ATOM 2325 O O . LEU B 1 20 ? -29.875 -12.055 2.564 1 34.03 20 LEU B O 1
ATOM 2329 N N . LEU B 1 21 ? -32.062 -12.109 3.256 1 32.81 21 LEU B N 1
ATOM 2330 C CA . LEU B 1 21 ? -32.562 -12.094 1.884 1 32.81 21 LEU B CA 1
ATOM 2331 C C . LEU B 1 21 ? -32.688 -10.672 1.37 1 32.81 21 LEU B C 1
ATOM 2333 O O . LEU B 1 21 ? -33.5 -10.406 0.47 1 32.81 21 LEU B O 1
ATOM 2337 N N . GLN B 1 22 ? -32.469 -9.625 2.127 1 34.31 22 GLN B N 1
ATOM 2338 C CA . GLN B 1 22 ? -32.844 -8.461 1.331 1 34.31 22 GLN B CA 1
ATOM 2339 C C . GLN B 1 22 ? -32.188 -8.516 -0.056 1 34.31 22 GLN B C 1
ATOM 2341 O O . GLN B 1 22 ? -31.047 -8.922 -0.2 1 34.31 22 GLN B O 1
ATOM 2346 N N . PRO B 1 23 ? -33.031 -8.594 -1.107 1 36.75 23 PRO B N 1
ATOM 2347 C CA . PRO B 1 23 ? -32.469 -8.477 -2.453 1 36.75 23 PRO B CA 1
ATOM 2348 C C . PRO B 1 23 ? -31.234 -7.578 -2.5 1 36.75 23 PRO B C 1
ATOM 2350 O O . PRO B 1 23 ? -31.172 -6.566 -1.796 1 36.75 23 PRO B O 1
ATOM 2353 N N . LYS B 1 24 ? -30.062 -8.117 -2.631 1 39 24 LYS B N 1
ATOM 2354 C CA . LYS B 1 24 ? -28.891 -7.281 -2.898 1 39 24 LYS B CA 1
ATOM 2355 C C . LYS B 1 24 ? -29.266 -6.082 -3.768 1 39 24 LYS B C 1
ATOM 2357 O O . LYS B 1 24 ? -29.438 -6.215 -4.984 1 39 24 LYS B O 1
ATOM 2362 N N . GLU B 1 25 ? -30.297 -5.328 -3.479 1 39.03 25 GLU B N 1
ATOM 2363 C CA . GLU B 1 25 ? -30.5 -4.098 -4.238 1 39.03 25 GLU B CA 1
ATOM 2364 C C . GLU B 1 25 ? -29.188 -3.525 -4.742 1 39.03 25 GLU B C 1
ATOM 2366 O O . GLU B 1 25 ? -28.234 -3.385 -3.977 1 39.03 25 GLU B O 1
ATOM 2371 N N . ASP B 1 26 ? -28.766 -3.818 -5.895 1 48.12 26 ASP B N 1
ATOM 2372 C CA . ASP B 1 26 ? -27.719 -3.092 -6.617 1 48.12 26 ASP B CA 1
ATOM 2373 C C . ASP B 1 26 ? -27.625 -1.646 -6.137 1 48.12 26 ASP B C 1
ATOM 2375 O O . ASP B 1 26 ? -28.438 -0.805 -6.516 1 48.12 26 ASP B O 1
ATOM 2379 N N . ALA B 1 27 ? -27.578 -1.431 -4.938 1 53.94 27 ALA B N 1
ATOM 2380 C CA . ALA B 1 27 ? -27.484 -0.06 -4.445 1 53.94 27 ALA B CA 1
ATOM 2381 C C . ALA B 1 27 ? -26.547 0.773 -5.301 1 53.94 27 ALA B C 1
ATOM 2383 O O . ALA B 1 27 ? -25.328 0.618 -5.219 1 53.94 27 ALA B O 1
ATOM 2384 N N . ALA B 1 28 ? -27.047 1.142 -6.457 1 64.38 28 ALA B N 1
ATOM 2385 C CA . ALA B 1 28 ? -26.344 2.049 -7.363 1 64.38 28 ALA B CA 1
ATOM 2386 C C . ALA B 1 28 ? -25.734 3.219 -6.602 1 64.38 28 ALA B C 1
ATOM 2388 O O . ALA B 1 28 ? -26.344 3.773 -5.691 1 64.38 28 ALA B O 1
ATOM 2389 N N . PHE B 1 29 ? -24.375 3.277 -6.621 1 79.5 29 PHE B N 1
ATOM 2390 C CA . PHE B 1 29 ? -23.656 4.418 -6.059 1 79.5 29 PHE B CA 1
ATOM 2391 C C . PHE B 1 29 ? -24.344 5.727 -6.434 1 79.5 29 PHE B C 1
ATOM 2393 O O . PHE B 1 29 ? -24.406 6.656 -5.625 1 79.5 29 PHE B O 1
ATOM 2400 N N . LEU B 1 30 ? -24.969 5.707 -7.648 1 82.06 30 LEU B N 1
ATOM 2401 C CA . LEU B 1 30 ? -25.594 6.922 -8.148 1 82.06 30 LEU B CA 1
ATOM 2402 C C . LEU B 1 30 ? -27.109 6.746 -8.25 1 82.06 30 LEU B C 1
ATOM 2404 O O . LEU B 1 30 ? -27.594 5.691 -8.672 1 82.06 30 LEU B O 1
ATOM 2408 N N . ARG B 1 31 ? -27.781 7.75 -7.812 1 83.12 31 ARG B N 1
ATOM 2409 C CA . ARG B 1 31 ? -29.234 7.801 -7.973 1 83.12 31 ARG B CA 1
ATOM 2410 C C . ARG B 1 31 ? -29.625 8.102 -9.414 1 83.12 31 ARG B C 1
ATOM 2412 O O . ARG B 1 31 ? -28.75 8.172 -10.289 1 83.12 31 ARG B O 1
ATOM 2419 N N . GLU B 1 32 ? -30.844 8.227 -9.633 1 81.19 32 GLU B N 1
ATOM 2420 C CA . GLU B 1 32 ? -31.344 8.508 -10.977 1 81.19 32 GLU B CA 1
ATOM 2421 C C . GLU B 1 32 ? -30.859 9.867 -11.477 1 81.19 32 GLU B C 1
ATOM 2423 O O . GLU B 1 32 ? -30.688 10.062 -12.68 1 81.19 32 GLU B O 1
ATOM 2428 N N . ASP B 1 33 ? -30.656 10.781 -10.602 1 83.19 33 ASP B N 1
ATOM 2429 C CA . ASP B 1 33 ? -30.188 12.117 -10.969 1 83.19 33 ASP B CA 1
ATOM 2430 C C . ASP B 1 33 ? -28.672 12.148 -11.117 1 83.19 33 ASP B C 1
ATOM 2432 O O . ASP B 1 33 ? -28.078 13.219 -11.234 1 83.19 33 ASP B O 1
ATOM 2436 N N . ASN B 1 34 ? -27.984 11.039 -11.031 1 85 34 ASN B N 1
ATOM 2437 C CA . ASN B 1 34 ? -26.547 10.883 -11.18 1 85 34 ASN B CA 1
ATOM 2438 C C . ASN B 1 34 ? -25.797 11.422 -9.977 1 85 34 ASN B C 1
ATOM 2440 O O . ASN B 1 34 ? -24.625 11.805 -10.086 1 85 34 ASN B O 1
ATOM 2444 N N . MET B 1 35 ? -26.641 11.602 -8.938 1 90.44 35 MET B N 1
ATOM 2445 C CA . MET B 1 35 ? -26.031 12.031 -7.684 1 90.44 35 MET B CA 1
ATOM 2446 C C . MET B 1 35 ? -25.859 10.852 -6.73 1 90.44 35 MET B C 1
ATOM 2448 O O . MET B 1 35 ? -26.641 9.891 -6.789 1 90.44 35 MET B O 1
ATOM 2452 N N . ARG B 1 36 ? -24.875 11.031 -5.91 1 92.75 36 ARG B N 1
ATOM 2453 C CA . ARG B 1 36 ? -24.656 10 -4.895 1 92.75 36 ARG B CA 1
ATOM 2454 C C . ARG B 1 36 ? -25.734 10.055 -3.824 1 92.75 36 ARG B C 1
ATOM 2456 O O . ARG B 1 36 ? -26.531 11 -3.789 1 92.75 36 ARG B O 1
ATOM 2463 N N . ARG B 1 37 ? -25.797 9.125 -2.957 1 87.88 37 ARG B N 1
ATOM 2464 C CA . ARG B 1 37 ? -26.828 9.031 -1.923 1 87.88 37 ARG B CA 1
ATOM 2465 C C . ARG B 1 37 ? -26.75 10.227 -0.975 1 87.88 37 ARG B C 1
ATOM 2467 O O . ARG B 1 37 ? -27.766 10.672 -0.45 1 87.88 37 ARG B O 1
ATOM 2474 N N . ASP B 1 38 ? -25.578 10.781 -0.781 1 89.19 38 ASP B N 1
ATOM 2475 C CA . ASP B 1 38 ? -25.422 11.914 0.131 1 89.19 38 ASP B CA 1
ATOM 2476 C C . ASP B 1 38 ? -25.516 13.242 -0.616 1 89.19 38 ASP B C 1
ATOM 2478 O O . ASP B 1 38 ? -25.219 14.297 -0.057 1 89.19 38 ASP B O 1
ATOM 2482 N N . GLY B 1 39 ? -25.844 13.258 -1.912 1 90.56 39 GLY B N 1
ATOM 2483 C CA . GLY B 1 39 ? -26.109 14.461 -2.686 1 90.56 39 GLY B CA 1
ATOM 2484 C C . GLY B 1 39 ? -24.891 14.961 -3.432 1 90.56 39 GLY B C 1
ATOM 2485 O O . GLY B 1 39 ? -24.953 15.977 -4.125 1 90.56 39 GLY B O 1
ATOM 2486 N N . ARG B 1 40 ? -23.844 14.227 -3.422 1 93.69 40 ARG B N 1
ATOM 2487 C CA . ARG B 1 40 ? -22.609 14.633 -4.105 1 93.69 40 ARG B CA 1
ATOM 2488 C C . ARG B 1 40 ? -22.562 14.055 -5.516 1 93.69 40 ARG B C 1
ATOM 2490 O O . ARG B 1 40 ? -23.172 13.016 -5.793 1 93.69 40 ARG B O 1
ATOM 2497 N N . SER B 1 41 ? -21.828 14.836 -6.367 1 93.38 41 SER B N 1
ATOM 2498 C CA . SER B 1 41 ? -21.453 14.211 -7.633 1 93.38 41 SER B CA 1
ATOM 2499 C C . SER B 1 41 ? -20.328 13.203 -7.441 1 93.38 41 SER B C 1
ATOM 2501 O O . SER B 1 41 ? -19.766 13.102 -6.352 1 93.38 41 SER B O 1
ATOM 2503 N N . ALA B 1 42 ? -19.969 12.492 -8.469 1 93.5 42 ALA B N 1
ATOM 2504 C CA . ALA B 1 42 ? -18.922 11.469 -8.398 1 93.5 42 ALA B CA 1
ATOM 2505 C C . ALA B 1 42 ? -17.578 12.07 -8.016 1 93.5 42 ALA B C 1
ATOM 2507 O O . ALA B 1 42 ? -16.766 11.422 -7.359 1 93.5 42 ALA B O 1
ATOM 2508 N N . VAL B 1 43 ? -17.344 13.367 -8.297 1 92.75 43 VAL B N 1
ATOM 2509 C CA . VAL B 1 43 ? -16 13.938 -8.148 1 92.75 43 VAL B CA 1
ATOM 2510 C C . VAL B 1 43 ? -15.992 14.922 -6.977 1 92.75 43 VAL B C 1
ATOM 2512 O O . VAL B 1 43 ? -14.961 15.539 -6.691 1 92.75 43 VAL B O 1
ATOM 2515 N N . ASP B 1 44 ? -17.156 15.039 -6.25 1 93.56 44 ASP B N 1
ATOM 2516 C CA . ASP B 1 44 ? -17.234 15.992 -5.148 1 93.56 44 ASP B CA 1
ATOM 2517 C C . ASP B 1 44 ? -16.688 15.383 -3.859 1 93.56 44 ASP B C 1
ATOM 2519 O O . ASP B 1 44 ? -16.984 14.234 -3.533 1 93.56 44 ASP B O 1
ATOM 2523 N N . HIS B 1 45 ? -15.883 16.156 -3.268 1 95.69 45 HIS B N 1
ATOM 2524 C CA . HIS B 1 45 ? -15.414 15.812 -1.932 1 95.69 45 HIS B CA 1
ATOM 2525 C C . HIS B 1 45 ? -16.422 16.234 -0.867 1 95.69 45 HIS B C 1
ATOM 2527 O O . HIS B 1 45 ? -17.109 17.234 -1.02 1 95.69 45 HIS B O 1
ATOM 2533 N N . ARG B 1 46 ? -16.516 15.508 0.221 1 95.88 46 ARG B N 1
ATOM 2534 C CA . ARG B 1 46 ? -17.344 15.938 1.334 1 95.88 46 ARG B CA 1
ATOM 2535 C C . ARG B 1 46 ? -16.812 17.219 1.957 1 95.88 46 ARG B C 1
ATOM 2537 O O . ARG B 1 46 ? -15.68 17.625 1.697 1 95.88 46 ARG B O 1
ATOM 2544 N N . GLN B 1 47 ? -17.703 17.781 2.791 1 94.69 47 GLN B N 1
ATOM 2545 C CA . GLN B 1 47 ? -17.281 19 3.479 1 94.69 47 GLN B CA 1
ATOM 2546 C C . GLN B 1 47 ? -16.125 18.719 4.445 1 94.69 47 GLN B C 1
ATOM 2548 O O . GLN B 1 47 ? -16.141 17.703 5.148 1 94.69 47 GLN B O 1
ATOM 2553 N N . LEU B 1 48 ? -15.219 19.656 4.422 1 96.25 48 LEU B N 1
ATOM 2554 C CA . LEU B 1 48 ? -14.016 19.516 5.238 1 96.25 48 LEU B CA 1
ATOM 2555 C C . LEU B 1 48 ? -13.977 20.562 6.352 1 96.25 48 LEU B C 1
ATOM 2557 O O . LEU B 1 48 ? -14.336 21.719 6.129 1 96.25 48 LEU B O 1
ATOM 2561 N N . PHE B 1 49 ? -13.695 20.141 7.559 1 96.75 49 PHE B N 1
ATOM 2562 C CA . PHE B 1 49 ? -13.43 21.016 8.688 1 96.75 49 PHE B CA 1
ATOM 2563 C C . PHE B 1 49 ? -12.117 20.641 9.367 1 96.75 49 PHE B C 1
ATOM 2565 O O . PHE B 1 49 ? -11.828 19.469 9.562 1 96.75 49 PHE B O 1
ATOM 2572 N N . MET B 1 50 ? -11.305 21.594 9.586 1 97.81 50 MET B N 1
ATOM 2573 C CA . MET B 1 50 ? -10.008 21.375 10.219 1 97.81 50 MET B CA 1
ATOM 2574 C C . MET B 1 50 ? -9.758 22.391 11.328 1 97.81 50 MET B C 1
ATOM 2576 O O . MET B 1 50 ? -10.125 23.562 11.203 1 97.81 50 MET B O 1
ATOM 2580 N N . SER B 1 51 ? -9.172 21.922 12.383 1 96.94 51 SER B N 1
ATOM 2581 C CA . SER B 1 51 ? -8.781 22.781 13.492 1 96.94 51 SER B CA 1
ATOM 2582 C C . SER B 1 51 ? -7.469 22.312 14.117 1 96.94 51 SER B C 1
ATOM 2584 O O . SER B 1 51 ? -7.062 21.172 13.945 1 96.94 51 SER B O 1
ATOM 2586 N N . LEU B 1 52 ? -6.777 23.203 14.773 1 97.25 52 LEU B N 1
ATOM 2587 C CA . LEU B 1 52 ? -5.492 22.922 15.406 1 97.25 52 LEU B CA 1
ATOM 2588 C C . LEU B 1 52 ? -5.551 23.172 16.906 1 97.25 52 LEU B C 1
ATOM 2590 O O . LEU B 1 52 ? -6.449 23.875 17.391 1 97.25 52 LEU B O 1
ATOM 2594 N N . GLY B 1 53 ? -4.602 22.547 17.625 1 94.56 53 GLY B N 1
ATOM 2595 C CA . GLY B 1 53 ? -4.418 22.828 19.047 1 94.56 53 GLY B CA 1
ATOM 2596 C C . GLY B 1 53 ? -5.512 22.25 19.922 1 94.56 53 GLY B C 1
ATOM 2597 O O . GLY B 1 53 ? -5.934 22.875 20.891 1 94.56 53 GLY B O 1
ATOM 2598 N N . ILE B 1 54 ? -6.012 21.141 19.578 1 92.56 54 ILE B N 1
ATOM 2599 C CA . ILE B 1 54 ? -7.168 20.578 20.266 1 92.56 54 ILE B CA 1
ATOM 2600 C C . ILE B 1 54 ? -6.703 19.75 21.453 1 92.56 54 ILE B C 1
ATOM 2602 O O . ILE B 1 54 ? -7.496 19.438 22.359 1 92.56 54 ILE B O 1
ATOM 2606 N N . ILE B 1 55 ? -5.457 19.266 21.406 1 93.5 55 ILE B N 1
ATOM 2607 C CA . ILE B 1 55 ? -4.871 18.5 22.5 1 93.5 55 ILE B CA 1
ATOM 2608 C C . ILE B 1 55 ? -3.797 19.344 23.188 1 93.5 55 ILE B C 1
ATOM 2610 O O . ILE B 1 55 ? -2.689 19.5 22.672 1 93.5 55 ILE B O 1
ATOM 2614 N N . SER B 1 56 ? -4.035 19.688 24.391 1 90.81 56 SER B N 1
ATOM 2615 C CA . SER B 1 56 ? -3.176 20.625 25.109 1 90.81 56 SER B CA 1
ATOM 2616 C C . SER B 1 56 ? -1.835 19.984 25.453 1 90.81 56 SER B C 1
ATOM 2618 O O . SER B 1 56 ? -0.806 20.672 25.469 1 90.81 56 SER B O 1
ATOM 2620 N N . GLN B 1 57 ? -1.841 18.719 25.703 1 92.88 57 GLN B N 1
ATOM 2621 C CA . GLN B 1 57 ? -0.637 18.031 26.156 1 92.88 57 GLN B CA 1
ATOM 2622 C C . GLN B 1 57 ? 0.304 17.734 25 1 92.88 57 GLN B C 1
ATOM 2624 O O . GLN B 1 57 ? 1.475 17.406 25.203 1 92.88 57 GLN B O 1
ATOM 2629 N N . ALA B 1 58 ? -0.226 17.922 23.828 1 95.12 58 ALA B N 1
ATOM 2630 C CA . ALA B 1 58 ? 0.58 17.609 22.656 1 95.12 58 ALA B CA 1
ATOM 2631 C C . ALA B 1 58 ? 1.383 18.828 22.203 1 95.12 58 ALA B C 1
ATOM 2633 O O . ALA B 1 58 ? 0.947 19.969 22.375 1 95.12 58 ALA B O 1
ATOM 2634 N N . LYS B 1 59 ? 2.572 18.625 21.656 1 96.56 59 LYS B N 1
ATOM 2635 C CA . LYS B 1 59 ? 3.346 19.703 21.062 1 96.56 59 LYS B CA 1
ATOM 2636 C C . LYS B 1 59 ? 2.604 20.328 19.875 1 96.56 59 LYS B C 1
ATOM 2638 O O . LYS B 1 59 ? 2.689 21.531 19.641 1 96.56 59 LYS B O 1
ATOM 2643 N N . GLY B 1 60 ? 1.893 19.484 19.203 1 97.69 60 GLY B N 1
ATOM 2644 C CA . GLY B 1 60 ? 0.978 19.859 18.125 1 97.69 60 GLY B CA 1
ATOM 2645 C C . GLY B 1 60 ? -0.201 18.906 18 1 97.69 60 GLY B C 1
ATOM 2646 O O . GLY B 1 60 ? -0.103 17.734 18.359 1 97.69 60 GLY B O 1
ATOM 2647 N N . SER B 1 61 ? -1.256 19.453 17.516 1 98.12 61 SER B N 1
ATOM 2648 C CA . SER B 1 61 ? -2.445 18.625 17.391 1 98.12 61 SER B CA 1
ATOM 2649 C C . SER B 1 61 ? -3.396 19.172 16.328 1 98.12 61 SER B C 1
ATOM 2651 O O . SER B 1 61 ? -3.291 20.344 15.945 1 98.12 61 SER B O 1
ATOM 2653 N N . SER B 1 62 ? -4.223 18.266 15.891 1 98.5 62 SER B N 1
ATOM 2654 C CA . SER B 1 62 ? -5.191 18.641 14.875 1 98.5 62 SER B CA 1
ATOM 2655 C C . SER B 1 62 ? -6.488 17.859 15.016 1 98.5 62 SER B C 1
ATOM 2657 O O . SER B 1 62 ? -6.523 16.828 15.703 1 98.5 62 SER B O 1
ATOM 2659 N N . TYR B 1 63 ? -7.5 18.453 14.516 1 98 63 TYR B N 1
ATOM 2660 C CA . TYR B 1 63 ? -8.812 17.828 14.344 1 98 63 TYR B CA 1
ATOM 2661 C C . TYR B 1 63 ? -9.305 17.984 12.906 1 98 63 TYR B C 1
ATOM 2663 O O . TYR B 1 63 ? -9.289 19.078 12.352 1 98 63 TYR B O 1
ATOM 2671 N N . VAL B 1 64 ? -9.711 16.844 12.258 1 98.19 64 VAL B N 1
ATOM 2672 C CA . VAL B 1 64 ? -10.156 16.859 10.867 1 98.19 64 VAL B CA 1
ATOM 2673 C C . VAL B 1 64 ? -11.508 16.156 10.75 1 98.19 64 VAL B C 1
ATOM 2675 O O . VAL B 1 64 ? -11.695 15.07 11.305 1 98.19 64 VAL B O 1
ATOM 2678 N N . GLU B 1 65 ? -12.367 16.797 10.008 1 96.94 65 GLU B N 1
ATOM 2679 C CA . GLU B 1 65 ? -13.672 16.219 9.68 1 96.94 65 GLU B CA 1
ATOM 2680 C C . GLU B 1 65 ? -13.867 16.141 8.172 1 96.94 65 GLU B C 1
ATOM 2682 O O . GLU B 1 65 ? -13.727 17.141 7.461 1 96.94 65 GLU B O 1
ATOM 2687 N N . TRP B 1 66 ? -14.039 14.93 7.688 1 94.94 66 TRP B N 1
ATOM 2688 C CA . TRP B 1 66 ? -14.5 14.625 6.336 1 94.94 66 TRP B CA 1
ATOM 2689 C C . TRP B 1 66 ? -15.922 14.078 6.352 1 94.94 66 TRP B C 1
ATOM 2691 O O . TRP B 1 66 ? -16.125 12.867 6.348 1 94.94 66 TRP B O 1
ATOM 2701 N N . GLY B 1 67 ? -16.969 15.008 6.16 1 94.38 67 GLY B N 1
ATOM 2702 C CA . GLY B 1 67 ? -18.297 14.531 6.461 1 94.38 67 GLY B CA 1
ATOM 2703 C C . GLY B 1 67 ? -18.438 13.969 7.863 1 94.38 67 GLY B C 1
ATOM 2704 O O . GLY B 1 67 ? -18.172 14.664 8.844 1 94.38 67 GLY B O 1
ATOM 2705 N N . ASN B 1 68 ? -18.703 12.672 7.938 1 94 68 ASN B N 1
ATOM 2706 C CA . ASN B 1 68 ? -18.875 12.062 9.25 1 94 68 ASN B CA 1
ATOM 2707 C C . ASN B 1 68 ? -17.609 11.359 9.719 1 94 68 ASN B C 1
ATOM 2709 O O . ASN B 1 68 ? -17.547 10.867 10.852 1 94 68 ASN B O 1
ATOM 2713 N N . THR B 1 69 ? -16.609 11.359 8.891 1 96.44 69 THR B N 1
ATOM 2714 C CA . THR B 1 69 ? -15.312 10.859 9.344 1 96.44 69 THR B CA 1
ATOM 2715 C C . THR B 1 69 ? -14.602 11.906 10.195 1 96.44 69 THR B C 1
ATOM 2717 O O . THR B 1 69 ? -14.367 13.031 9.742 1 96.44 69 THR B O 1
ATOM 2720 N N . LYS B 1 70 ? -14.297 11.562 11.453 1 97.25 70 LYS B N 1
ATOM 27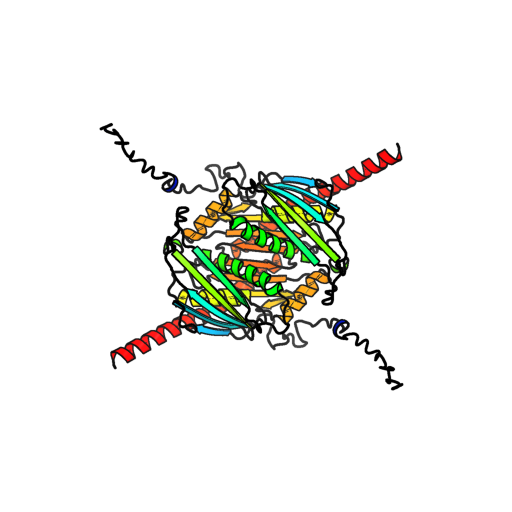21 C CA . LYS B 1 70 ? -13.68 12.484 12.398 1 97.25 70 LYS B CA 1
ATOM 2722 C C . LYS B 1 70 ? -12.422 11.875 13.016 1 97.25 70 LYS B C 1
ATOM 2724 O O . LYS B 1 70 ? -12.453 10.75 13.523 1 97.25 70 LYS B O 1
ATOM 2729 N N . VAL B 1 71 ? -11.328 12.625 12.906 1 97.69 71 VAL B N 1
ATOM 2730 C CA . VAL B 1 71 ? -10.062 12.125 13.422 1 97.69 71 VAL B CA 1
ATOM 2731 C C . VAL B 1 71 ? -9.352 13.234 14.195 1 97.69 71 VAL B C 1
ATOM 2733 O O . VAL B 1 71 ? -9.414 14.406 13.82 1 97.69 71 VAL B O 1
ATOM 2736 N N . CYS B 1 72 ? -8.703 12.82 15.312 1 97.94 72 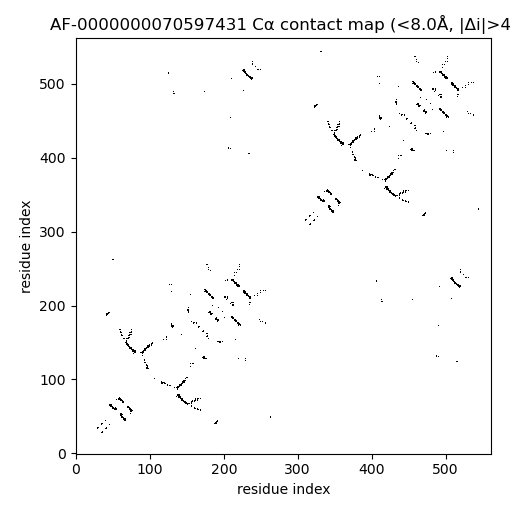CYS B N 1
ATOM 2737 C CA . CYS B 1 72 ? -7.828 13.688 16.094 1 97.94 72 CYS B CA 1
ATOM 2738 C C . CYS B 1 72 ? -6.398 13.164 16.094 1 97.94 72 CYS B C 1
ATOM 2740 O O . CYS B 1 72 ? -6.176 11.953 16.172 1 97.94 72 CYS B O 1
ATOM 2742 N N . CYS B 1 73 ? -5.508 14.062 16 1 98.44 73 CYS B N 1
ATOM 2743 C CA . CYS B 1 73 ? -4.109 13.656 15.953 1 98.44 73 CYS B CA 1
ATOM 2744 C C . CYS B 1 73 ? -3.268 14.484 16.922 1 98.44 73 CYS B C 1
ATOM 2746 O O . CYS B 1 73 ? -3.443 15.703 17 1 98.44 73 CYS B O 1
ATOM 2748 N N . GLY B 1 74 ? -2.414 13.828 17.703 1 98.56 74 GLY B N 1
ATOM 2749 C CA . GLY B 1 74 ? -1.433 14.469 18.562 1 98.56 74 GLY B CA 1
ATOM 2750 C C . GLY B 1 74 ? -0.003 14.086 18.234 1 98.56 74 GLY B C 1
ATOM 2751 O O . GLY B 1 74 ? 0.278 12.93 17.922 1 98.56 74 GLY B O 1
ATOM 2752 N N . VAL B 1 75 ? 0.846 15.07 18.172 1 98.5 75 VAL B N 1
ATOM 2753 C CA . VAL B 1 75 ? 2.268 14.867 17.906 1 98.5 75 VAL B CA 1
ATOM 2754 C C . VAL B 1 75 ? 3.072 15.188 19.172 1 98.5 75 VAL B C 1
ATOM 2756 O O . VAL B 1 75 ? 2.877 16.234 19.797 1 98.5 75 VAL B O 1
ATOM 2759 N N . TYR B 1 76 ? 3.896 14.25 19.484 1 97 76 TYR B N 1
ATOM 2760 C CA . TYR B 1 76 ? 4.766 14.398 20.641 1 97 76 TYR B CA 1
ATOM 2761 C C . TYR B 1 76 ? 6.23 14.266 20.25 1 97 76 TYR B C 1
ATOM 2763 O O . TYR B 1 76 ? 6.582 13.438 19.406 1 97 76 TYR B O 1
ATOM 2771 N N . GLY B 1 77 ? 7.051 15.047 20.922 1 91.31 77 GLY B N 1
ATOM 2772 C CA . GLY B 1 77 ? 8.461 15.07 20.578 1 91.31 77 GLY B CA 1
ATOM 2773 C C . GLY B 1 77 ? 8.836 16.234 19.672 1 91.31 77 GLY B C 1
ATOM 2774 O O . GLY B 1 77 ? 8.031 17.141 19.453 1 91.31 77 GLY B O 1
ATOM 2775 N N . PRO B 1 78 ? 10.109 16.172 19.281 1 93.25 78 PRO B N 1
ATOM 2776 C CA . PRO B 1 78 ? 11.18 15.172 19.391 1 93.25 78 PRO B CA 1
ATOM 2777 C C . PRO B 1 78 ? 11.664 14.969 20.828 1 93.25 78 PRO B C 1
ATOM 2779 O O . PRO B 1 78 ? 11.773 15.93 21.578 1 93.25 78 PRO B O 1
ATOM 2782 N N . LYS B 1 79 ? 11.711 13.703 21.125 1 92.06 79 LYS B N 1
ATOM 2783 C CA . LYS B 1 79 ? 12.273 13.312 22.422 1 92.06 79 LYS B CA 1
ATOM 2784 C C . LYS B 1 79 ? 13.578 12.555 22.25 1 92.06 79 LYS B C 1
ATOM 2786 O O . LYS B 1 79 ? 13.742 11.797 21.281 1 92.06 79 LYS B O 1
ATOM 2791 N N . ASP B 1 80 ? 14.492 12.789 23.141 1 87.25 80 ASP B N 1
ATOM 2792 C CA . ASP B 1 80 ? 15.781 12.094 23.078 1 87.25 80 ASP B CA 1
ATOM 2793 C C . ASP B 1 80 ? 15.609 10.609 23.375 1 87.25 80 ASP B C 1
ATOM 2795 O O . ASP B 1 80 ? 14.875 10.227 24.297 1 87.25 80 ASP B O 1
ATOM 2799 N N . VAL B 1 81 ? 16.078 9.867 22.375 1 78.12 81 VAL B N 1
ATOM 2800 C CA . VAL B 1 81 ? 16.047 8.422 22.594 1 78.12 81 VAL B CA 1
ATOM 2801 C C . VAL B 1 81 ? 17.344 7.977 23.281 1 78.12 81 VAL B C 1
ATOM 2803 O O . VAL B 1 81 ? 18.438 8.391 22.891 1 78.12 81 VAL B O 1
ATOM 2806 N N . GLN B 1 82 ? 17.391 7.695 24.672 1 63.25 82 GLN B N 1
ATOM 2807 C CA . GLN B 1 82 ? 18.562 7.227 25.406 1 63.25 82 GLN B CA 1
ATOM 2808 C C . GLN B 1 82 ? 19.047 5.891 24.859 1 63.25 82 GLN B C 1
ATOM 2810 O O . GLN B 1 82 ? 18.312 4.902 24.875 1 63.25 82 GLN B O 1
ATOM 2815 N N . ARG B 1 83 ? 19.375 5.805 23.766 1 51.44 83 ARG B N 1
ATOM 2816 C CA . ARG B 1 83 ? 19.547 4.477 23.188 1 51.44 83 ARG B CA 1
ATOM 2817 C C . ARG B 1 83 ? 20.734 3.756 23.812 1 51.44 83 ARG B C 1
ATOM 2819 O O . ARG B 1 83 ? 21.734 4.391 24.188 1 51.44 83 ARG B O 1
ATOM 2826 N N . GLY B 1 84 ? 20.469 2.691 24.266 1 47.69 84 GLY B N 1
ATOM 2827 C CA . GLY B 1 84 ? 21.5 1.674 24.375 1 47.69 84 GLY B CA 1
ATOM 2828 C C . GLY B 1 84 ? 22.359 1.561 23.141 1 47.69 84 GLY B C 1
ATOM 2829 O O . GLY B 1 84 ? 22.25 2.383 22.219 1 47.69 84 GLY B O 1
ATOM 2830 N N . ASN B 1 85 ? 23.031 0.414 22.797 1 45.16 85 ASN B N 1
ATOM 2831 C CA . ASN B 1 85 ? 24.094 -0.008 21.875 1 45.16 85 ASN B CA 1
ATOM 2832 C C . ASN B 1 85 ? 23.703 0.266 20.422 1 45.16 85 ASN B C 1
ATOM 2834 O O . ASN B 1 85 ? 24.562 0.277 19.531 1 45.16 85 ASN B O 1
ATOM 2838 N N . ASP B 1 86 ? 22.484 -0.077 19.953 1 48.19 86 ASP B N 1
ATOM 2839 C CA . ASP B 1 86 ? 22.312 -0.069 18.5 1 48.19 86 ASP B CA 1
ATOM 2840 C C . ASP B 1 86 ? 22 1.338 18 1 48.19 86 ASP B C 1
ATOM 2842 O O . ASP B 1 86 ? 20.844 1.76 17.984 1 48.19 86 ASP B O 1
ATOM 2846 N N . PHE B 1 87 ? 22.812 2.326 18.109 1 47.59 87 PHE B N 1
ATOM 2847 C CA . PHE B 1 87 ? 22.875 3.736 17.75 1 47.59 87 PHE B CA 1
ATOM 2848 C C . PHE B 1 87 ? 22.344 3.959 16.344 1 47.59 87 PHE B C 1
ATOM 2850 O O . PHE B 1 87 ? 23.047 3.734 15.367 1 47.59 87 PHE B O 1
ATOM 2857 N N . LYS B 1 88 ? 21.125 3.691 16.156 1 54.72 88 LYS B N 1
ATOM 2858 C CA . LYS B 1 88 ? 20.672 4.246 14.891 1 54.72 88 LYS B CA 1
ATOM 2859 C C . LYS B 1 88 ? 20.672 5.773 14.922 1 54.72 88 LYS B C 1
ATOM 2861 O O . LYS B 1 88 ? 20.109 6.379 15.828 1 54.72 88 LYS B O 1
ATOM 2866 N N . MET B 1 89 ? 21.562 6.426 14.188 1 61.88 89 MET B N 1
ATOM 2867 C CA . MET B 1 89 ? 21.812 7.859 14.102 1 61.88 89 MET B CA 1
ATOM 2868 C C . MET B 1 89 ? 20.609 8.594 13.547 1 61.88 89 MET B C 1
ATOM 2870 O O . MET B 1 89 ? 20.5 9.82 13.688 1 61.88 89 MET B O 1
ATOM 2874 N N . SER B 1 90 ? 19.516 7.773 13.18 1 76 90 SER B N 1
ATOM 2875 C CA . SER B 1 90 ? 18.469 8.508 12.492 1 76 90 SER B CA 1
ATOM 2876 C C . SER B 1 90 ? 17.219 8.625 13.359 1 76 90 SER B C 1
ATOM 2878 O O . SER B 1 90 ? 17.047 7.871 14.32 1 76 90 SER B O 1
ATOM 2880 N N . CYS B 1 91 ? 16.453 9.664 13.297 1 86 91 CYS B N 1
ATOM 2881 C CA . CYS B 1 91 ? 15.188 9.938 13.984 1 86 91 CYS B CA 1
ATOM 2882 C C . CYS B 1 91 ? 14.211 8.781 13.797 1 86 91 CYS B C 1
ATOM 2884 O O . CYS B 1 91 ? 14.086 8.242 12.703 1 86 91 CYS B O 1
ATOM 2886 N N . GLN B 1 92 ? 13.602 8.383 14.93 1 89.38 92 GLN B N 1
ATOM 2887 C CA . GLN B 1 92 ? 12.57 7.359 14.883 1 89.38 92 GLN B CA 1
ATOM 2888 C C . GLN B 1 92 ? 11.18 7.984 14.867 1 89.38 92 GLN B C 1
ATOM 2890 O O . GLN B 1 92 ? 10.891 8.891 15.648 1 89.38 92 GLN B O 1
ATOM 2895 N N . VAL B 1 93 ? 10.359 7.52 13.984 1 94.12 93 VAL B N 1
ATOM 2896 C CA . VAL B 1 93 ? 8.977 7.98 13.93 1 94.12 93 VAL B CA 1
ATOM 2897 C C . VAL B 1 93 ? 8.039 6.855 14.375 1 94.12 93 VAL B C 1
ATOM 2899 O O . VAL B 1 93 ? 8.086 5.75 13.828 1 94.12 93 VAL B O 1
ATOM 2902 N N . VAL B 1 94 ? 7.301 7.105 15.383 1 94.81 94 VAL B N 1
ATOM 2903 C CA . VAL B 1 94 ? 6.316 6.145 15.859 1 94.81 94 VAL B CA 1
ATOM 2904 C C . VAL B 1 94 ? 4.906 6.645 15.539 1 94.81 94 VAL B C 1
ATOM 2906 O O . VAL B 1 94 ? 4.547 7.77 15.891 1 94.81 94 VAL B O 1
ATOM 2909 N N . CYS B 1 95 ? 4.145 5.801 14.867 1 96.81 95 CYS B N 1
ATOM 2910 C CA . CYS B 1 95 ? 2.773 6.152 14.516 1 96.81 95 CYS B CA 1
ATOM 2911 C C . CYS B 1 95 ? 1.79 5.125 15.062 1 96.81 95 CYS B C 1
ATOM 2913 O O . CYS B 1 95 ? 2.016 3.92 14.945 1 96.81 95 CYS B O 1
ATOM 2915 N N . GLU B 1 96 ? 0.782 5.641 15.664 1 96.44 96 GLU B N 1
ATOM 2916 C CA . GLU B 1 96 ? -0.284 4.773 16.156 1 96.44 96 GLU B CA 1
ATOM 2917 C C . GLU B 1 96 ? -1.658 5.324 15.789 1 96.44 96 GLU B C 1
ATOM 2919 O O . GLU B 1 96 ? -1.976 6.473 16.109 1 96.44 96 GLU B O 1
ATOM 2924 N N . VAL B 1 97 ? -2.436 4.492 15.141 1 96.31 97 VAL B N 1
ATOM 2925 C CA . VAL B 1 97 ? -3.83 4.801 14.844 1 96.31 97 VAL B CA 1
ATOM 2926 C C . VAL B 1 97 ? -4.746 3.949 15.719 1 96.31 97 VAL B C 1
ATOM 2928 O O . VAL B 1 97 ? -4.633 2.721 15.734 1 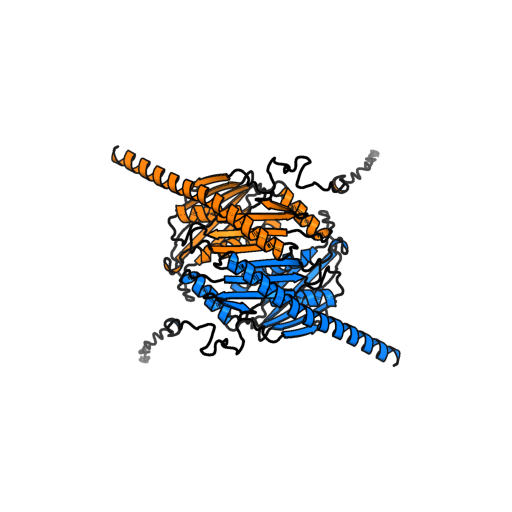96.31 97 VAL B O 1
ATOM 2931 N N . LYS B 1 98 ? -5.586 4.594 16.406 1 93.5 98 LYS B N 1
ATOM 2932 C CA . LYS B 1 98 ? -6.508 3.891 17.281 1 93.5 98 LYS B CA 1
ATOM 2933 C C . LYS B 1 98 ? -7.957 4.281 17 1 93.5 98 LYS B C 1
ATOM 2935 O O . LYS B 1 98 ? -8.25 5.457 16.781 1 93.5 98 LYS B O 1
ATOM 2940 N N . MET B 1 99 ? -8.812 3.305 17.016 1 91.31 99 MET B N 1
ATOM 2941 C CA . MET B 1 99 ? -10.242 3.553 16.859 1 91.31 99 MET B CA 1
ATOM 2942 C C . MET B 1 99 ? -10.906 3.777 18.219 1 91.31 99 MET B C 1
ATOM 2944 O O . MET B 1 99 ? -10.711 2.984 19.141 1 91.31 99 MET B O 1
ATOM 2948 N N . ALA B 1 100 ? -11.609 4.836 18.312 1 87.19 100 ALA B N 1
ATOM 2949 C CA . ALA B 1 100 ? -12.398 5.023 19.516 1 87.19 100 ALA B CA 1
ATOM 2950 C C . ALA B 1 100 ? -13.477 3.949 19.656 1 87.19 100 ALA B C 1
ATOM 2952 O O . ALA B 1 100 ? -13.938 3.398 18.641 1 87.19 100 ALA B O 1
ATOM 2953 N N . PRO B 1 101 ? -13.844 3.455 20.844 1 76.5 101 PRO B N 1
ATOM 2954 C CA . PRO B 1 101 ? -14.789 2.361 21.062 1 76.5 101 PRO B CA 1
ATOM 2955 C C . PRO B 1 101 ? -16.078 2.525 20.266 1 76.5 101 PRO B C 1
ATOM 2957 O O . PRO B 1 101 ? -16.641 1.539 19.781 1 76.5 101 PRO B O 1
ATOM 2960 N N . PHE B 1 102 ? -16.688 3.646 20.016 1 69.94 102 PHE B N 1
ATOM 2961 C CA . PHE B 1 102 ? -17.953 3.832 19.312 1 69.94 102 PHE B CA 1
ATOM 2962 C C . PHE B 1 102 ? -17.719 4.531 17.984 1 69.94 102 PHE B C 1
ATOM 2964 O O . PHE B 1 102 ? -18.609 5.215 17.469 1 69.94 102 PHE B O 1
ATOM 2971 N N . SER B 1 103 ? -16.625 4.227 17.469 1 77.44 103 SER B N 1
ATOM 2972 C CA . SER B 1 103 ? -16.266 4.977 16.266 1 77.44 103 SER B CA 1
ATOM 2973 C C . SER B 1 103 ? -16.969 4.414 15.031 1 77.44 103 SER B C 1
ATOM 2975 O O . SER B 1 103 ? -17.031 5.082 14 1 77.44 103 SER B O 1
ATOM 2977 N N . CYS B 1 104 ? -17.375 3.117 15.109 1 66.62 104 CYS B N 1
ATOM 2978 C CA . CYS B 1 104 ? -18.078 2.498 13.992 1 66.62 104 CYS B CA 1
ATOM 2979 C C . CYS B 1 104 ? -19.469 2.027 14.414 1 66.62 104 CYS B C 1
ATOM 2981 O O . CYS B 1 104 ? -19.688 1.674 15.57 1 66.62 104 CYS B O 1
ATOM 2983 N N . PRO B 1 105 ? -20.438 2.273 13.562 1 54.69 105 PRO B N 1
ATOM 2984 C CA . PRO B 1 105 ? -21.781 1.848 13.969 1 54.69 105 PRO B CA 1
ATOM 2985 C C . PRO B 1 105 ? -21.828 0.391 14.422 1 54.69 105 PRO B C 1
ATOM 2987 O O . PRO B 1 105 ? -22.609 0.04 15.312 1 54.69 105 PRO B O 1
ATOM 2990 N N . VAL B 1 106 ? -21.281 -0.475 13.648 1 50.69 106 VAL B N 1
ATOM 2991 C CA . VAL B 1 106 ? -21.391 -1.894 13.977 1 50.69 106 VAL B CA 1
ATOM 2992 C C . VAL B 1 106 ? -20.188 -2.318 14.836 1 50.69 106 VAL B C 1
ATOM 2994 O O . VAL B 1 106 ? -19.047 -1.964 14.539 1 50.69 106 VAL B O 1
ATOM 2997 N N . ARG B 1 107 ? -20.562 -2.611 16.109 1 46.81 107 ARG B N 1
ATOM 2998 C CA . ARG B 1 107 ? -19.516 -3.178 16.953 1 46.81 107 ARG B CA 1
ATOM 2999 C C . ARG B 1 107 ? -18.578 -4.074 16.156 1 46.81 107 ARG B C 1
ATOM 3001 O O . ARG B 1 107 ? -19 -5.113 15.641 1 46.81 107 ARG B O 1
ATOM 3008 N N . LYS B 1 108 ? -17.688 -3.521 15.516 1 50.22 108 LYS B N 1
ATOM 3009 C CA . LYS B 1 108 ? -16.781 -4.406 14.781 1 50.22 108 LYS B CA 1
ATOM 3010 C C . LYS B 1 108 ? -16.031 -5.332 15.727 1 50.22 108 LYS B C 1
ATOM 3012 O O . LYS B 1 108 ? -15.641 -4.922 16.828 1 50.22 108 LYS B O 1
ATOM 3017 N N . PRO B 1 109 ? -16.172 -6.648 15.602 1 44.81 109 PRO B N 1
ATOM 3018 C CA . PRO B 1 109 ? -15.352 -7.594 16.375 1 44.81 109 PRO B CA 1
ATOM 3019 C C . PRO B 1 109 ? -13.93 -7.09 16.609 1 44.81 109 PRO B C 1
ATOM 3021 O O . PRO B 1 109 ? -13.469 -6.18 15.906 1 44.81 109 PRO B O 1
ATOM 3024 N N . PRO B 1 110 ? -13.195 -7.652 17.516 1 44.31 110 PRO B N 1
ATOM 3025 C CA . PRO B 1 110 ? -11.805 -7.418 17.922 1 44.31 110 PRO B CA 1
ATOM 3026 C C . PRO B 1 110 ? -10.883 -7.188 16.734 1 44.31 110 PRO B C 1
ATOM 3028 O O . PRO B 1 110 ? -9.672 -7.008 16.906 1 44.31 110 PRO B O 1
ATOM 3031 N N . GLN B 1 111 ? -11.32 -7.43 15.422 1 46.72 111 GLN B N 1
ATOM 3032 C CA . GLN B 1 111 ? -10.625 -7.227 14.148 1 46.72 111 GLN B CA 1
ATOM 3033 C C . GLN B 1 111 ? -10.094 -5.805 14.039 1 46.72 111 GLN B C 1
ATOM 3035 O O . GLN B 1 111 ? -9.523 -5.426 13.008 1 46.72 111 GLN B O 1
ATOM 3040 N N . PRO B 1 112 ? -10.578 -4.828 14.922 1 53.09 112 PRO B N 1
ATOM 3041 C CA . PRO B 1 112 ? -10.141 -3.43 14.914 1 53.09 112 PRO B CA 1
ATOM 3042 C C . PRO B 1 112 ? -8.625 -3.281 15.031 1 53.09 112 PRO B C 1
ATOM 3044 O O . PRO B 1 112 ? -8.047 -2.35 14.469 1 53.09 112 PRO B O 1
ATOM 3047 N N . ASP B 1 113 ? -8.016 -4.414 15.43 1 68.69 113 ASP B N 1
ATOM 3048 C CA . ASP B 1 113 ? -6.594 -4.305 15.75 1 68.69 113 ASP B CA 1
ATOM 3049 C C . ASP B 1 113 ? -5.734 -4.41 14.492 1 68.69 113 ASP B C 1
ATOM 3051 O O . ASP B 1 113 ? -4.785 -3.646 14.32 1 68.69 113 ASP B O 1
ATOM 3055 N N . ARG B 1 114 ? -6.332 -5.156 13.562 1 73.69 114 ARG B N 1
ATOM 3056 C CA . ARG B 1 114 ? -5.52 -5.352 12.367 1 73.69 114 ARG B CA 1
ATOM 3057 C C . ARG B 1 114 ? -5.52 -4.098 11.5 1 73.69 114 ARG B C 1
ATOM 3059 O O . ARG B 1 114 ? -4.465 -3.65 11.047 1 73.69 114 ARG B O 1
ATOM 3066 N N . GLN B 1 115 ? -6.648 -3.578 11.328 1 81.81 115 GLN B N 1
ATOM 3067 C CA . GLN B 1 115 ? -6.785 -2.371 10.516 1 81.81 115 GLN B CA 1
ATOM 3068 C C . GLN B 1 115 ? -6.008 -1.208 11.125 1 81.81 115 GLN B C 1
ATOM 3070 O O . GLN B 1 115 ? -5.363 -0.439 10.406 1 81.81 115 GLN B O 1
ATOM 3075 N N . GLN B 1 116 ? -6.074 -1.17 12.391 1 88.62 116 GLN B N 1
ATOM 3076 C CA . GLN B 1 116 ? -5.363 -0.117 13.109 1 88.62 116 GLN B CA 1
ATOM 3077 C C . GLN B 1 116 ? -3.855 -0.236 12.906 1 88.62 116 GLN B C 1
ATOM 3079 O O . GLN B 1 116 ? -3.178 0.76 12.648 1 88.62 116 GLN B O 1
ATOM 3084 N N . LYS B 1 117 ? -3.447 -1.407 13.016 1 86.44 117 LYS B N 1
ATOM 3085 C CA . LYS B 1 117 ? -2.018 -1.655 12.852 1 86.44 117 LYS B CA 1
ATOM 3086 C C . LYS B 1 117 ? -1.567 -1.367 11.422 1 86.44 117 LYS B C 1
ATOM 3088 O O . LYS B 1 117 ? -0.489 -0.811 11.211 1 86.44 117 LYS B O 1
ATOM 3093 N N . GLU B 1 118 ? -2.395 -1.715 10.57 1 87.25 118 GLU B N 1
ATOM 3094 C CA . GLU B 1 118 ? -2.098 -1.481 9.164 1 87.25 118 GLU B CA 1
ATOM 3095 C C . GLU B 1 118 ? -1.996 0.01 8.859 1 87.25 118 GLU B C 1
ATOM 3097 O O . GLU B 1 118 ? -1.033 0.457 8.227 1 87.25 118 GLU B O 1
ATOM 3102 N N . MET B 1 119 ? -2.914 0.699 9.312 1 93.12 119 MET B N 1
ATOM 3103 C CA . MET B 1 119 ? -2.926 2.139 9.07 1 93.12 119 MET B CA 1
ATOM 3104 C C . MET B 1 119 ? -1.756 2.82 9.766 1 93.12 119 MET B C 1
ATOM 3106 O O . MET B 1 119 ? -1.186 3.777 9.242 1 93.12 119 MET B O 1
ATOM 3110 N N . SER B 1 120 ? -1.44 2.305 10.938 1 94.69 120 SER B N 1
ATOM 3111 C CA . SER B 1 120 ? -0.295 2.848 11.664 1 94.69 120 SER B CA 1
ATOM 3112 C C . SER B 1 120 ? 0.99 2.697 10.852 1 94.69 120 SER B C 1
ATOM 3114 O O . SER B 1 120 ? 1.806 3.619 10.797 1 94.69 120 SER B O 1
ATOM 3116 N N . ARG B 1 121 ? 1.087 1.624 10.242 1 90.88 121 ARG B N 1
ATOM 3117 C CA . ARG B 1 121 ? 2.279 1.355 9.438 1 90.88 121 ARG B CA 1
ATOM 3118 C C . ARG B 1 121 ? 2.307 2.225 8.188 1 90.88 121 ARG B C 1
ATOM 3120 O O . ARG B 1 121 ? 3.35 2.775 7.832 1 90.88 121 ARG B O 1
ATOM 3127 N N . GLN B 1 122 ? 1.188 2.252 7.562 1 93.25 122 GLN B N 1
ATOM 3128 C CA . GLN B 1 122 ? 1.087 3.061 6.352 1 93.25 122 GLN B CA 1
ATOM 3129 C C . GLN B 1 122 ? 1.378 4.531 6.645 1 93.25 122 GLN B C 1
ATOM 3131 O O . GLN B 1 122 ? 2.092 5.188 5.887 1 93.25 122 GLN B O 1
ATOM 3136 N N . LEU B 1 123 ? 0.842 4.957 7.707 1 96.69 123 LEU B N 1
ATOM 3137 C CA . LEU B 1 123 ? 1.08 6.332 8.133 1 96.69 123 LEU B CA 1
ATOM 3138 C C . LEU B 1 123 ? 2.559 6.562 8.422 1 96.69 123 LEU B C 1
ATOM 3140 O O . LEU B 1 123 ? 3.127 7.578 8.016 1 96.69 123 LEU B O 1
ATOM 3144 N N . LYS B 1 124 ? 3.145 5.652 9.125 1 94.56 124 LYS B N 1
ATOM 3145 C CA . LYS B 1 124 ? 4.562 5.746 9.453 1 94.56 124 LYS B CA 1
ATOM 3146 C C . LYS B 1 124 ? 5.418 5.828 8.195 1 94.56 124 LYS B C 1
ATOM 3148 O O . LYS B 1 124 ? 6.309 6.676 8.094 1 94.56 124 LYS B O 1
ATOM 3153 N N . GLU B 1 125 ? 5.129 4.996 7.289 1 90.44 125 GLU B N 1
ATOM 3154 C CA . GLU B 1 125 ? 5.895 4.957 6.047 1 90.44 125 GLU B CA 1
ATOM 3155 C C . GLU B 1 125 ? 5.793 6.277 5.289 1 90.44 125 GLU B C 1
ATOM 3157 O O . GLU B 1 125 ? 6.785 6.773 4.754 1 90.44 125 GLU B O 1
ATOM 3162 N N . ALA B 1 126 ? 4.66 6.781 5.285 1 94.94 126 ALA B N 1
ATOM 3163 C CA . ALA B 1 126 ? 4.445 8.062 4.609 1 94.94 126 ALA B CA 1
ATOM 3164 C C . ALA B 1 126 ? 5.18 9.188 5.328 1 94.94 126 ALA B C 1
ATOM 3166 O O . ALA B 1 126 ? 5.895 9.977 4.699 1 94.94 126 ALA B O 1
ATOM 3167 N N . LEU B 1 127 ? 5.09 9.25 6.637 1 96.88 127 LEU B N 1
ATOM 3168 C CA . LEU B 1 127 ? 5.609 10.375 7.402 1 96.88 127 LEU B CA 1
ATOM 3169 C C . LEU B 1 127 ? 7.133 10.344 7.449 1 96.88 127 LEU B C 1
ATOM 3171 O O . LEU B 1 127 ? 7.777 11.391 7.562 1 96.88 127 LEU B O 1
ATOM 3175 N N . GLU B 1 128 ? 7.688 9.18 7.352 1 93.44 128 GLU B N 1
ATOM 3176 C CA . GLU B 1 128 ? 9.141 9.055 7.359 1 93.44 128 GLU B CA 1
ATOM 3177 C C . GLU B 1 128 ? 9.758 9.734 6.137 1 93.44 128 GLU B C 1
ATOM 3179 O O . GLU B 1 128 ? 10.922 10.148 6.172 1 93.44 128 GLU B O 1
ATOM 3184 N N . THR B 1 129 ? 9 9.836 5.129 1 92.69 129 THR B N 1
ATOM 3185 C CA . THR B 1 129 ? 9.508 10.477 3.924 1 92.69 129 THR B CA 1
ATOM 3186 C C . THR B 1 129 ? 9.148 11.961 3.914 1 92.69 129 THR B C 1
ATOM 3188 O O . THR B 1 129 ? 9.703 12.734 3.131 1 92.69 129 THR B O 1
ATOM 3191 N N . VAL B 1 130 ? 8.242 12.328 4.734 1 96.12 130 VAL B N 1
ATOM 3192 C CA . VAL B 1 130 ? 7.746 13.695 4.781 1 96.12 130 VAL B CA 1
ATOM 3193 C C . VAL B 1 130 ? 8.578 14.516 5.766 1 96.12 130 VAL B C 1
ATOM 3195 O O . VAL B 1 130 ? 8.898 15.68 5.5 1 96.12 130 VAL B O 1
ATOM 3198 N N . ILE B 1 131 ? 8.953 13.93 6.898 1 96.31 131 ILE B N 1
ATOM 3199 C CA . ILE B 1 131 ? 9.688 14.602 7.961 1 96.31 131 ILE B CA 1
ATOM 3200 C C . ILE B 1 131 ? 11.164 14.688 7.59 1 96.31 131 ILE B C 1
ATOM 3202 O O . ILE B 1 131 ? 11.742 13.734 7.059 1 96.31 131 ILE B O 1
ATOM 3206 N N . ILE B 1 132 ? 11.758 15.812 7.891 1 94.56 132 ILE B N 1
ATOM 3207 C CA . ILE B 1 132 ? 13.195 15.938 7.703 1 94.56 132 ILE B CA 1
ATOM 3208 C C . ILE B 1 132 ? 13.922 15.297 8.883 1 94.56 132 ILE B C 1
ATOM 3210 O O . ILE B 1 132 ? 14.328 15.992 9.82 1 94.56 132 ILE B O 1
ATOM 3214 N N . LEU B 1 133 ? 14.172 14.062 8.781 1 90.75 133 LEU B N 1
ATOM 3215 C CA . LEU B 1 133 ? 14.641 13.234 9.891 1 90.75 133 LEU B CA 1
ATOM 3216 C C . LEU B 1 133 ? 16.031 13.656 10.328 1 90.75 133 LEU B C 1
ATOM 3218 O O . LEU B 1 133 ? 16.375 13.57 11.516 1 90.75 133 LEU B O 1
ATOM 3222 N N . ASP B 1 134 ? 16.859 14.117 9.406 1 88.38 134 ASP B N 1
ATOM 3223 C CA . ASP B 1 134 ? 18.25 14.477 9.68 1 88.38 134 ASP B CA 1
ATOM 3224 C C . ASP B 1 134 ? 18.344 15.633 10.672 1 88.38 134 ASP B C 1
ATOM 3226 O O . ASP B 1 134 ? 19.375 15.852 11.305 1 88.38 134 ASP B O 1
ATOM 3230 N N . LYS B 1 135 ? 17.281 16.375 10.766 1 90.75 135 LYS B N 1
ATOM 3231 C CA . LYS B 1 135 ? 17.266 17.516 11.688 1 90.75 135 LYS B CA 1
ATOM 3232 C C . LYS B 1 135 ? 17.016 17.047 13.125 1 90.75 135 LYS B C 1
ATOM 3234 O O . LYS B 1 135 ? 17.219 17.812 14.07 1 90.75 135 LYS B O 1
ATOM 3239 N N . PHE B 1 136 ? 16.672 15.742 13.242 1 90.81 136 PHE B N 1
ATOM 3240 C CA . PHE B 1 136 ? 16.359 15.234 14.57 1 90.81 136 PHE B CA 1
ATOM 3241 C C . PHE B 1 136 ? 17.141 13.961 14.867 1 90.81 136 PHE B C 1
ATOM 3243 O O . PHE B 1 136 ? 16.547 12.914 15.117 1 90.81 136 PHE B O 1
ATOM 3250 N N . PRO B 1 137 ? 18.391 14.133 14.922 1 86.25 137 PRO B N 1
ATOM 3251 C CA . PRO B 1 137 ? 19.172 12.922 15.188 1 86.25 137 PRO B CA 1
ATOM 3252 C C . PRO B 1 137 ? 18.922 12.359 16.594 1 86.25 137 PRO B C 1
ATOM 3254 O O . PRO B 1 137 ? 18.734 13.125 17.531 1 86.25 137 PRO B O 1
ATOM 3257 N N . LYS B 1 138 ? 18.875 11.062 16.688 1 87.56 138 LYS B N 1
ATOM 3258 C CA . LYS B 1 138 ? 18.734 10.336 17.953 1 87.56 138 LYS B CA 1
ATOM 3259 C C . LYS B 1 138 ? 17.469 10.75 18.688 1 87.56 138 LYS B C 1
ATOM 3261 O O . LYS B 1 138 ? 17.469 10.891 19.906 1 87.56 138 LYS B O 1
ATOM 3266 N N . SER B 1 139 ? 16.531 11.102 17.969 1 91.88 139 SER B N 1
ATOM 3267 C CA . SER B 1 139 ? 15.273 11.547 18.562 1 91.88 139 SER B CA 1
ATOM 3268 C C . SER B 1 139 ? 14.109 10.664 18.109 1 91.88 139 SER B C 1
ATOM 3270 O O . SER B 1 139 ? 14.266 9.836 17.203 1 91.88 139 SER B O 1
ATOM 3272 N N . GLN B 1 140 ? 13.094 10.828 18.797 1 94.38 140 GLN B N 1
ATOM 3273 C CA . GLN B 1 140 ? 11.867 10.109 18.469 1 94.38 140 GLN B CA 1
ATOM 3274 C C . GLN B 1 140 ? 10.68 11.07 18.375 1 94.38 140 GLN B C 1
ATOM 3276 O O . GLN B 1 140 ? 10.539 11.977 19.203 1 94.38 140 GLN B O 1
ATOM 3281 N N . ILE B 1 141 ? 9.93 10.945 17.375 1 96.69 141 ILE B N 1
ATOM 3282 C CA . ILE B 1 141 ? 8.695 11.695 17.188 1 96.69 141 ILE B CA 1
ATOM 3283 C C . ILE B 1 141 ? 7.504 10.734 17.219 1 96.69 141 ILE B C 1
ATOM 3285 O O . ILE B 1 141 ? 7.461 9.766 16.453 1 96.69 141 ILE B O 1
ATOM 3289 N N . ASP B 1 142 ? 6.578 10.984 18.125 1 97.38 142 ASP B N 1
ATOM 3290 C CA . ASP B 1 142 ? 5.395 10.141 18.25 1 97.38 142 ASP B CA 1
ATOM 3291 C C . ASP B 1 142 ? 4.168 10.812 17.641 1 97.38 142 ASP B C 1
ATOM 3293 O O . ASP B 1 142 ? 3.838 11.953 18 1 97.38 142 ASP B O 1
ATOM 3297 N N . VAL B 1 143 ? 3.525 10.102 16.781 1 98.38 143 VAL B N 1
ATOM 3298 C CA . VAL B 1 143 ? 2.293 10.578 16.156 1 98.38 143 VAL B CA 1
ATOM 3299 C C . VAL B 1 143 ? 1.137 9.656 16.516 1 98.38 143 VAL B C 1
ATOM 3301 O O . VAL B 1 143 ? 1.129 8.477 16.141 1 98.38 143 VAL B O 1
ATOM 3304 N N . TYR B 1 144 ? 0.189 10.219 17.266 1 98 144 TYR B N 1
ATOM 3305 C CA . TYR B 1 144 ? -0.958 9.438 17.703 1 98 144 TYR B CA 1
ATOM 3306 C C . TYR B 1 144 ? -2.244 9.938 17.062 1 98 144 TYR B C 1
ATOM 3308 O O . TYR B 1 144 ?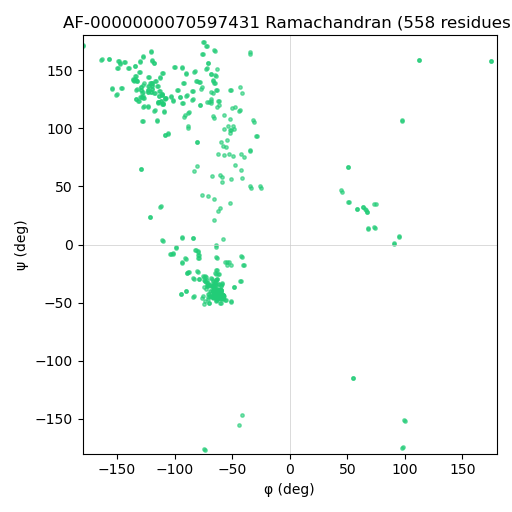 -2.619 11.102 17.234 1 98 144 TYR B O 1
ATOM 3316 N N . VAL B 1 145 ? -2.932 9.039 16.359 1 97.88 145 VAL B N 1
ATOM 3317 C CA . VAL B 1 145 ? -4.188 9.398 15.711 1 97.88 145 VAL B CA 1
ATOM 3318 C C . VAL B 1 145 ? -5.34 8.641 16.359 1 97.88 145 VAL B C 1
ATOM 3320 O O . VAL B 1 145 ? -5.289 7.41 16.5 1 97.88 145 VAL B O 1
ATOM 3323 N N . THR B 1 146 ? -6.316 9.344 16.75 1 96.88 146 THR B N 1
ATOM 3324 C CA . THR B 1 146 ? -7.539 8.758 17.281 1 96.88 146 THR B CA 1
ATOM 3325 C C . THR B 1 146 ? -8.703 8.953 16.328 1 96.88 146 THR B C 1
ATOM 3327 O O . THR B 1 146 ? -9.07 10.094 16 1 96.88 146 THR B O 1
ATOM 3330 N N . VAL B 1 147 ? -9.289 7.828 15.914 1 96.62 147 VAL B N 1
ATOM 3331 C CA . VAL B 1 147 ? -10.461 7.863 15.039 1 96.62 147 VAL B CA 1
ATOM 3332 C C . VAL B 1 147 ? -11.734 7.945 15.883 1 96.62 147 VAL B C 1
ATOM 3334 O O . VAL B 1 147 ? -12.07 7.004 16.594 1 96.62 147 VAL B O 1
ATOM 3337 N N . ILE B 1 148 ? -12.375 9.031 15.766 1 95.56 148 ILE B N 1
ATOM 3338 C CA . ILE B 1 148 ? -13.602 9.258 16.516 1 95.56 148 ILE B CA 1
ATOM 3339 C C . ILE B 1 148 ? -14.789 8.633 15.789 1 95.56 148 ILE B C 1
ATOM 3341 O O . ILE B 1 148 ? -15.641 7.988 16.406 1 95.56 148 ILE B O 1
ATOM 3345 N N . GLU B 1 149 ? -14.883 8.805 14.523 1 95 149 GLU B N 1
ATOM 3346 C CA . GLU B 1 149 ? -15.914 8.258 13.648 1 95 149 GLU B CA 1
ATOM 3347 C C . GLU B 1 149 ? -15.352 7.93 12.266 1 95 149 GLU B C 1
ATOM 3349 O O . GLU B 1 149 ? -14.578 8.703 11.703 1 95 149 GLU B O 1
ATOM 3354 N N . ASP B 1 150 ? -15.719 6.785 11.805 1 94.44 150 ASP B N 1
ATOM 3355 C CA . ASP B 1 150 ? -15.258 6.328 10.492 1 94.44 150 ASP B CA 1
ATOM 3356 C C . ASP B 1 150 ? -16.422 6.191 9.516 1 94.44 150 ASP B C 1
ATOM 3358 O O . ASP B 1 150 ? -17.188 5.223 9.578 1 94.44 150 ASP B O 1
ATOM 3362 N N . ASP B 1 151 ? -16.469 7.078 8.633 1 94.38 151 ASP B N 1
ATOM 3363 C CA . ASP B 1 151 ? -17.484 7.027 7.578 1 94.38 151 ASP B CA 1
ATOM 3364 C C . ASP B 1 151 ? -16.828 6.98 6.195 1 94.38 151 ASP B C 1
ATOM 3366 O O . ASP B 1 151 ? -17.375 7.523 5.23 1 94.38 151 ASP B O 1
ATOM 3370 N N . GLY B 1 152 ? -15.633 6.539 6.09 1 94.62 152 GLY B N 1
ATOM 3371 C CA . GLY B 1 152 ? -14.953 6.383 4.816 1 94.62 152 GLY B CA 1
ATOM 3372 C C . GLY B 1 152 ? -13.789 7.348 4.641 1 94.62 152 GLY B C 1
ATOM 3373 O O . GLY B 1 152 ? -13.711 8.359 5.336 1 94.62 152 GLY B O 1
ATOM 3374 N N . GLY B 1 153 ? -12.859 7.004 3.746 1 95.75 153 GLY B N 1
ATOM 3375 C CA . GLY B 1 153 ? -11.703 7.855 3.496 1 95.75 153 GLY B CA 1
ATOM 3376 C C . GLY B 1 153 ? -10.797 8 4.703 1 95.75 153 GLY B C 1
ATOM 3377 O O . GLY B 1 153 ? -10.18 9.047 4.895 1 95.75 153 GLY B O 1
ATOM 3378 N N . LEU B 1 154 ? -10.727 7.035 5.441 1 96.12 154 LEU B N 1
ATOM 3379 C CA . LEU B 1 154 ? -10.148 7.145 6.777 1 96.12 154 LEU B CA 1
ATOM 3380 C C . LEU B 1 154 ? -8.641 7.359 6.699 1 96.12 154 LEU B C 1
ATOM 3382 O O . LEU B 1 154 ? -8.094 8.25 7.363 1 96.12 154 LEU B O 1
ATOM 3386 N N . LEU B 1 155 ? -7.953 6.523 5.93 1 97 155 LEU B N 1
ATOM 3387 C CA . LEU B 1 155 ? -6.508 6.664 5.836 1 97 155 LEU B CA 1
ATOM 3388 C C . LEU B 1 155 ? -6.125 8.055 5.336 1 97 155 LEU B C 1
ATOM 3390 O O . LEU B 1 155 ? -5.18 8.664 5.844 1 97 155 LEU B O 1
ATOM 3394 N N . ALA B 1 156 ? -6.816 8.523 4.355 1 98.31 156 ALA B N 1
ATOM 3395 C CA . ALA B 1 156 ? -6.574 9.867 3.828 1 98.31 156 ALA B CA 1
ATOM 3396 C C . ALA B 1 156 ? -6.762 10.922 4.91 1 98.31 156 ALA B C 1
ATOM 3398 O O . ALA B 1 156 ? -5.961 11.852 5.02 1 98.31 156 ALA B O 1
ATOM 3399 N N . ALA B 1 157 ? -7.824 10.789 5.672 1 98.12 157 ALA B N 1
ATOM 3400 C CA . ALA B 1 157 ? -8.086 11.711 6.773 1 98.12 157 ALA B CA 1
ATOM 3401 C C . ALA B 1 157 ? -6.961 11.656 7.809 1 98.12 157 ALA B C 1
ATOM 3403 O O . ALA B 1 157 ? -6.531 12.695 8.32 1 98.12 157 ALA B O 1
ATOM 3404 N N . CYS B 1 158 ? -6.52 10.469 8.094 1 98.19 158 CYS B N 1
ATOM 3405 C CA . CYS B 1 158 ? -5.441 10.281 9.055 1 98.19 158 CYS B CA 1
ATOM 3406 C C . CYS B 1 158 ? -4.16 10.953 8.578 1 98.19 158 CYS B C 1
ATOM 3408 O O . CYS B 1 158 ? -3.473 11.617 9.359 1 98.19 158 CYS B O 1
ATOM 3410 N N . ILE B 1 159 ? -3.826 10.766 7.328 1 98.62 159 ILE B N 1
ATOM 3411 C CA . ILE B 1 159 ? -2.623 11.359 6.75 1 98.6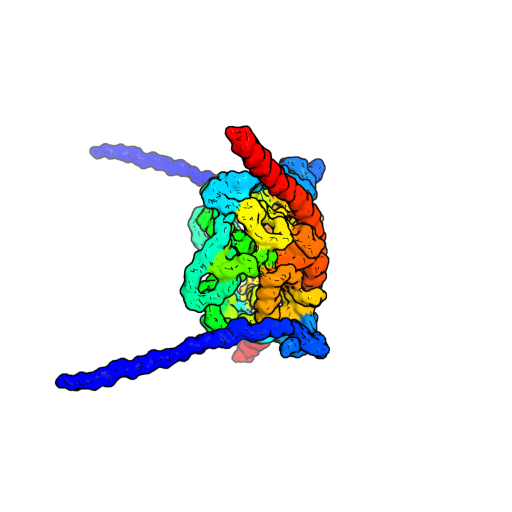2 159 ILE B CA 1
ATOM 3412 C C . ILE B 1 159 ? -2.699 12.883 6.844 1 98.62 159 ILE B C 1
ATOM 3414 O O . ILE B 1 159 ? -1.734 13.531 7.25 1 98.62 159 ILE B O 1
ATOM 3418 N N . THR B 1 160 ? -3.838 13.43 6.516 1 98.75 160 THR B N 1
ATOM 3419 C CA . THR B 1 160 ? -4.035 14.875 6.539 1 98.75 160 THR B CA 1
ATOM 3420 C C . THR B 1 160 ? -3.949 15.406 7.965 1 98.75 160 THR B C 1
ATOM 3422 O O . THR B 1 160 ? -3.291 16.422 8.219 1 98.75 160 THR B O 1
ATOM 3425 N N . ALA B 1 161 ? -4.602 14.727 8.867 1 98.75 161 ALA B N 1
ATOM 3426 C CA . ALA B 1 161 ? -4.562 15.133 10.266 1 98.75 161 ALA B CA 1
ATOM 3427 C C . ALA B 1 161 ? -3.137 15.117 10.812 1 98.75 161 ALA B C 1
ATOM 3429 O O . ALA B 1 161 ? -2.723 16.031 11.516 1 98.75 161 ALA B O 1
ATOM 3430 N N . ALA B 1 162 ? -2.443 14.094 10.5 1 98.75 162 ALA B N 1
ATOM 3431 C CA . ALA B 1 162 ? -1.055 13.984 10.938 1 98.75 162 ALA B CA 1
ATOM 3432 C C . ALA B 1 162 ? -0.2 15.102 10.352 1 98.75 162 ALA B C 1
ATOM 3434 O O . ALA B 1 162 ? 0.64 15.68 11.047 1 98.75 162 ALA B O 1
ATOM 3435 N N . GLY B 1 163 ? -0.382 15.383 9.055 1 98.62 163 GLY B N 1
ATOM 3436 C CA . GLY B 1 163 ? 0.332 16.484 8.43 1 98.62 163 GLY B CA 1
ATOM 3437 C C . GLY B 1 163 ? 0.105 17.812 9.133 1 98.62 163 GLY B C 1
ATOM 3438 O O . GLY B 1 163 ? 1.058 18.547 9.422 1 98.62 163 GLY B O 1
ATOM 3439 N N . LEU B 1 164 ? -1.146 18.125 9.422 1 98.62 164 LEU B N 1
ATOM 3440 C CA . LEU B 1 164 ? -1.512 19.359 10.109 1 98.62 164 LEU B CA 1
ATOM 3441 C C . LEU B 1 164 ? -0.888 19.406 11.5 1 98.62 164 LEU B C 1
ATOM 3443 O O . LEU B 1 164 ? -0.331 20.438 11.906 1 98.62 164 LEU B O 1
ATOM 3447 N N . ALA B 1 165 ? -0.955 18.297 12.219 1 98.62 165 ALA B N 1
ATOM 3448 C CA . ALA B 1 165 ? -0.444 18.234 13.586 1 98.62 165 ALA B CA 1
ATOM 3449 C C . ALA B 1 165 ? 1.07 18.422 13.617 1 98.62 165 ALA B C 1
ATOM 3451 O O . ALA B 1 165 ? 1.606 19.078 14.508 1 98.62 165 ALA B O 1
ATOM 3452 N N . LEU B 1 166 ? 1.768 17.812 12.68 1 98.44 166 LEU B N 1
ATOM 3453 C CA . LEU B 1 166 ? 3.217 17.969 12.586 1 98.44 166 LEU B CA 1
ATOM 3454 C C . LEU B 1 166 ? 3.605 19.422 12.391 1 98.44 166 LEU B C 1
ATOM 3456 O O . LEU B 1 166 ? 4.512 19.922 13.055 1 98.44 166 LEU B O 1
ATOM 3460 N N . CYS B 1 167 ? 2.9 20.078 11.508 1 97.88 167 CYS B N 1
ATOM 3461 C CA . CYS B 1 167 ? 3.168 21.484 11.25 1 97.88 167 CYS B CA 1
ATOM 3462 C C . CYS B 1 167 ? 2.838 22.344 12.477 1 97.88 167 CYS B C 1
ATOM 3464 O O . CYS B 1 167 ? 3.584 23.25 12.812 1 97.88 167 CYS B O 1
ATOM 3466 N N . HIS B 1 168 ? 1.729 22.031 13.078 1 97.25 168 HIS B N 1
ATOM 3467 C CA . HIS B 1 168 ? 1.357 22.734 14.297 1 97.25 168 HIS B CA 1
ATOM 3468 C C . HIS B 1 168 ? 2.422 22.562 15.383 1 97.25 168 HIS B C 1
ATOM 3470 O O . HIS B 1 168 ? 2.656 23.484 16.172 1 97.25 168 HIS B O 1
ATOM 3476 N N . ALA B 1 169 ? 3.084 21.422 15.422 1 97.19 169 ALA B N 1
ATOM 3477 C CA . ALA B 1 169 ? 4.129 21.125 16.391 1 97.19 169 ALA B CA 1
ATOM 3478 C C . ALA B 1 169 ? 5.453 21.766 15.992 1 97.19 169 ALA B C 1
ATOM 3480 O O . ALA B 1 169 ? 6.461 21.625 16.688 1 97.19 169 ALA B O 1
ATOM 3481 N N . SER B 1 170 ? 5.516 22.359 14.82 1 96.06 170 SER B N 1
ATOM 3482 C CA . SER B 1 170 ? 6.715 23 14.281 1 96.06 170 SER B CA 1
ATOM 3483 C C . SER B 1 170 ? 7.812 21.984 14.008 1 96.06 170 SER B C 1
ATOM 3485 O O . SER B 1 170 ? 8.992 22.25 14.25 1 96.06 170 SER B O 1
ATOM 3487 N N . ILE B 1 171 ? 7.371 20.844 13.711 1 96.62 171 ILE B N 1
ATOM 3488 C CA . ILE B 1 171 ? 8.312 19.844 13.234 1 96.62 171 ILE B CA 1
ATOM 3489 C C . ILE B 1 171 ? 8.688 20.141 11.781 1 96.62 171 ILE B C 1
ATOM 3491 O O . ILE B 1 171 ? 7.812 20.406 10.953 1 96.62 171 ILE B O 1
ATOM 3495 N N . ASP B 1 172 ? 9.961 20.062 11.453 1 95.94 172 ASP B N 1
ATOM 3496 C CA . ASP B 1 172 ? 10.414 20.375 10.102 1 95.94 172 ASP B CA 1
ATOM 3497 C C . ASP B 1 172 ? 9.992 19.281 9.125 1 95.94 172 ASP B C 1
ATOM 3499 O O . ASP B 1 172 ? 10.344 18.109 9.297 1 95.94 172 ASP B O 1
ATOM 3503 N N . VAL B 1 173 ? 9.305 19.672 8.172 1 96.56 173 VAL B N 1
ATOM 3504 C CA . VAL B 1 173 ? 8.859 18.766 7.105 1 96.56 173 VAL B CA 1
ATOM 3505 C C . VAL B 1 173 ? 9.195 19.375 5.746 1 96.56 173 VAL B C 1
ATOM 3507 O O . VAL B 1 173 ? 9.414 20.594 5.633 1 96.56 173 VAL B O 1
ATOM 3510 N N . TYR B 1 174 ? 9.281 18.547 4.77 1 95.62 174 TYR B N 1
ATOM 3511 C CA . TYR B 1 174 ? 9.531 19.062 3.424 1 95.62 174 TYR B CA 1
ATOM 3512 C C . TYR B 1 174 ? 8.344 19.875 2.92 1 95.62 174 TYR B C 1
ATOM 3514 O O . TYR B 1 174 ? 8.523 20.906 2.281 1 95.62 174 TYR B O 1
ATOM 3522 N N . ASP B 1 175 ? 7.168 19.406 3.199 1 96.94 175 ASP B N 1
ATOM 3523 C CA . ASP B 1 175 ? 5.902 20.047 2.865 1 96.94 175 ASP B CA 1
ATOM 3524 C C . ASP B 1 175 ? 4.754 19.469 3.684 1 96.94 175 ASP B C 1
ATOM 3526 O O . ASP B 1 175 ? 4.906 18.406 4.309 1 96.94 175 ASP B O 1
ATOM 3530 N N . LEU B 1 176 ? 3.695 20.266 3.754 1 98.19 176 LEU B N 1
ATOM 3531 C CA . LEU B 1 176 ? 2.477 19.734 4.352 1 98.19 176 LEU B CA 1
ATOM 3532 C C . LEU B 1 176 ? 1.951 18.547 3.549 1 98.19 176 LEU B C 1
ATOM 3534 O O . LEU B 1 176 ? 1.767 18.656 2.334 1 98.19 176 LEU B O 1
ATOM 3538 N N . VAL B 1 177 ? 1.79 17.406 4.227 1 98.62 177 VAL B N 1
ATOM 3539 C CA . VAL B 1 177 ? 1.272 16.219 3.555 1 98.62 177 VAL B CA 1
ATOM 3540 C C . VAL B 1 177 ? -0.245 16.156 3.713 1 98.62 177 VAL B C 1
ATOM 3542 O O . VAL B 1 177 ? -0.778 16.453 4.781 1 98.62 177 VAL B O 1
ATOM 3545 N N . VAL B 1 178 ? -0.937 15.789 2.662 1 98.75 178 VAL B N 1
ATOM 3546 C CA . VAL B 1 178 ? -2.385 15.602 2.674 1 98.75 178 VAL B CA 1
ATOM 3547 C C . VAL B 1 178 ? -2.746 14.305 1.958 1 98.75 178 VAL B C 1
ATOM 3549 O O . VAL B 1 178 ? -1.972 13.805 1.139 1 98.75 178 VAL B O 1
ATOM 3552 N N . GLY B 1 179 ? -3.873 13.711 2.318 1 98.62 179 GLY B N 1
ATOM 3553 C CA . GLY B 1 179 ? -4.32 12.469 1.716 1 98.62 179 GLY B CA 1
ATOM 3554 C C . GLY B 1 179 ? -5.645 12.602 0.982 1 98.62 179 GLY B C 1
ATOM 3555 O O . GLY B 1 179 ? -6.426 13.516 1.265 1 98.62 179 GLY B O 1
ATOM 3556 N N . SER B 1 180 ? -5.875 11.773 0.079 1 98.5 180 SER B N 1
ATOM 3557 C CA . SER B 1 180 ? -7.148 11.648 -0.624 1 98.5 180 SER B CA 1
ATOM 3558 C C . SER B 1 180 ? -7.41 10.211 -1.053 1 98.5 180 SER B C 1
ATOM 3560 O O . SER B 1 180 ? -6.484 9.398 -1.124 1 98.5 180 SER B O 1
ATOM 3562 N N . SER B 1 181 ? -8.648 9.883 -1.271 1 98.06 181 SER B N 1
ATOM 3563 C CA . SER B 1 181 ? -9.055 8.539 -1.669 1 98.06 181 SER B CA 1
ATOM 3564 C C . SER B 1 181 ? -10.047 8.578 -2.824 1 98.06 181 SER B C 1
ATOM 3566 O O . SER B 1 181 ? -10.875 9.492 -2.908 1 98.06 181 SER B O 1
ATOM 3568 N N . VAL B 1 182 ? -9.93 7.621 -3.662 1 98.12 182 VAL B N 1
ATOM 3569 C CA . VAL B 1 182 ? -10.812 7.465 -4.82 1 98.12 182 VAL B CA 1
ATOM 3570 C C . VAL B 1 182 ? -11.273 6.012 -4.918 1 98.12 182 VAL B C 1
ATOM 3572 O O . VAL B 1 182 ? -10.516 5.09 -4.613 1 98.12 182 VAL B O 1
ATOM 3575 N N . LEU B 1 183 ? -12.492 5.855 -5.281 1 97.38 183 LEU B N 1
ATOM 3576 C CA . LEU B 1 183 ? -13.102 4.539 -5.453 1 97.38 183 LEU B CA 1
ATOM 3577 C C . LEU B 1 183 ? -13.516 4.316 -6.902 1 97.38 183 LEU B C 1
ATOM 3579 O O . LEU B 1 183 ? -14.062 5.219 -7.539 1 97.38 183 LEU B O 1
ATOM 3583 N N . TRP B 1 184 ? -13.141 3.221 -7.457 1 95.44 184 TRP B N 1
ATOM 3584 C CA . TRP B 1 184 ? -13.555 2.818 -8.797 1 95.44 184 TRP B CA 1
ATOM 3585 C C . TRP B 1 184 ? -14.664 1.772 -8.727 1 95.44 184 TRP B C 1
ATOM 3587 O O . TRP B 1 184 ? -14.492 0.71 -8.125 1 95.44 184 TRP B O 1
ATOM 3597 N N . HIS B 1 185 ? -15.758 2.051 -9.344 1 93.19 185 HIS B N 1
ATOM 3598 C CA . HIS B 1 185 ? -16.875 1.12 -9.391 1 93.19 185 HIS B CA 1
ATOM 3599 C C . HIS B 1 185 ? -17.688 1.291 -10.672 1 93.19 185 HIS B C 1
ATOM 3601 O O . HIS B 1 185 ? -18.109 2.404 -11.008 1 93.19 185 HIS B O 1
ATOM 3607 N N . SER B 1 186 ? -17.922 0.205 -11.352 1 88.88 186 SER B N 1
ATOM 3608 C CA . SER B 1 186 ? -18.766 0.161 -12.547 1 88.88 186 SER B CA 1
ATOM 3609 C C . SER B 1 186 ? -18.344 1.225 -13.555 1 88.88 186 SER B C 1
ATOM 3611 O O . SER B 1 186 ? -19.188 1.958 -14.078 1 88.88 186 SER B O 1
ATOM 3613 N N . GLY B 1 187 ? -17.094 1.442 -13.625 1 89.12 187 GLY B N 1
ATOM 3614 C CA . GLY B 1 187 ? -16.562 2.305 -14.664 1 89.12 187 GLY B CA 1
ATOM 3615 C C . GLY B 1 187 ? -16.484 3.762 -14.25 1 89.12 187 GLY B C 1
ATOM 3616 O O . GLY B 1 187 ? -16.062 4.613 -15.039 1 89.12 187 GLY B O 1
ATOM 3617 N N . ILE B 1 188 ? -16.859 4.066 -13.047 1 93.25 188 ILE B N 1
ATOM 3618 C CA . ILE B 1 188 ? -16.875 5.449 -12.586 1 93.25 188 ILE B CA 1
ATOM 3619 C C . ILE B 1 188 ? -15.945 5.605 -11.391 1 93.25 188 ILE B C 1
ATOM 3621 O O . ILE B 1 188 ? -15.867 4.719 -10.539 1 93.25 188 ILE B O 1
ATOM 3625 N N . LEU B 1 189 ? -15.203 6.73 -11.383 1 95.56 189 LEU B N 1
ATOM 3626 C CA . LEU B 1 189 ? -14.344 7.066 -10.258 1 95.56 189 LEU B CA 1
ATOM 3627 C C . LEU B 1 189 ? -15.055 8.008 -9.289 1 95.56 189 LEU B C 1
ATOM 3629 O O . LEU B 1 189 ? -15.602 9.031 -9.695 1 95.56 189 LEU B O 1
ATOM 3633 N N . TYR B 1 190 ? -15.102 7.656 -8.039 1 96.69 190 TYR B N 1
ATOM 3634 C CA . TYR B 1 190 ? -15.75 8.445 -6.996 1 96.69 190 TYR B CA 1
ATOM 3635 C C . TYR B 1 190 ? -14.719 9.008 -6.023 1 96.69 190 TYR B C 1
ATOM 3637 O O . TYR B 1 190 ? -13.961 8.25 -5.402 1 96.69 190 TYR B O 1
ATOM 3645 N N . VAL B 1 191 ? -14.758 10.273 -5.914 1 97.56 191 VAL B N 1
ATOM 3646 C CA . VAL B 1 191 ? -13.844 10.938 -4.988 1 97.56 191 VAL B CA 1
ATOM 3647 C C . VAL B 1 191 ? -14.398 10.844 -3.566 1 97.56 191 VAL B C 1
ATOM 3649 O O . VAL B 1 191 ? -15.609 10.977 -3.354 1 97.56 191 VAL B O 1
ATOM 3652 N N . ASP B 1 192 ? -13.516 10.617 -2.586 1 97.38 192 ASP B N 1
ATOM 3653 C CA . ASP B 1 192 ? -13.875 10.609 -1.172 1 97.38 192 ASP B CA 1
ATOM 3654 C C . ASP B 1 192 ? -15.086 9.711 -0.918 1 97.38 192 ASP B C 1
ATOM 3656 O O . ASP B 1 192 ? -16.125 10.172 -0.457 1 97.38 192 ASP B O 1
ATOM 3660 N N . PRO B 1 193 ? -14.859 8.453 -1.117 1 96.69 193 PRO B N 1
ATOM 3661 C CA . PRO B 1 193 ? -15.984 7.531 -0.931 1 96.69 193 PRO B CA 1
ATOM 3662 C C . PRO B 1 193 ? -16.422 7.418 0.528 1 96.69 193 PRO B C 1
ATOM 3664 O O . PRO B 1 193 ? -15.578 7.469 1.432 1 96.69 193 PRO B O 1
ATOM 3667 N N . SER B 1 194 ? -17.75 7.215 0.722 1 94.5 194 SER B N 1
ATOM 3668 C CA . SER B 1 194 ? -18.266 6.926 2.055 1 94.5 194 SER B CA 1
ATOM 3669 C C . SER B 1 194 ? -17.969 5.484 2.465 1 94.5 194 SER B C 1
ATOM 3671 O O . SER B 1 194 ? -17.578 4.664 1.632 1 94.5 194 SER B O 1
ATOM 3673 N N . ARG B 1 195 ? -18.094 5.266 3.691 1 93.12 195 ARG B N 1
ATOM 3674 C CA . ARG B 1 195 ? -17.875 3.912 4.191 1 93.12 195 ARG B CA 1
ATOM 3675 C C . ARG B 1 195 ? -18.812 2.922 3.506 1 93.12 195 ARG B C 1
ATOM 3677 O O . ARG B 1 195 ? -18.406 1.813 3.156 1 93.12 195 ARG B O 1
ATOM 3684 N N . GLN B 1 196 ? -20.047 3.271 3.361 1 91.62 196 GLN B N 1
ATOM 3685 C CA . GLN B 1 196 ? -21.031 2.422 2.697 1 91.62 196 GLN B CA 1
ATOM 3686 C C . GLN B 1 196 ? -20.594 2.09 1.272 1 91.62 196 GLN B C 1
ATOM 3688 O O . GLN B 1 196 ? -20.719 0.947 0.83 1 91.62 196 GLN B O 1
ATOM 3693 N N . GLU B 1 197 ? -20.141 3.076 0.594 1 93.69 197 GLU B N 1
ATOM 3694 C CA . GLU B 1 197 ? -19.656 2.877 -0.769 1 93.69 197 GLU B CA 1
ATOM 3695 C C . GLU B 1 197 ? -18.453 1.95 -0.795 1 93.69 197 GLU B C 1
ATOM 3697 O O . GLU B 1 197 ? -18.359 1.059 -1.642 1 93.69 197 GLU B O 1
ATOM 3702 N N . GLU B 1 198 ? -17.516 2.17 0.119 1 93.06 198 GLU B N 1
ATOM 3703 C CA . GLU B 1 198 ? -16.312 1.34 0.208 1 93.06 198 GLU B CA 1
ATOM 3704 C C . GLU B 1 198 ? -16.672 -0.115 0.497 1 93.06 198 GLU B C 1
ATOM 3706 O O . GLU B 1 198 ? -16.125 -1.029 -0.127 1 93.06 198 GLU B O 1
ATOM 3711 N N . GLU B 1 199 ? -17.547 -0.344 1.415 1 88.5 199 GLU B N 1
ATOM 3712 C CA . GLU B 1 199 ? -17.938 -1.692 1.81 1 88.5 199 GLU B CA 1
ATOM 3713 C C . GLU B 1 199 ? -18.688 -2.402 0.682 1 88.5 199 GLU B C 1
ATOM 3715 O O . GLU B 1 199 ? -18.469 -3.592 0.44 1 88.5 199 GLU B O 1
ATOM 3720 N N . PHE B 1 200 ? -19.578 -1.71 0.071 1 89.19 200 PHE B N 1
ATOM 3721 C CA . PHE B 1 200 ? -20.328 -2.285 -1.035 1 89.19 200 PHE B CA 1
ATOM 3722 C C . PHE B 1 200 ? -19.391 -2.709 -2.164 1 89.19 200 PHE B C 1
ATOM 3724 O O . PHE B 1 200 ? -19.484 -3.834 -2.66 1 89.19 200 PHE B O 1
ATOM 3731 N N . GLU B 1 201 ? -18.547 -1.79 -2.533 1 88.56 201 GLU B N 1
ATOM 3732 C CA . GLU B 1 201 ? -17.594 -2.092 -3.602 1 88.56 201 GLU B CA 1
ATOM 3733 C C . GLU B 1 201 ? -16.688 -3.258 -3.223 1 88.56 201 GLU B C 1
ATOM 3735 O O . GLU B 1 201 ? -16.453 -4.156 -4.031 1 88.56 201 GLU B O 1
ATOM 3740 N N . GLY B 1 202 ? -16.188 -3.262 -2.066 1 86.38 202 GLY B N 1
ATOM 3741 C CA . GLY B 1 202 ? -15.336 -4.348 -1.604 1 86.38 202 GLY B CA 1
ATOM 3742 C C . GLY B 1 202 ? -16.016 -5.703 -1.664 1 86.38 202 GLY B C 1
ATOM 3743 O O . GLY B 1 202 ? -15.406 -6.688 -2.09 1 86.38 202 GLY B O 1
ATOM 3744 N N . SER B 1 203 ? -17.219 -5.715 -1.249 1 84.69 203 SER B N 1
ATOM 3745 C CA . SER B 1 203 ? -17.984 -6.957 -1.282 1 84.69 203 SER B CA 1
ATOM 3746 C C . SER B 1 203 ? -18.234 -7.406 -2.715 1 84.69 203 SER B C 1
ATOM 3748 O O . SER B 1 203 ? -18.141 -8.594 -3.025 1 84.69 203 SER B O 1
ATOM 3750 N N . GLU B 1 204 ? -18.547 -6.465 -3.541 1 83.81 204 GLU B N 1
ATOM 3751 C CA . GLU B 1 204 ? -18.844 -6.777 -4.938 1 83.81 204 GLU B CA 1
ATOM 3752 C C . GLU B 1 204 ? -17.609 -7.32 -5.648 1 83.81 204 GLU B C 1
ATOM 3754 O O . GLU B 1 204 ? -17.703 -8.281 -6.418 1 83.81 204 GLU B O 1
ATOM 3759 N N . THR B 1 205 ? -16.516 -6.723 -5.402 1 84.81 205 THR B N 1
ATOM 3760 C CA . THR B 1 205 ? -15.281 -7.129 -6.059 1 84.81 205 THR B CA 1
ATOM 3761 C C . THR B 1 205 ? -14.859 -8.523 -5.598 1 84.81 205 THR B C 1
ATOM 3763 O O . THR B 1 205 ? -14.398 -9.336 -6.402 1 84.81 205 THR B O 1
ATOM 3766 N N . ARG B 1 206 ? -15.102 -8.836 -4.363 1 81.19 206 ARG B N 1
ATOM 3767 C CA . ARG B 1 206 ? -14.703 -10.117 -3.803 1 81.19 206 ARG B CA 1
ATOM 3768 C C . ARG B 1 206 ? -15.672 -11.227 -4.211 1 81.19 206 ARG B C 1
ATOM 3770 O O . ARG B 1 206 ? -15.273 -12.383 -4.375 1 81.19 206 ARG B O 1
ATOM 3777 N N . SER B 1 207 ? -16.922 -10.898 -4.422 1 79.81 207 SER B N 1
ATOM 3778 C CA . SER B 1 207 ? -17.938 -11.914 -4.68 1 79.81 207 SER B CA 1
ATOM 3779 C C . SER B 1 207 ? -18.141 -12.117 -6.176 1 79.81 207 SER B C 1
ATOM 3781 O O . SER B 1 207 ? -18.297 -13.25 -6.641 1 79.81 207 SER B O 1
ATOM 3783 N N . SER B 1 208 ? -18.188 -11.055 -6.922 1 77.94 208 SER B N 1
ATOM 3784 C CA . SER B 1 208 ? -18.578 -11.164 -8.32 1 77.94 208 SER B CA 1
ATOM 3785 C C . SER B 1 208 ? -17.375 -11.078 -9.25 1 77.94 208 SER B C 1
ATOM 3787 O O . SER B 1 208 ? -17.484 -11.336 -10.445 1 77.94 208 SER B O 1
ATOM 3789 N N . GLY B 1 209 ? -16.281 -10.773 -8.734 1 78.88 209 GLY B N 1
ATOM 3790 C CA . GLY B 1 209 ? -15.109 -10.625 -9.57 1 78.88 209 GLY B CA 1
ATOM 3791 C C . GLY B 1 209 ? -15.18 -9.43 -10.5 1 78.88 209 GLY B C 1
ATOM 379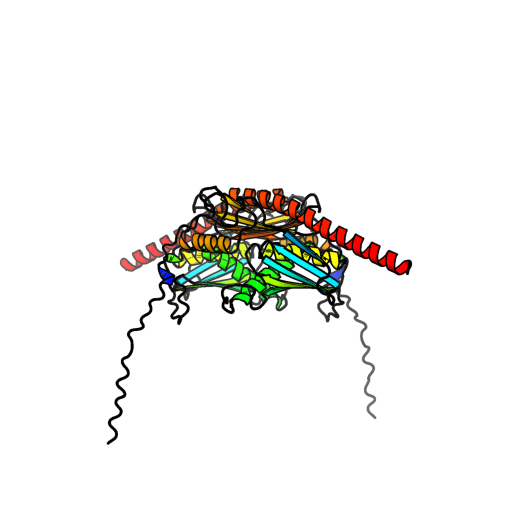2 O O . GLY B 1 209 ? -14.438 -9.344 -11.477 1 78.88 209 GLY B O 1
ATOM 3793 N N . ARG B 1 210 ? -16.078 -8.609 -10.234 1 83.31 210 ARG B N 1
ATOM 3794 C CA . ARG B 1 210 ? -16.219 -7.414 -11.062 1 83.31 210 ARG B CA 1
ATOM 3795 C C . ARG B 1 210 ? -15.086 -6.426 -10.797 1 83.31 210 ARG B C 1
ATOM 3797 O O . ARG B 1 210 ? -14.531 -6.395 -9.695 1 83.31 210 ARG B O 1
ATOM 3804 N N . GLU B 1 211 ? -14.797 -5.688 -11.828 1 89.69 211 GLU B N 1
ATOM 3805 C CA . GLU B 1 211 ? -13.758 -4.676 -11.703 1 89.69 211 GLU B CA 1
ATOM 3806 C C . GLU B 1 211 ? -14.141 -3.607 -10.688 1 89.69 211 GLU B C 1
ATOM 3808 O O . GLU B 1 211 ? -15.289 -3.154 -10.656 1 89.69 211 GLU B O 1
ATOM 3813 N N . GLY B 1 212 ? -13.305 -3.285 -9.859 1 93.31 212 GLY B N 1
ATOM 3814 C CA . GLY B 1 212 ? -13.461 -2.281 -8.82 1 93.31 212 GLY B CA 1
ATOM 3815 C C . GLY B 1 212 ? -12.273 -2.207 -7.879 1 93.31 212 GLY B C 1
ATOM 3816 O O . GLY B 1 212 ? -11.469 -3.139 -7.812 1 93.31 212 GLY B O 1
ATOM 3817 N N . GLY B 1 213 ? -12.156 -1.053 -7.234 1 95.06 213 GLY B N 1
ATOM 3818 C CA . GLY B 1 213 ? -11.031 -0.921 -6.324 1 95.06 213 GLY B CA 1
ATOM 3819 C C . GLY B 1 213 ? -10.977 0.426 -5.625 1 95.06 213 GLY B C 1
ATOM 3820 O O . GLY B 1 213 ? -11.812 1.297 -5.891 1 95.06 213 GLY B O 1
ATOM 3821 N N . HIS B 1 214 ? -10.094 0.473 -4.699 1 96.31 214 HIS B N 1
ATOM 3822 C CA . HIS B 1 214 ? -9.859 1.657 -3.881 1 96.31 214 HIS B CA 1
ATOM 3823 C C . HIS B 1 214 ? -8.422 2.143 -4.012 1 96.31 214 HIS B C 1
ATOM 3825 O O . HIS B 1 214 ? -7.488 1.336 -4.051 1 96.31 214 HIS B O 1
ATOM 3831 N N . LEU B 1 215 ? -8.289 3.475 -4.09 1 98 215 LEU B N 1
ATOM 3832 C CA . LEU B 1 215 ? -6.977 4.102 -4.195 1 98 215 LEU B CA 1
ATOM 3833 C C . LEU B 1 215 ? -6.84 5.238 -3.188 1 98 215 LEU B C 1
ATOM 3835 O O . LEU B 1 215 ? -7.695 6.125 -3.121 1 98 215 LEU B O 1
ATOM 3839 N N . THR B 1 216 ? -5.867 5.176 -2.375 1 98.38 216 THR B N 1
ATOM 3840 C CA . THR B 1 216 ? -5.555 6.242 -1.434 1 98.38 216 THR B CA 1
ATOM 3841 C C . THR B 1 216 ? -4.121 6.73 -1.629 1 98.38 216 THR B C 1
ATOM 3843 O O . THR B 1 216 ? -3.203 5.926 -1.807 1 98.38 216 THR B O 1
ATOM 3846 N N . ILE B 1 217 ? -3.936 8.031 -1.605 1 98.69 217 ILE B N 1
ATOM 3847 C CA . ILE B 1 217 ? -2.584 8.57 -1.726 1 98.69 217 ILE B CA 1
ATOM 3848 C C . ILE B 1 217 ? -2.334 9.586 -0.615 1 98.69 217 ILE B C 1
ATOM 3850 O O . ILE B 1 217 ? -3.277 10.148 -0.055 1 98.69 217 ILE B O 1
ATOM 3854 N N . GLY B 1 218 ? -1.168 9.719 -0.159 1 98.56 218 GLY B N 1
ATOM 3855 C CA . GLY B 1 218 ? -0.615 10.828 0.597 1 98.56 218 GLY B CA 1
ATOM 3856 C C . GLY B 1 218 ? 0.416 11.625 -0.181 1 98.56 218 GLY B C 1
ATOM 3857 O O . GLY B 1 218 ? 1.384 11.062 -0.695 1 98.56 218 GLY B O 1
ATOM 3858 N N . MET B 1 219 ? 0.196 12.875 -0.191 1 98.12 219 MET B N 1
ATOM 3859 C CA . MET B 1 219 ? 1.043 13.641 -1.102 1 98.12 219 MET B CA 1
ATOM 3860 C C . MET B 1 219 ? 1.481 14.953 -0.463 1 98.12 219 MET B C 1
ATOM 3862 O O . MET B 1 219 ? 0.799 15.477 0.419 1 98.12 219 MET B O 1
ATOM 3866 N N . MET B 1 220 ? 2.65 15.398 -0.926 1 98 220 MET B N 1
ATOM 3867 C CA . MET B 1 220 ? 3.172 16.734 -0.682 1 98 220 MET B CA 1
ATOM 3868 C C . MET B 1 220 ? 3.066 17.609 -1.936 1 98 220 MET B C 1
ATOM 3870 O O . MET B 1 220 ? 3.975 17.609 -2.768 1 98 220 MET B O 1
ATOM 3874 N N . PRO B 1 221 ? 2.025 18.391 -2.057 1 97.25 221 PRO B N 1
ATOM 3875 C CA . PRO B 1 221 ? 1.709 19.047 -3.328 1 97.25 221 PRO B CA 1
ATOM 3876 C C . PRO B 1 221 ? 2.736 20.109 -3.719 1 97.25 221 PRO B C 1
ATOM 3878 O O . PRO B 1 221 ? 2.953 20.359 -4.906 1 97.25 221 PRO B O 1
ATOM 3881 N N . ASN B 1 222 ? 3.371 20.734 -2.766 1 95.19 222 ASN B N 1
ATOM 3882 C CA . ASN B 1 222 ? 4.25 21.859 -3.088 1 95.19 222 ASN B CA 1
ATOM 3883 C C . ASN B 1 222 ? 5.719 21.438 -3.082 1 95.19 222 ASN B C 1
ATOM 3885 O O . ASN B 1 222 ? 6.594 22.234 -3.436 1 95.19 222 ASN B O 1
ATOM 3889 N N . TYR B 1 223 ? 5.953 20.297 -2.67 1 94.06 223 TYR B N 1
ATOM 3890 C CA . TYR B 1 223 ? 7.332 19.812 -2.656 1 94.06 223 TYR B CA 1
ATOM 3891 C C . TYR B 1 223 ? 7.727 19.25 -4.012 1 94.06 223 TYR B C 1
ATOM 3893 O O . TYR B 1 223 ? 7.066 18.328 -4.52 1 94.06 223 TYR B O 1
ATOM 3901 N N . ALA B 1 224 ? 8.844 19.75 -4.637 1 92.12 224 ALA B N 1
ATOM 3902 C CA . ALA B 1 224 ? 9.414 19.266 -5.895 1 92.12 224 ALA B CA 1
ATOM 3903 C C . ALA B 1 224 ? 8.328 19.047 -6.938 1 92.12 224 ALA B C 1
ATOM 3905 O O . ALA B 1 224 ? 8.258 17.969 -7.547 1 92.12 224 ALA B O 1
ATOM 3906 N N . ASN B 1 225 ? 7.418 19.953 -7.094 1 90.12 225 ASN B N 1
ATOM 3907 C CA . ASN B 1 225 ? 6.332 19.953 -8.07 1 90.12 225 ASN B CA 1
ATOM 3908 C C . ASN B 1 225 ? 5.324 18.844 -7.793 1 90.12 225 ASN B C 1
ATOM 3910 O O . ASN B 1 225 ? 4.723 18.297 -8.719 1 90.12 225 ASN B O 1
ATOM 3914 N N . GLY B 1 226 ? 5.223 18.469 -6.559 1 95 226 GLY B N 1
ATOM 3915 C CA . GLY B 1 226 ? 4.234 17.484 -6.156 1 95 226 GLY B CA 1
ATOM 3916 C C . GLY B 1 226 ? 4.809 16.078 -6.051 1 95 226 GLY B C 1
ATOM 3917 O O . GLY B 1 226 ? 5.055 15.43 -7.062 1 95 226 GLY B O 1
ATOM 3918 N N . GLN B 1 227 ? 4.973 15.625 -4.82 1 96.31 227 GLN B N 1
ATOM 3919 C CA . GLN B 1 227 ? 5.531 14.305 -4.555 1 96.31 227 GLN B CA 1
ATOM 3920 C C . GLN B 1 227 ? 4.551 13.438 -3.768 1 96.31 227 GLN B C 1
ATOM 3922 O O . GLN B 1 227 ? 3.979 13.883 -2.773 1 96.31 227 GLN B O 1
ATOM 3927 N N . ILE B 1 228 ? 4.355 12.242 -4.238 1 98.12 228 ILE B N 1
ATOM 3928 C CA . ILE B 1 228 ? 3.473 11.289 -3.57 1 98.12 228 ILE B CA 1
ATOM 3929 C C . ILE B 1 228 ? 4.281 10.414 -2.621 1 98.12 228 ILE B C 1
ATOM 3931 O O . ILE B 1 228 ? 5.238 9.75 -3.037 1 98.12 228 ILE B O 1
ATOM 3935 N N . ALA B 1 229 ? 3.891 10.453 -1.366 1 97.19 229 ALA B N 1
ATOM 3936 C CA . ALA B 1 229 ? 4.617 9.75 -0.31 1 97.19 229 ALA B CA 1
ATOM 3937 C C . ALA B 1 229 ? 4.098 8.328 -0.139 1 97.19 229 ALA B C 1
ATOM 3939 O O . ALA B 1 229 ? 4.812 7.457 0.362 1 97.19 229 ALA B O 1
ATOM 3940 N N . LEU B 1 230 ? 2.869 8.109 -0.526 1 97.56 230 LEU B N 1
ATOM 3941 C CA . LEU B 1 230 ? 2.234 6.801 -0.368 1 97.56 230 LEU B CA 1
ATOM 3942 C C . LEU B 1 230 ? 1.132 6.605 -1.404 1 97.56 230 LEU B C 1
ATOM 3944 O O . LEU B 1 230 ? 0.355 7.523 -1.672 1 97.56 230 LEU B O 1
ATOM 3948 N N . THR B 1 231 ? 1.103 5.488 -2.014 1 98.19 231 THR B N 1
ATOM 3949 C CA . THR B 1 231 ? -0.024 5.035 -2.82 1 98.19 231 THR B CA 1
ATOM 3950 C C . THR B 1 231 ? -0.44 3.621 -2.42 1 98.19 231 THR B C 1
ATOM 3952 O O . THR B 1 231 ? 0.4 2.721 -2.334 1 98.19 231 THR B O 1
ATOM 3955 N N . LEU B 1 232 ? -1.656 3.5 -2.146 1 97.12 232 LEU B N 1
ATOM 3956 C CA . LEU B 1 232 ? -2.236 2.193 -1.859 1 97.12 232 LEU B CA 1
ATOM 3957 C C . LEU B 1 232 ? -3.453 1.933 -2.74 1 97.12 232 LEU B C 1
ATOM 3959 O O . LEU B 1 232 ? -4.41 2.709 -2.732 1 97.12 232 LEU B O 1
ATOM 3963 N N . GLN B 1 233 ? -3.363 0.927 -3.51 1 97.38 233 GLN B N 1
ATOM 3964 C CA . GLN B 1 233 ? -4.504 0.497 -4.309 1 97.38 233 GLN B CA 1
ATOM 3965 C C . GLN B 1 233 ? -4.863 -0.958 -4.02 1 97.38 233 GLN B C 1
ATOM 3967 O O . GLN B 1 233 ? -3.984 -1.818 -3.959 1 97.38 233 GLN B O 1
ATOM 3972 N N . GLU B 1 234 ? -6.062 -1.201 -3.797 1 94.5 234 GLU B N 1
ATOM 3973 C CA . GLU B 1 234 ? -6.613 -2.537 -3.584 1 94.5 234 GLU B CA 1
ATOM 3974 C C . GLU B 1 234 ? -7.801 -2.797 -4.512 1 94.5 234 GLU B C 1
ATOM 3976 O O . GLU B 1 234 ? -8.414 -1.858 -5.023 1 94.5 234 GLU B O 1
ATOM 3981 N N . GLY B 1 235 ? -8.117 -4.109 -4.637 1 94.62 235 GLY B N 1
ATOM 3982 C CA . GLY B 1 235 ? -9.18 -4.492 -5.555 1 94.62 235 GLY B CA 1
ATOM 3983 C C . GLY B 1 235 ? -8.664 -4.996 -6.891 1 94.62 235 GLY B C 1
ATOM 3984 O O . GLY B 1 235 ? -7.605 -5.629 -6.953 1 94.62 235 GLY B O 1
ATOM 3985 N N . GLN B 1 236 ? -9.492 -4.781 -7.914 1 94.88 236 GLN B N 1
ATOM 3986 C CA . GLN B 1 236 ? -9.148 -5.16 -9.281 1 94.88 236 GLN B CA 1
ATOM 3987 C C . GLN B 1 236 ? -9.344 -3.988 -10.242 1 94.88 236 GLN B C 1
ATOM 3989 O O . GLN B 1 236 ? -10.477 -3.66 -10.602 1 94.88 236 GLN B O 1
ATOM 3994 N N . MET B 1 237 ? -8.211 -3.486 -10.609 1 96.06 237 MET B N 1
ATOM 3995 C CA . MET B 1 237 ? -8.273 -2.316 -11.484 1 96.06 237 MET B CA 1
ATOM 3996 C C . MET B 1 237 ? -7.266 -2.436 -12.625 1 96.06 237 MET B C 1
ATOM 3998 O O . MET B 1 237 ? -6.141 -2.898 -12.422 1 96.06 237 MET B O 1
ATOM 4002 N N . ALA B 1 238 ? -7.719 -1.969 -13.789 1 96.19 238 ALA B N 1
ATOM 4003 C CA . ALA B 1 238 ? -6.777 -1.854 -14.898 1 96.19 238 ALA B CA 1
ATOM 4004 C C . ALA B 1 238 ? -5.781 -0.722 -14.656 1 96.19 238 ALA B C 1
ATOM 4006 O O . ALA B 1 238 ? -6.074 0.224 -13.922 1 96.19 238 ALA B O 1
ATOM 4007 N N . VAL B 1 239 ? -4.656 -0.843 -15.297 1 97.12 239 VAL B N 1
ATOM 4008 C CA . VAL B 1 239 ? -3.586 0.132 -15.109 1 97.12 239 VAL B CA 1
ATOM 4009 C C . VAL B 1 239 ? -4.078 1.521 -15.516 1 97.12 239 VAL B C 1
ATOM 4011 O O . VAL B 1 239 ? -3.777 2.512 -14.852 1 97.12 239 VAL B O 1
ATOM 4014 N N . ASP B 1 240 ? -4.859 1.626 -16.562 1 96.44 240 ASP B N 1
ATOM 4015 C CA . ASP B 1 240 ? -5.367 2.912 -17.031 1 96.44 240 ASP B CA 1
ATOM 4016 C C . ASP B 1 240 ? -6.27 3.562 -15.984 1 96.44 240 ASP B C 1
ATOM 4018 O O . ASP B 1 240 ? -6.23 4.781 -15.797 1 96.44 240 ASP B O 1
ATOM 4022 N N . ASN B 1 241 ? -7.07 2.762 -15.352 1 96.25 241 ASN B N 1
ATOM 4023 C CA . ASN B 1 241 ? -7.965 3.271 -14.32 1 96.25 241 ASN B CA 1
ATOM 4024 C C . ASN B 1 241 ? -7.191 3.754 -13.102 1 96.25 241 ASN B C 1
ATOM 4026 O O . ASN B 1 241 ? -7.574 4.738 -12.461 1 96.25 241 ASN B O 1
ATOM 4030 N N . ILE B 1 242 ? -6.109 3.057 -12.789 1 97.94 242 ILE B N 1
ATOM 4031 C CA . ILE B 1 242 ? -5.266 3.469 -11.672 1 97.94 242 ILE B CA 1
ATOM 4032 C C . ILE B 1 242 ? -4.605 4.809 -11.984 1 97.94 242 ILE B C 1
ATOM 4034 O O . ILE B 1 242 ? -4.59 5.715 -11.148 1 97.94 242 ILE B O 1
ATOM 4038 N N . CYS B 1 243 ? -4.094 4.957 -13.188 1 98.06 243 CYS B N 1
ATOM 4039 C CA . CYS B 1 243 ? -3.445 6.195 -13.594 1 98.06 243 CYS B CA 1
ATOM 4040 C C . CYS B 1 243 ? -4.434 7.359 -13.578 1 98.06 243 CYS B C 1
ATOM 4042 O O . CYS B 1 243 ? -4.109 8.445 -13.109 1 98.06 243 CYS B O 1
ATOM 4044 N N . GLU B 1 244 ? -5.609 7.098 -14.078 1 97.44 244 GLU B N 1
ATOM 4045 C CA . GLU B 1 244 ? -6.648 8.125 -14.039 1 97.44 244 GLU B CA 1
ATOM 4046 C C . GLU B 1 244 ? -7.02 8.477 -12.602 1 97.44 244 GLU B C 1
ATOM 4048 O O . GLU B 1 244 ? -7.203 9.648 -12.273 1 97.44 244 GLU B O 1
ATOM 4053 N N . GLY B 1 245 ? -7.152 7.449 -11.789 1 97.75 245 GLY B N 1
ATOM 4054 C CA . GLY B 1 245 ? -7.441 7.664 -10.383 1 97.75 245 GLY B CA 1
ATOM 4055 C C . GLY B 1 245 ? -6.383 8.492 -9.672 1 97.75 245 GLY B C 1
ATOM 4056 O O . GLY B 1 245 ? -6.703 9.336 -8.836 1 97.75 245 GLY B O 1
ATOM 4057 N N . LEU B 1 246 ? -5.156 8.227 -10.031 1 98.31 246 LEU B N 1
ATOM 4058 C CA . LEU B 1 246 ? -4.051 8.984 -9.453 1 98.31 246 LEU B CA 1
ATOM 4059 C C . LEU B 1 246 ? -4.156 10.461 -9.805 1 98.31 246 LEU B C 1
ATOM 4061 O O . LEU B 1 246 ? -3.959 11.328 -8.945 1 98.31 246 LEU B O 1
ATOM 4065 N N . GLU B 1 247 ? -4.48 10.734 -10.992 1 97.62 247 GLU B N 1
ATOM 4066 C CA . GLU B 1 247 ? -4.613 12.117 -11.422 1 97.62 247 GLU B CA 1
ATOM 4067 C C . GLU B 1 247 ? -5.727 12.836 -10.664 1 97.62 247 GLU B C 1
ATOM 4069 O O . GLU B 1 247 ? -5.551 13.969 -10.219 1 97.62 247 GLU B O 1
ATOM 4074 N N . ILE B 1 248 ? -6.84 12.172 -10.547 1 97.94 248 ILE B N 1
ATOM 4075 C CA . ILE B 1 248 ? -7.977 12.742 -9.836 1 97.94 248 ILE B CA 1
ATOM 4076 C C . ILE B 1 248 ? -7.613 12.938 -8.359 1 97.94 248 ILE B C 1
ATOM 4078 O O . ILE B 1 248 ? -7.953 13.961 -7.766 1 97.94 248 ILE B O 1
ATOM 4082 N N . ALA B 1 249 ? -6.93 11.953 -7.809 1 98.31 249 ALA B N 1
ATOM 4083 C CA . ALA B 1 249 ? -6.516 12.023 -6.41 1 98.31 249 ALA B CA 1
ATOM 4084 C C . ALA B 1 249 ? -5.559 13.188 -6.18 1 98.31 249 ALA B C 1
ATOM 4086 O O . ALA B 1 249 ? -5.641 13.883 -5.16 1 98.31 249 ALA B O 1
ATOM 4087 N N . VAL B 1 250 ? -4.656 13.398 -7.117 1 98.19 250 VAL B N 1
ATOM 4088 C CA . VAL B 1 250 ? -3.693 14.492 -7.023 1 98.19 250 VAL B CA 1
ATOM 4089 C C . VAL B 1 250 ? -4.434 15.828 -7.035 1 98.19 250 VAL B C 1
ATOM 4091 O O . VAL B 1 250 ? -4.141 16.719 -6.227 1 98.19 250 VAL B O 1
ATOM 4094 N N . ASP B 1 251 ? -5.359 15.945 -7.941 1 97.69 251 ASP B N 1
ATOM 4095 C CA . ASP B 1 251 ? -6.16 17.172 -8.008 1 97.69 251 ASP B CA 1
ATOM 4096 C C . ASP B 1 251 ? -6.914 17.391 -6.699 1 97.69 251 ASP B C 1
ATOM 4098 O O . ASP B 1 251 ? -7 18.531 -6.219 1 97.69 251 ASP B O 1
ATOM 4102 N N . THR B 1 252 ? -7.477 16.359 -6.172 1 97.88 252 THR B N 1
ATOM 4103 C CA . THR B 1 252 ? -8.203 16.438 -4.906 1 97.88 252 THR B CA 1
ATOM 4104 C C . THR B 1 252 ? -7.27 16.859 -3.773 1 97.88 252 THR B C 1
ATOM 4106 O O . THR B 1 252 ? -7.641 17.672 -2.924 1 97.88 252 THR B O 1
ATOM 4109 N N . CYS B 1 253 ? -6.07 16.328 -3.744 1 98.19 253 CYS B N 1
ATOM 4110 C CA . CYS B 1 253 ? -5.086 16.688 -2.729 1 98.19 253 CYS B CA 1
ATOM 4111 C C . CYS B 1 253 ? -4.742 18.172 -2.797 1 98.19 253 CYS B C 1
ATOM 4113 O O . CYS B 1 253 ? -4.531 18.812 -1.765 1 98.19 253 CYS B O 1
ATOM 4115 N N . GLN B 1 254 ? -4.652 18.688 -3.994 1 97.56 254 GLN B N 1
ATOM 4116 C CA . GLN B 1 254 ? -4.352 20.109 -4.148 1 97.56 254 GLN B CA 1
ATOM 4117 C C . GLN B 1 254 ? -5.414 20.969 -3.48 1 97.56 254 GLN B C 1
ATOM 4119 O O . GLN B 1 254 ? -5.094 21.969 -2.84 1 97.56 254 GLN B O 1
ATOM 4124 N N . ARG B 1 255 ? -6.629 20.578 -3.633 1 96.88 255 ARG B N 1
ATOM 4125 C CA . ARG B 1 255 ? -7.723 21.312 -3.01 1 96.88 255 ARG B CA 1
ATOM 4126 C C . ARG B 1 255 ? -7.656 21.203 -1.489 1 96.88 255 ARG B C 1
ATOM 4128 O O . ARG B 1 255 ? -7.82 22.203 -0.787 1 96.88 255 ARG B O 1
ATOM 4135 N N . ILE B 1 256 ? -7.438 20.031 -1.005 1 97.88 256 ILE B N 1
ATOM 4136 C CA . ILE B 1 256 ? -7.34 19.812 0.433 1 97.88 256 ILE B CA 1
ATOM 4137 C C . ILE B 1 256 ? -6.148 20.594 0.995 1 97.88 256 ILE B C 1
ATOM 4139 O O . ILE B 1 256 ? -6.227 21.156 2.088 1 97.88 256 ILE B O 1
ATOM 4143 N N . TYR B 1 257 ? -5.09 20.609 0.237 1 98.12 257 TYR B N 1
ATOM 4144 C CA . TYR B 1 257 ? -3.875 21.312 0.624 1 98.12 257 TYR B CA 1
ATOM 4145 C C . TYR B 1 257 ? -4.152 22.797 0.857 1 98.12 257 TYR B C 1
ATOM 4147 O O . TYR B 1 257 ? -3.695 23.375 1.849 1 98.12 257 TYR B O 1
ATOM 4155 N N . THR B 1 258 ? -4.859 23.375 -0.031 1 97.19 258 THR B N 1
ATOM 4156 C CA . THR B 1 258 ? -5.184 24.781 0.053 1 97.19 258 THR B CA 1
ATOM 4157 C C . THR B 1 258 ? -5.965 25.094 1.329 1 97.19 258 THR B C 1
ATOM 4159 O O . THR B 1 258 ? -5.66 26.047 2.037 1 97.19 258 THR B O 1
ATOM 4162 N N . LEU B 1 259 ? -6.922 24.297 1.599 1 96.44 259 LEU B N 1
ATOM 4163 C CA . LEU B 1 259 ? -7.719 24.469 2.809 1 96.44 259 LEU B CA 1
ATOM 4164 C C . LEU B 1 259 ? -6.867 24.266 4.055 1 96.44 259 LEU B C 1
ATOM 4166 O O . LEU B 1 259 ? -7.02 24.969 5.047 1 96.44 259 LEU B O 1
ATOM 4170 N N . SER B 1 260 ? -6.008 23.25 4.023 1 97.81 260 SER B N 1
ATOM 4171 C CA . SER B 1 260 ? -5.137 22.938 5.152 1 97.81 260 SER B CA 1
ATOM 4172 C C . SER B 1 260 ? -4.156 24.062 5.426 1 97.81 260 SER B C 1
ATOM 4174 O O . SER B 1 260 ? -3.916 24.422 6.582 1 97.81 260 SER B O 1
ATOM 4176 N N . ARG B 1 261 ? -3.617 24.594 4.395 1 96.44 261 ARG B N 1
ATOM 4177 C CA . ARG B 1 261 ? -2.686 25.719 4.527 1 96.44 261 ARG B CA 1
ATOM 4178 C C . ARG B 1 261 ? -3.373 26.938 5.141 1 96.44 261 ARG B C 1
ATOM 4180 O O . ARG B 1 261 ? -2.789 27.625 5.973 1 96.44 261 ARG B O 1
ATOM 4187 N N . LYS B 1 262 ? -4.551 27.188 4.703 1 95.81 262 LYS B N 1
ATOM 4188 C CA . LYS B 1 262 ? -5.328 28.281 5.27 1 95.81 262 LYS B CA 1
ATOM 4189 C C . LYS B 1 262 ? -5.535 28.094 6.77 1 95.81 262 LYS B C 1
ATOM 4191 O O . LYS B 1 262 ? -5.422 29.047 7.543 1 95.81 262 LYS B O 1
ATOM 4196 N N . THR B 1 263 ? -5.852 26.906 7.133 1 95.69 263 THR B N 1
ATOM 4197 C CA . THR B 1 263 ? -6.043 26.594 8.547 1 95.69 263 THR B CA 1
ATOM 4198 C C . THR B 1 263 ? -4.77 26.859 9.336 1 95.69 263 THR B C 1
ATOM 4200 O O . THR B 1 263 ? -4.82 27.391 10.445 1 95.69 263 THR B O 1
ATOM 4203 N N . LEU B 1 264 ? -3.615 26.516 8.82 1 95.81 264 LEU B N 1
ATOM 4204 C CA . LEU B 1 264 ? -2.328 26.734 9.469 1 95.81 264 LEU B CA 1
ATOM 4205 C C . LEU B 1 264 ? -2.027 28.219 9.594 1 95.81 264 LEU B C 1
ATOM 4207 O O . LEU B 1 264 ? -1.561 28.672 10.641 1 95.81 264 LEU B O 1
ATOM 4211 N N . MET B 1 265 ? -2.367 28.922 8.57 1 93.56 265 MET B N 1
ATOM 4212 C CA . MET B 1 265 ? -2.111 30.359 8.562 1 93.56 265 MET B CA 1
ATOM 4213 C C . MET B 1 265 ? -3.008 31.094 9.555 1 93.56 265 MET B C 1
ATOM 4215 O O . MET B 1 265 ? -2.564 32 10.25 1 93.56 265 MET B O 1
ATOM 4219 N N . ASP B 1 266 ? -4.254 30.703 9.539 1 91.5 266 ASP B N 1
ATOM 4220 C CA . ASP B 1 266 ? -5.199 31.297 10.477 1 91.5 266 ASP B CA 1
ATOM 4221 C C . ASP B 1 266 ? -4.758 31.062 11.922 1 91.5 266 ASP B C 1
ATOM 4223 O O . ASP B 1 266 ? -4.949 31.922 12.781 1 91.5 266 ASP B O 1
ATOM 4227 N N . ASN B 1 267 ? -4.191 29.953 12.172 1 87.5 267 ASN B N 1
ATOM 4228 C CA . ASN B 1 267 ? -3.703 29.641 13.508 1 87.5 267 ASN B CA 1
ATOM 4229 C C . ASN B 1 267 ? -2.51 30.516 13.883 1 87.5 267 ASN B C 1
ATOM 4231 O O . ASN B 1 267 ? -2.391 30.938 15.031 1 87.5 267 ASN B O 1
ATOM 4235 N N . VAL B 1 268 ? -1.617 30.766 12.969 1 82.81 268 VAL B N 1
ATOM 4236 C CA . VAL B 1 268 ? -0.447 31.594 13.219 1 82.81 268 VAL B CA 1
ATOM 4237 C C . VAL B 1 268 ? -0.886 33.031 13.516 1 82.81 268 VAL B C 1
ATOM 4239 O O . VAL B 1 268 ? -0.362 33.656 14.43 1 82.81 268 VAL B O 1
ATOM 4242 N N . GLN B 1 269 ? -1.845 33.469 12.766 1 82.75 269 GLN B N 1
ATOM 4243 C CA . GLN B 1 269 ? -2.35 34.812 12.961 1 82.75 269 GLN B CA 1
ATOM 4244 C C . GLN B 1 269 ? -3.021 34.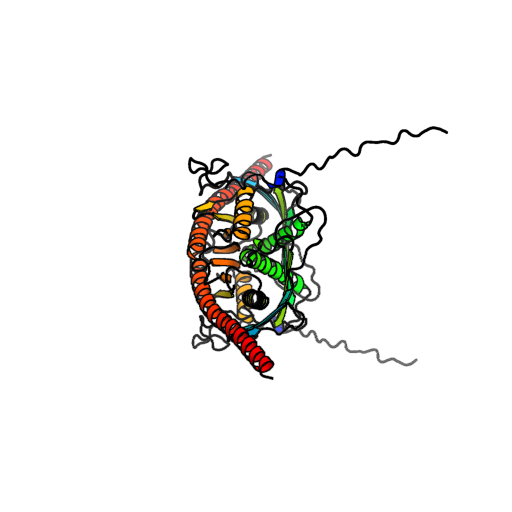969 14.328 1 82.75 269 GLN B C 1
ATOM 4246 O O . GLN B 1 269 ? -2.854 35.969 15.008 1 82.75 269 GLN B O 1
ATOM 4251 N N . SER B 1 270 ? -3.727 33.969 14.641 1 81.94 270 SER B N 1
ATOM 4252 C CA . SER B 1 270 ? -4.422 34 15.922 1 81.94 270 SER B CA 1
ATOM 4253 C C . SER B 1 270 ? -3.432 34.031 17.078 1 81.94 270 SER B C 1
ATOM 4255 O O . SER B 1 270 ? -3.658 34.719 18.078 1 81.94 270 SER B O 1
ATOM 4257 N N . VAL B 1 271 ? -2.316 33.375 16.969 1 74.38 271 VAL B N 1
ATOM 4258 C CA . VAL B 1 271 ? -1.301 33.312 18.016 1 74.38 271 VAL B CA 1
ATOM 4259 C C . VAL B 1 271 ? -0.58 34.656 18.094 1 74.38 271 VAL B C 1
ATOM 4261 O O . VAL B 1 271 ? -0.281 35.156 19.188 1 74.38 271 VAL B O 1
ATOM 4264 N N . LEU B 1 272 ? -0.467 35.344 16.922 1 74.25 272 LEU B N 1
ATOM 4265 C CA . LEU B 1 272 ? 0.194 36.625 16.875 1 74.25 272 LEU B CA 1
ATOM 4266 C C . LEU B 1 272 ? -0.691 37.719 17.484 1 74.25 272 LEU B C 1
ATOM 4268 O O . LEU B 1 272 ? -0.2 38.594 18.188 1 74.25 272 LEU B O 1
ATOM 4272 N N . ASP B 1 273 ? -1.946 37.594 17.25 1 77.56 273 ASP B N 1
ATOM 4273 C CA . ASP B 1 273 ? -2.891 38.594 17.781 1 77.56 273 ASP B CA 1
ATOM 4274 C C . ASP B 1 273 ? -3.014 38.469 19.297 1 77.56 273 ASP B C 1
ATOM 4276 O O . ASP B 1 273 ? -3.143 39.469 20 1 77.56 273 ASP B O 1
ATOM 4280 N N . GLU B 1 274 ? -2.91 37.281 19.734 1 72.44 274 GLU B N 1
ATOM 4281 C CA . GLU B 1 274 ? -2.984 37.031 21.172 1 72.44 274 GLU B CA 1
ATOM 4282 C C . GLU B 1 274 ? -1.729 37.531 21.875 1 72.44 274 GLU B C 1
ATOM 4284 O O . GLU B 1 274 ? -1.806 38.062 22.984 1 72.44 274 GLU B O 1
ATOM 4289 N N . ASP B 1 275 ? -0.582 37.438 21.25 1 72.5 275 ASP B N 1
ATOM 4290 C CA . ASP B 1 275 ? 0.68 37.906 21.828 1 72.5 275 ASP B CA 1
ATOM 4291 C C . ASP B 1 275 ? 0.732 39.438 21.859 1 72.5 275 ASP B C 1
ATOM 4293 O O . ASP B 1 275 ? 1.256 40.031 22.812 1 72.5 275 ASP B O 1
ATOM 4297 N N . ASP B 1 276 ? 0.195 40.031 20.906 1 74.56 276 ASP B N 1
ATOM 4298 C CA . ASP B 1 276 ? 0.154 41.5 20.859 1 74.56 276 ASP B CA 1
ATOM 4299 C C . ASP B 1 276 ? -0.8 42.062 21.906 1 74.56 276 ASP B C 1
ATOM 4301 O O . ASP B 1 276 ? -0.511 43.094 22.531 1 74.56 276 ASP B O 1
ATOM 4305 N N . GLU B 1 277 ? -1.867 41.438 22 1 69.81 277 GLU B N 1
ATOM 4306 C CA . GLU B 1 277 ? -2.818 41.875 23.016 1 69.81 277 GLU B CA 1
ATOM 4307 C C . GLU B 1 277 ? -2.254 41.688 24.422 1 69.81 277 GLU B C 1
ATOM 4309 O O . GLU B 1 277 ? -2.473 42.531 25.297 1 69.81 277 GLU B O 1
ATOM 4314 N N . ALA B 1 278 ? -1.469 40.719 24.641 1 67.44 278 ALA B N 1
ATOM 4315 C CA . ALA B 1 278 ? -0.855 40.469 25.953 1 67.44 278 ALA B CA 1
ATOM 4316 C C . ALA B 1 278 ? 0.268 41.469 26.219 1 67.44 278 ALA B C 1
ATOM 4318 O O . ALA B 1 278 ? 0.523 41.812 27.375 1 67.44 278 ALA B O 1
ATOM 4319 N N . ALA B 1 279 ? 0.882 41.875 25.203 1 68.44 279 ALA B N 1
ATOM 4320 C CA . ALA B 1 279 ? 1.984 42.844 25.359 1 68.44 279 ALA B CA 1
ATOM 4321 C C . ALA B 1 279 ? 1.467 44.219 25.672 1 68.44 279 ALA B C 1
ATOM 4323 O O . ALA B 1 279 ? 2.176 45.031 26.266 1 68.44 279 ALA B O 1
ATOM 4324 N N . THR B 1 280 ? 0.292 44.438 25.203 1 69.31 280 THR B N 1
ATOM 4325 C CA . THR B 1 280 ? -0.271 45.75 25.422 1 69.31 280 THR B CA 1
ATOM 4326 C C . THR B 1 280 ? -1.062 45.812 26.734 1 69.31 280 THR B C 1
ATOM 4328 O O . THR B 1 280 ? -1.399 46.875 27.219 1 69.31 280 THR B O 1
ATOM 4331 N N . SER B 1 281 ? -1.297 44.594 27.266 1 56.69 281 SER B N 1
ATOM 4332 C CA . SER B 1 281 ? -1.961 44.625 28.562 1 56.69 281 SER B CA 1
ATOM 4333 C C . SER B 1 281 ? -0.948 44.594 29.703 1 56.69 281 SER B C 1
ATOM 4335 O O . SER B 1 281 ? -1.161 45.219 30.75 1 56.69 281 SER B O 1
#

Organism: Penaeus vannamei (NCBI:txid6689)

pLDDT: mean 84.05, std 20.87, range [25.47, 98.75]

Radius of gyration: 27.08 Å; Cα contacts (8 Å, |Δi|>4): 1138; chains: 2; bounding box: 100×97×72 Å

Sequence (562 aa):
MAGTDRWRIAGPEKSFPYSLLQPKEDAAFLREDNMRRDGRSAVDHRQLFMSLGIISQAKGSSYVEWGNTKVCCGVYGPKDVQRGNDFKMSCQVVCEVKMAPFSCPVRKPPQPDRQQKEMSRQLKEALETVIILDKFPKSQIDVYVTVIEDDGGLLAACITAAGLALCHASIDVYDLVVGSSVLWHSGILYVDPSRQEEEFEGSETRSSGREGGHLTIGMMPNYANGQIALTLQEGQMAVDNICEGLEIAVDTCQRIYTLSRKTLMDNVQSVLDEDDEAATSMAGTDRWRIAGPEKSFPYSLLQPKEDAAFLREDNMRRDGRSAVDHRQLFMSLGIISQAKGSSYVEWGNTKVCCGVYGPKDVQRGNDFKMSCQVVCEVKMAPFSCPVRKPPQPDRQQKEMSRQLKEALETVIILDKFPKSQIDVYVTVIEDDGGLLAACITAAGLALCHASIDVYDLVVGSSVLWHSGILYVDPSRQEEEFEGSETRSSGREGGHLTIGMMPNYANGQIALTLQEGQMAVDNICEGLEIAVDTCQRIYTLSRKTLMDNVQSVLDEDDEAATS

InterPro domains:
  IPR001247 Exoribonuclease, phosphorolytic domain 1 [PF01138] (45-171)
  IPR020568 Ribosomal protein uS5 domain 2-type superfamily [SSF54211] (30-199)
  IPR027408 PNPase/RNase PH domain superfamily [G3DSA:3.30.230.70] (1-269)
  IPR036345 Exoribonuclease, PH domain 2 superfamily [SSF55666] (174-271)
  IPR050080 Ribonuclease PH [PTHR11953] (36-261)